Protein 4MI1 (pdb70)

Radius of gyration: 25.67 Å; Cα contacts (8 Å, |Δi|>4): 1661; chains: 2; bounding box: 57×75×59 Å

Foldseek 3Di:
DFAAFDDFQAEEEEAALWALCLQVQVLLLVQLQVLVVVVRYHYHYFPLRNADDDGGSDDLVRRQVRVQVLLQDLRHQHYYQAARNNLSNLVRHPLVSCLVHPHAEEADLCLLVQLLSCLSRVAKYKQAHRRRLQSSDDPDQNVVSVVQVCLQRPDDADPFAWDDDDQWWALDPAQRNHHDDDTDTHGDDKALPFWDKAKAAEAEGEQVNCVVCPPHSSHDQAARYEYEYEHEDEELVVLLVSLLVCVVVCVLVGYQAYEYAAYRPYHDVPPPDGSVVSNCVSCVPPRHGYIYNGHRHSMTDHMIHGAMWMTSNVRIIIGGDDNHD/DDDDFAAFDAAQAEEEEAALWALCCQVQVLLLVQLQVQNVVSRYHYHYFPLRNADDDGGSDDLVSRQVRQQVLLQDLRHAHYYQAARNNLSNLVRHPLVSCLVHPHAEDADLCLLVQLLSCLSRVAKYKLADRRRLQRSDDPDQNVVSVVQVCVQRHDDADPQAWDDDDQFWALDPDQRNHHDDDTDGHGDDKAFPAWDKAKAAEAEGELVNCVVCPPHSSHDQAARYEYEYEHEDEELVVLLVSLLVCVVVCVLVGYQAYEYAAYRPYHDVPPPDDSVRSSVVSCPPDGHGYMYNDHRHSMTDHMIGGFMWMTSNVRIITTGDDNHD

Nearest PDB structures (foldseek):
  4mi1-assembly1_A  TM=1.003E+00  e=1.411E-71  Bacillus anthracis str. Ames
  5k99-assembly2_B  TM=1.003E+00  e=7.064E-70  Bacillus anthracis str. Sterne
  3t5m-assembly1_B  TM=1.002E+00  e=3.943E-69  Bacillus anthracis str. Ames
  3u1b-assembly1_B  TM=1.002E+00  e=5.627E-69  Bacillus anthracis str. Ames
  3sr3-assembly1_A  TM=9.783E-01  e=4.348E-65  Bacillus anthracis str. Ames

Structure (mmCIF, N/CA/C/O backbone):
data_4MI1
#
_entry.id   4MI1
#
_cell.length_a   117.894
_cell.length_b   117.894
_cell.length_c   55.984
_cell.angle_alpha   90.00
_cell.angle_beta   90.00
_cell.angle_gamma   90.00
#
_symmetry.space_group_name_H-M   'P 43'
#
loop_
_entity.id
_entity.type
_entity.pdbx_description
1 polymer 'Microcin immunity protein MccF'
2 non-polymer "5'-O-(L-alpha-aspartylsulfamoyl)adenosine"
3 non-polymer 'SULFATE ION'
4 water water
#
loop_
_atom_site.group_PDB
_atom_site.id
_atom_site.type_symbol
_atom_site.label_atom_id
_atom_site.label_alt_id
_atom_site.label_comp_id
_atom_site.label_asym_id
_atom_site.label_entity_id
_atom_site.label_seq_id
_atom_site.pdbx_PDB_ins_code
_atom_site.Cartn_x
_atom_site.Cartn_y
_atom_site.Cartn_z
_atom_site.occupancy
_atom_site.B_iso_or_equiv
_atom_site.auth_seq_id
_atom_site.auth_comp_id
_atom_site.auth_asym_id
_atom_site.auth_atom_id
_atom_site.pdbx_PDB_model_num
ATOM 1 N N . PRO A 1 5 ? -20.898 18.824 -26.798 1.00 43.63 2 PRO A N 1
ATOM 2 C CA . PRO A 1 5 ? -20.247 18.037 -25.742 1.00 42.11 2 PRO A CA 1
ATOM 3 C C . PRO A 1 5 ? -21.170 17.797 -24.540 1.00 36.03 2 PRO A C 1
ATOM 4 O O . PRO A 1 5 ? -21.572 18.733 -23.851 1.00 30.97 2 PRO A O 1
ATOM 6 N N . LEU A 1 6 ? -21.496 16.538 -24.276 1.00 30.97 3 LEU A N 1
ATOM 7 C CA . LEU A 1 6 ? -22.377 16.193 -23.158 1.00 23.40 3 LEU A CA 1
ATOM 8 C C . LEU A 1 6 ? -21.842 14.974 -22.432 1.00 20.94 3 LEU A C 1
ATOM 9 O O . LEU A 1 6 ? -21.186 14.137 -23.047 1.00 24.35 3 LEU A O 1
ATOM 14 N N . PRO A 1 7 ? -22.140 14.848 -21.135 1.00 20.64 4 PRO A N 1
ATOM 15 C CA . PRO A 1 7 ? -21.733 13.666 -20.354 1.00 19.25 4 PRO A CA 1
ATOM 16 C C . PRO A 1 7 ? -22.574 12.443 -20.712 1.00 20.66 4 PRO A C 1
ATOM 17 O O . PRO A 1 7 ? -23.733 12.589 -21.112 1.00 21.38 4 PRO A O 1
ATOM 21 N N . LYS A 1 8 ? -21.984 11.257 -20.607 1.00 19.72 5 LYS A N 1
ATOM 22 C CA . LYS A 1 8 ? -22.747 10.031 -20.749 1.00 20.87 5 LYS A CA 1
ATOM 23 C C . LYS A 1 8 ? -23.698 9.822 -19.569 1.00 18.78 5 LYS A C 1
ATOM 24 O O . LYS A 1 8 ? -23.383 10.141 -18.442 1.00 17.17 5 LYS A O 1
ATOM 30 N N . SER A 1 9 ? -24.868 9.278 -19.866 1.00 16.93 6 SER A N 1
ATOM 31 C CA . SER A 1 9 ? -25.823 8.887 -18.836 1.00 16.70 6 SER A CA 1
ATOM 32 C C . SER A 1 9 ? -25.176 7.947 -17.851 1.00 17.00 6 SER A C 1
ATOM 33 O O . SER A 1 9 ? -24.341 7.120 -18.235 1.00 18.03 6 SER A O 1
ATOM 36 N N . LEU A 1 10 ? -25.593 8.049 -16.605 1.00 16.30 7 LEU A N 1
ATOM 37 C CA . LEU A 1 10 ? -25.210 7.112 -15.569 1.00 15.72 7 LEU A CA 1
ATOM 38 C C . LEU A 1 10 ? -25.783 5.744 -15.904 1.00 16.31 7 LEU A C 1
ATOM 39 O O . LEU A 1 10 ? -26.869 5.636 -16.475 1.00 17.78 7 LEU A O 1
ATOM 44 N N . LYS A 1 11 ? -25.042 4.696 -15.531 1.00 16.01 8 LYS A N 1
ATOM 45 C CA . LYS A 1 11 ? -25.480 3.308 -15.667 1.00 14.62 8 LYS A CA 1
ATOM 46 C C . LYS A 1 11 ? -25.238 2.566 -14.366 1.00 14.16 8 LYS A C 1
ATOM 47 O O . LYS A 1 11 ? -24.274 2.857 -13.637 1.00 14.81 8 LYS A O 1
ATOM 53 N N . TYR A 1 12 ? -26.103 1.585 -14.068 1.00 13.29 9 TYR A N 1
ATOM 54 C CA . TYR A 1 12 ? -25.817 0.706 -12.945 1.00 13.21 9 TYR A CA 1
ATOM 55 C C . TYR A 1 12 ? -24.472 0.030 -13.153 1.00 13.15 9 TYR A C 1
ATOM 56 O O . TYR A 1 12 ? -24.169 -0.427 -14.248 1.00 14.57 9 TYR A O 1
ATOM 65 N N . GLY A 1 13 ? -23.695 -0.022 -12.078 1.00 12.81 10 GLY A N 1
ATOM 66 C CA . GLY A 1 13 ? -22.348 -0.555 -12.120 1.00 14.16 10 GLY A CA 1
ATOM 67 C C . GLY A 1 13 ? -21.299 0.519 -12.318 1.00 14.94 10 GLY A C 1
ATOM 68 O O . GLY A 1 13 ? -20.095 0.197 -12.244 1.00 15.96 10 GLY A O 1
ATOM 69 N N . ASP A 1 14 ? -21.718 1.760 -12.579 1.00 14.18 11 ASP A N 1
ATOM 70 C CA . ASP A 1 14 ? -20.773 2.864 -12.711 1.00 14.05 11 ASP A CA 1
ATOM 71 C C . ASP A 1 14 ? -20.179 3.204 -11.359 1.00 14.67 11 ASP A C 1
ATOM 72 O O . ASP A 1 14 ? -20.721 2.873 -10.300 1.00 14.81 11 ASP A O 1
ATOM 77 N N . THR A 1 15 ? -19.067 3.919 -11.403 1.00 13.29 12 THR A N 1
ATOM 78 C CA . THR A 1 15 ? -18.450 4.487 -10.212 1.00 13.55 12 THR A CA 1
ATOM 79 C C . THR A 1 15 ? -18.738 5.981 -10.065 1.00 13.33 12 THR A C 1
ATOM 80 O O . THR A 1 15 ? -18.520 6.766 -10.997 1.00 14.79 12 THR A O 1
ATOM 84 N N . ILE A 1 16 ? -19.208 6.361 -8.876 1.00 11.99 13 ILE A N 1
ATOM 85 C CA . ILE A 1 16 ? -19.424 7.736 -8.471 1.00 11.43 13 ILE A CA 1
ATOM 86 C C . ILE A 1 16 ? -18.226 8.128 -7.607 1.00 13.88 13 ILE A C 1
ATOM 87 O O . ILE A 1 16 ? -17.936 7.465 -6.592 1.00 13.39 13 ILE A O 1
ATOM 92 N N . GLY A 1 17 ? -17.493 9.145 -8.034 1.00 12.33 14 GLY A N 1
ATOM 93 C CA . GLY A 1 17 ? -16.379 9.636 -7.240 1.00 12.73 14 GLY A CA 1
ATOM 94 C C . GLY A 1 17 ? -16.877 10.760 -6.361 1.00 12.61 14 GLY A C 1
ATOM 95 O O . GLY A 1 17 ? -17.638 11.621 -6.815 1.00 13.19 14 GLY A O 1
ATOM 96 N N . ILE A 1 18 ? -16.465 10.742 -5.102 1.00 11.85 15 ILE A N 1
ATOM 97 C CA . ILE A 1 18 ? -16.902 11.725 -4.145 1.00 11.81 15 ILE A CA 1
ATOM 98 C C . ILE A 1 18 ? -15.694 12.533 -3.651 1.00 12.27 15 ILE A C 1
ATOM 99 O O . ILE A 1 18 ? -14.585 12.016 -3.500 1.00 12.18 15 ILE A O 1
ATOM 104 N N . TYR A 1 19 ? -15.927 13.822 -3.415 1.00 11.61 16 TYR A N 1
ATOM 105 C CA . TYR A 1 19 ? -14.875 14.742 -2.979 1.00 10.47 16 TYR A CA 1
ATOM 106 C C . TYR A 1 19 ? -15.489 15.725 -1.994 1.00 10.87 16 TYR A C 1
ATOM 107 O O . TYR A 1 19 ? -16.718 15.889 -1.958 1.00 11.39 16 TYR A O 1
ATOM 116 N N . SER A 1 20 ? -14.631 16.367 -1.199 1.00 10.72 17 SER A N 1
ATOM 117 C CA . SER A 1 20 ? -15.067 17.270 -0.135 1.00 10.22 17 SER A CA 1
ATOM 118 C C . SER A 1 20 ? -14.438 18.625 -0.365 1.00 11.21 17 SER A C 1
ATOM 119 O O . SER A 1 20 ? -13.353 18.903 0.136 1.00 11.52 17 SER A O 1
ATOM 122 N N . PRO A 1 21 ? -15.093 19.480 -1.157 1.00 9.79 18 PRO A N 1
ATOM 123 C CA . PRO A 1 21 ? -14.469 20.768 -1.500 1.00 9.70 18 PRO A CA 1
ATOM 124 C C . PRO A 1 21 ? -14.537 21.816 -0.411 1.00 9.95 18 PRO A C 1
ATOM 125 O O . PRO A 1 21 ? -13.963 22.902 -0.587 1.00 11.64 18 PRO A O 1
ATOM 129 N N . SER A 1 22 ? -15.265 21.512 0.670 1.00 9.80 19 SER A N 1
ATOM 130 C CA . SER A 1 22 ? -15.438 22.452 1.748 1.00 9.94 19 SER A CA 1
ATOM 131 C C . SER A 1 22 ? -15.521 21.721 3.085 1.00 11.07 19 SER A C 1
ATOM 132 O O . SER A 1 22 ? -14.478 21.275 3.588 1.00 11.74 19 SER A O 1
ATOM 135 N N . SER A 1 23 ? -16.695 21.601 3.684 1.00 10.84 20 SER A N 1
ATOM 136 C CA . SER A 1 23 ? -16.792 21.070 5.054 1.00 11.45 20 SER A CA 1
ATOM 137 C C . SER A 1 23 ? -16.347 19.595 5.128 1.00 11.39 20 SER A C 1
ATOM 138 O O . SER A 1 23 ? -16.625 18.803 4.205 1.00 11.83 20 SER A O 1
ATOM 141 N N . PRO A 1 24 ? -15.673 19.200 6.221 1.00 11.14 21 PRO A N 1
ATOM 142 C CA . PRO A 1 24 ? -15.159 17.827 6.340 1.00 10.57 21 PRO A CA 1
ATOM 143 C C . PRO A 1 24 ? -16.193 16.834 6.904 1.00 11.29 21 PRO A C 1
ATOM 144 O O . PRO A 1 24 ? -15.988 16.172 7.944 1.00 12.71 21 PRO A O 1
ATOM 148 N N . VAL A 1 25 ? -17.320 16.725 6.206 1.00 12.07 22 VAL A N 1
ATOM 149 C CA . VAL A 1 25 ? -18.460 15.958 6.703 1.00 12.35 22 VAL A CA 1
ATOM 150 C C . VAL A 1 25 ? -18.146 14.486 6.884 1.00 13.18 22 VAL A C 1
ATOM 151 O O . VAL A 1 25 ? -18.745 13.825 7.723 1.00 13.96 22 VAL A O 1
ATOM 155 N N . THR A 1 26 ? -17.238 13.946 6.073 1.00 12.38 23 THR A N 1
ATOM 156 C CA . THR A 1 26 ? -16.941 12.518 6.189 1.00 12.35 23 THR A CA 1
ATOM 157 C C . THR A 1 26 ? -16.231 12.208 7.499 1.00 14.38 23 THR A C 1
ATOM 158 O O . THR A 1 26 ? -16.248 11.050 7.946 1.00 16.45 23 THR A O 1
ATOM 162 N N . TYR A 1 27 ? -15.647 13.213 8.133 1.00 13.32 24 TYR A N 1
ATOM 163 C CA . TYR A 1 27 ? -15.088 13.069 9.464 1.00 15.42 24 TYR A CA 1
ATOM 164 C C . TYR A 1 27 ? -16.114 13.399 10.553 1.00 14.36 24 TYR A C 1
ATOM 165 O O . TYR A 1 27 ? -16.182 12.718 11.587 1.00 15.45 24 TYR A O 1
ATOM 174 N N . THR A 1 28 ? -16.898 14.447 10.349 1.00 14.17 25 THR A N 1
ATOM 175 C CA . THR A 1 28 ? -17.736 14.953 11.438 1.00 16.27 25 THR A CA 1
ATOM 176 C C . THR A 1 28 ? -19.111 14.281 11.535 1.00 14.93 25 THR A C 1
ATOM 177 O O . THR A 1 28 ? -19.705 14.268 12.609 1.00 17.60 25 THR A O 1
ATOM 181 N N . SER A 1 29 ? -19.594 13.718 10.428 1.00 13.75 26 SER A N 1
ATOM 182 C CA . SER A 1 29 ? -20.865 12.975 10.414 1.00 15.55 26 SER A CA 1
ATOM 183 C C . SER A 1 29 ? -20.680 11.592 9.806 1.00 14.07 26 SER A C 1
ATOM 184 O O . SER A 1 29 ? -21.225 11.284 8.740 1.00 14.35 26 SER A O 1
ATOM 187 N N . PRO A 1 30 ? -19.910 10.734 10.483 1.00 15.44 27 PRO A N 1
ATOM 188 C CA . PRO A 1 30 ? -19.563 9.436 9.909 1.00 15.68 27 PRO A CA 1
ATOM 189 C C . PRO A 1 30 ? -20.754 8.495 9.726 1.00 16.64 27 PRO A C 1
ATOM 190 O O . PRO A 1 30 ? -20.750 7.705 8.779 1.00 15.74 27 PRO A O 1
ATOM 194 N N . LYS A 1 31 ? -21.773 8.572 10.574 1.00 15.95 28 LYS A N 1
ATOM 195 C CA . LYS A 1 31 ? -22.887 7.643 10.448 1.00 15.93 28 LYS A CA 1
ATOM 196 C C . LYS A 1 31 ? -23.700 7.973 9.199 1.00 15.81 28 LYS A C 1
ATOM 197 O O . LYS A 1 31 ? -24.054 7.081 8.392 1.00 15.03 28 LYS A O 1
ATOM 203 N N . ARG A 1 32 ? -23.981 9.251 8.993 1.00 14.24 29 ARG A N 1
ATOM 204 C CA . ARG A 1 32 ? -24.746 9.647 7.829 1.00 15.29 29 ARG A CA 1
ATOM 205 C C . ARG A 1 32 ? -23.953 9.380 6.550 1.00 13.38 29 ARG A C 1
ATOM 206 O O . ARG A 1 32 ? -24.494 8.945 5.542 1.00 13.19 29 ARG A O 1
ATOM 214 N N . PHE A 1 33 ? -22.641 9.591 6.614 1.00 13.79 30 PHE A N 1
ATOM 215 C CA . PHE A 1 33 ? -21.747 9.263 5.489 1.00 14.62 30 PHE A CA 1
ATOM 216 C C . PHE A 1 33 ? -21.797 7.776 5.112 1.00 12.46 30 PHE A C 1
ATOM 217 O O . PHE A 1 33 ? -21.973 7.428 3.942 1.00 13.08 30 PHE A O 1
ATOM 225 N N . GLU A 1 34 ? -21.629 6.905 6.097 1.00 14.28 31 GLU A N 1
ATOM 226 C CA . GLU A 1 34 ? -21.679 5.477 5.843 1.00 13.52 31 GLU A CA 1
ATOM 227 C C . GLU A 1 34 ? -23.049 5.055 5.315 1.00 14.29 31 GLU A C 1
ATOM 228 O O . GLU A 1 34 ? -23.136 4.224 4.406 1.00 14.72 31 GLU A O 1
ATOM 234 N N . ARG A 1 35 ? -24.120 5.625 5.862 1.00 14.02 32 ARG A N 1
ATOM 235 C CA . ARG A 1 35 ? -25.457 5.286 5.404 1.00 14.58 32 ARG A CA 1
ATOM 236 C C . ARG A 1 35 ? -25.666 5.694 3.960 1.00 14.82 32 ARG A C 1
ATOM 237 O O . ARG A 1 35 ? -26.261 4.968 3.154 1.00 14.62 32 ARG A O 1
ATOM 245 N N . ALA A 1 36 ? -25.172 6.880 3.615 1.00 13.11 33 ALA A N 1
ATOM 246 C CA . ALA A 1 36 ? -25.297 7.370 2.248 1.00 12.43 33 ALA A CA 1
ATOM 247 C C . ALA A 1 36 ? -24.568 6.473 1.243 1.00 11.74 33 ALA A C 1
ATOM 248 O O . ALA A 1 36 ? -25.101 6.146 0.162 1.00 12.85 33 ALA A O 1
ATOM 250 N N . LYS A 1 37 ? -23.327 6.100 1.570 1.00 12.93 34 LYS A N 1
ATOM 251 C CA . LYS A 1 37 ? -22.591 5.181 0.704 1.00 14.09 34 LYS A CA 1
ATOM 252 C C . LYS A 1 37 ? -23.339 3.873 0.550 1.00 14.37 34 LYS A C 1
ATOM 253 O O . LYS A 1 37 ? -23.475 3.365 -0.556 1.00 14.75 34 LYS A O 1
ATOM 259 N N . SER A 1 38 ? -23.810 3.308 1.656 1.00 13.36 35 SER A N 1
ATOM 260 C CA . SER A 1 38 ? -24.508 2.033 1.596 1.00 12.94 35 SER A CA 1
ATOM 261 C C . SER A 1 38 ? -25.755 2.128 0.730 1.00 12.61 35 SER A C 1
ATOM 262 O O . SER A 1 38 ? -26.054 1.210 -0.026 1.00 14.26 35 SER A O 1
ATOM 265 N N . TYR A 1 39 ? -26.447 3.260 0.809 1.00 12.95 36 TYR A N 1
ATOM 266 C CA . TYR A 1 39 ? -27.675 3.438 0.059 1.00 12.76 36 TYR A CA 1
ATOM 267 C C . TYR A 1 39 ? -27.363 3.275 -1.426 1.00 13.00 36 TYR A C 1
ATOM 268 O O . TYR A 1 39 ? -28.035 2.535 -2.134 1.00 13.68 36 TYR A O 1
ATOM 277 N N . LEU A 1 40 ? -26.341 3.978 -1.895 1.00 12.51 37 LEU A N 1
ATOM 278 C CA . LEU A 1 40 ? -26.011 3.954 -3.306 1.00 12.75 37 LEU A CA 1
ATOM 279 C C . LEU A 1 40 ? -25.337 2.655 -3.735 1.00 13.60 37 LEU A C 1
ATOM 280 O O . LEU A 1 40 ? -25.554 2.195 -4.838 1.00 13.12 37 LEU A O 1
ATOM 285 N N . LEU A 1 41 ? -24.547 2.051 -2.859 1.00 13.78 38 LEU A N 1
ATOM 286 C CA . LEU A 1 41 ? -23.984 0.747 -3.172 1.00 14.52 38 LEU A CA 1
ATOM 287 C C . LEU A 1 41 ? -25.092 -0.283 -3.403 1.00 14.86 38 LEU A C 1
ATOM 288 O O . LEU A 1 41 ? -25.017 -1.121 -4.310 1.00 15.27 38 LEU A O 1
ATOM 293 N N . GLN A 1 42 ? -26.119 -0.243 -2.569 1.00 14.76 39 GLN A N 1
ATOM 294 C CA . GLN A 1 42 ? -27.218 -1.177 -2.695 1.00 14.22 39 GLN A CA 1
ATOM 295 C C . GLN A 1 42 ? -27.989 -0.936 -3.987 1.00 16.73 39 GLN A C 1
ATOM 296 O O . GLN A 1 42 ? -28.478 -1.874 -4.598 1.00 16.33 39 GLN A O 1
ATOM 302 N N . LYS A 1 43 ? -28.098 0.319 -4.408 1.00 13.63 40 LYS A N 1
ATOM 303 C CA . LYS A 1 43 ? -28.766 0.615 -5.670 1.00 14.40 40 LYS A CA 1
ATOM 304 C C . LYS A 1 43 ? -27.979 0.088 -6.844 1.00 14.73 40 LYS A C 1
ATOM 305 O O . LYS A 1 43 ? -28.553 -0.200 -7.882 1.00 15.97 40 LYS A O 1
ATOM 311 N N . GLY A 1 44 ? -26.661 -0.049 -6.691 1.00 17.33 41 GLY A N 1
ATOM 312 C CA . GLY A 1 44 ? -25.836 -0.620 -7.745 1.00 16.40 41 GLY A CA 1
ATOM 313 C C . GLY A 1 44 ? -24.736 0.278 -8.266 1.00 16.50 41 GLY A C 1
ATOM 314 O O . GLY A 1 44 ? -24.272 0.025 -9.389 1.00 19.87 41 GLY A O 1
ATOM 315 N N . PHE A 1 45 ? -24.301 1.257 -7.486 1.00 16.12 42 PHE A N 1
ATOM 316 C CA . PHE A 1 45 ? -23.200 2.150 -7.877 1.00 17.27 42 PHE A CA 1
ATOM 317 C C . PHE A 1 45 ? -22.021 2.030 -6.930 1.00 20.01 42 PHE A C 1
ATOM 318 O O . PHE A 1 45 ? -22.179 2.072 -5.719 1.00 26.96 42 PHE A O 1
ATOM 326 N N . HIS A 1 46 ? -20.825 1.996 -7.490 1.00 14.21 43 HIS A N 1
ATOM 327 C CA . HIS A 1 46 ? -19.623 1.952 -6.689 1.00 14.33 43 HIS A CA 1
ATOM 328 C C . HIS A 1 46 ? -19.304 3.363 -6.275 1.00 13.56 43 HIS A C 1
ATOM 329 O O . HIS A 1 46 ? -19.701 4.319 -6.952 1.00 14.00 43 HIS A O 1
ATOM 336 N N . ILE A 1 47 ? -18.596 3.493 -5.162 1.00 13.23 44 ILE A N 1
ATOM 337 C CA A ILE A 1 47 ? -18.188 4.790 -4.675 0.41 14.84 44 ILE A CA 1
ATOM 338 C CA B ILE A 1 47 ? -18.195 4.784 -4.629 0.59 12.11 44 ILE A CA 1
ATOM 339 C C . ILE A 1 47 ? -16.678 4.808 -4.578 1.00 15.38 44 ILE A C 1
ATOM 340 O O . ILE A 1 47 ? -16.064 3.966 -3.920 1.00 19.54 44 ILE A O 1
ATOM 349 N N . LEU A 1 48 ? -16.077 5.767 -5.260 1.00 13.05 45 LEU A N 1
ATOM 350 C CA . LEU A 1 48 ? -14.647 5.987 -5.159 1.00 13.75 45 LEU A CA 1
ATOM 351 C C . LEU A 1 48 ? -14.445 7.173 -4.237 1.00 13.26 45 LEU A C 1
ATOM 352 O O . LEU A 1 48 ? -14.835 8.289 -4.558 1.00 13.48 45 LEU A O 1
ATOM 357 N N . GLU A 1 49 ? -13.843 6.917 -3.085 1.00 13.28 46 GLU A N 1
ATOM 358 C CA . GLU A 1 49 ? -13.653 7.956 -2.067 1.00 14.17 46 GLU A CA 1
ATOM 359 C C . GLU A 1 49 ? -12.448 8.814 -2.412 1.00 12.92 46 GLU A C 1
ATOM 360 O O . GLU A 1 49 ? -11.336 8.303 -2.537 1.00 14.65 46 GLU A O 1
ATOM 366 N N . GLY A 1 50 ? -12.672 10.110 -2.570 1.00 13.16 47 GLY A N 1
ATOM 367 C CA . GLY A 1 50 ? -11.594 11.045 -2.846 1.00 14.47 47 GLY A CA 1
ATOM 368 C C . GLY A 1 50 ? -10.561 11.051 -1.729 1.00 13.24 47 GLY A C 1
ATOM 369 O O . GLY A 1 50 ? -10.822 10.621 -0.605 1.00 13.28 47 GLY A O 1
ATOM 370 N N . SER A 1 51 ? -9.388 11.574 -2.056 1.00 12.70 48 SER A N 1
ATOM 371 C CA . SER A 1 51 ? -8.223 11.575 -1.184 1.00 13.79 48 SER A CA 1
ATOM 372 C C . SER A 1 51 ? -8.375 12.337 0.138 1.00 14.97 48 SER A C 1
ATOM 373 O O . SER A 1 51 ? -7.550 12.117 1.058 1.00 16.20 48 SER A O 1
ATOM 376 N N . LEU A 1 52 ? -9.398 13.178 0.286 1.00 12.68 49 LEU A N 1
ATOM 377 C CA . LEU A 1 52 ? -9.576 13.879 1.574 1.00 14.04 49 LEU A CA 1
ATOM 378 C C . LEU A 1 52 ? -10.669 13.241 2.420 1.00 13.31 49 LEU A C 1
ATOM 379 O O . LEU A 1 52 ? -11.024 13.771 3.481 1.00 14.07 49 LEU A O 1
ATOM 384 N N . THR A 1 53 ? -11.181 12.097 1.989 1.00 12.54 50 THR A N 1
ATOM 385 C CA . THR A 1 53 ? -12.208 11.426 2.759 1.00 13.51 50 THR A CA 1
ATOM 386 C C . THR A 1 53 ? -11.633 11.027 4.108 1.00 14.13 50 THR A C 1
ATOM 387 O O . THR A 1 53 ? -10.539 10.474 4.199 1.00 15.21 50 THR A O 1
ATOM 391 N N . GLY A 1 54 ? -12.346 11.350 5.184 1.00 13.67 51 GLY A N 1
ATOM 392 C CA . GLY A 1 54 ? -11.892 11.056 6.526 1.00 15.74 51 GLY A CA 1
ATOM 393 C C . GLY A 1 54 ? -10.930 12.058 7.145 1.00 15.79 51 GLY A C 1
ATOM 394 O O . GLY A 1 54 ? -10.573 11.938 8.311 1.00 18.58 51 GLY A O 1
ATOM 395 N N . ARG A 1 55 ? -10.526 13.066 6.379 1.00 15.00 52 ARG A N 1
ATOM 396 C CA . ARG A 1 55 ? -9.584 14.064 6.859 1.00 14.89 52 ARG A CA 1
ATOM 397 C C . ARG A 1 55 ? -10.323 15.221 7.529 1.00 14.85 52 ARG A C 1
ATOM 398 O O . ARG A 1 55 ? -11.511 15.446 7.275 1.00 14.73 52 ARG A O 1
ATOM 406 N N . TYR A 1 56 ? -9.608 15.976 8.347 1.00 14.88 53 TYR A N 1
ATOM 407 C CA . TYR A 1 56 ? -10.214 17.072 9.106 1.00 14.01 53 TYR A CA 1
ATOM 408 C C . TYR A 1 56 ? -9.268 18.240 9.171 1.00 14.12 53 TYR A C 1
ATOM 409 O O . TYR A 1 56 ? -8.146 18.116 9.657 1.00 16.74 53 TYR A O 1
ATOM 418 N N . ASP A 1 57 ? -9.728 19.400 8.703 1.00 13.76 54 ASP A N 1
ATOM 419 C CA . ASP A 1 57 ? -9.026 20.654 8.913 1.00 13.36 54 ASP A CA 1
ATOM 420 C C . ASP A 1 57 ? -10.020 21.701 9.411 1.00 13.36 54 ASP A C 1
ATOM 421 O O . ASP A 1 57 ? -10.132 22.802 8.851 1.00 14.08 54 ASP A O 1
ATOM 426 N N . TYR A 1 58 ? -10.737 21.338 10.458 1.00 13.71 55 TYR A N 1
ATOM 427 C CA . TYR A 1 58 ? -11.590 22.269 11.200 1.00 14.56 55 TYR A CA 1
ATOM 428 C C . TYR A 1 58 ? -12.814 22.645 10.379 1.00 13.88 55 TYR A C 1
ATOM 429 O O . TYR A 1 58 ? -13.738 21.840 10.260 1.00 16.07 55 TYR A O 1
ATOM 438 N N . TYR A 1 59 ? -12.831 23.823 9.755 1.00 12.63 56 TYR A N 1
ATOM 439 C CA . TYR A 1 59 ? -13.971 24.196 8.920 1.00 11.79 56 TYR A CA 1
ATOM 440 C C . TYR A 1 59 ? -13.919 23.628 7.519 1.00 11.03 56 TYR A C 1
ATOM 441 O O . TYR A 1 59 ? -14.895 23.750 6.767 1.00 12.24 56 TYR A O 1
ATOM 450 N N . ARG A 1 60 ? -12.803 22.982 7.155 1.00 11.18 57 ARG A N 1
ATOM 451 C CA . ARG A 1 60 ? -12.629 22.466 5.818 1.00 11.12 57 ARG A CA 1
ATOM 452 C C . ARG A 1 60 ? -11.953 21.104 5.869 1.00 10.18 57 ARG A C 1
ATOM 453 O O . ARG A 1 60 ? -11.436 20.675 6.912 1.00 12.04 57 ARG A O 1
ATOM 461 N N . SER A 1 61 ? -11.948 20.437 4.717 1.00 11.06 58 SER A N 1
ATOM 462 C CA . SER A 1 61 ? -11.344 19.120 4.566 1.00 10.56 58 SER A CA 1
ATOM 463 C C . SER A 1 61 ? -9.818 19.178 4.471 1.00 13.14 58 SER A C 1
ATOM 464 O O . SER A 1 61 ? -9.137 18.221 4.826 1.00 13.83 58 SER A O 1
ATOM 467 N N . GLY A 1 62 ? -9.277 20.294 3.992 1.00 12.02 59 GLY A N 1
ATOM 468 C CA . GLY A 1 62 ? -7.848 20.425 3.766 1.00 13.16 59 GLY A CA 1
ATOM 469 C C . GLY A 1 62 ? -7.503 21.730 3.061 1.00 11.15 59 GLY A C 1
ATOM 470 O O . GLY A 1 62 ? -8.378 22.567 2.779 1.00 11.47 59 GLY A O 1
ATOM 471 N N . SER A 1 63 ? -6.219 21.881 2.765 1.00 11.63 60 SER A N 1
ATOM 472 C CA . SER A 1 63 ? -5.704 23.075 2.098 1.00 11.37 60 SER A CA 1
ATOM 473 C C . SER A 1 63 ? -6.360 23.250 0.729 1.00 11.09 60 SER A C 1
ATOM 474 O O . SER A 1 63 ? -6.941 22.321 0.155 1.00 11.53 60 SER A O 1
ATOM 477 N N . ILE A 1 64 ? -6.241 24.467 0.181 1.00 11.60 61 ILE A N 1
ATOM 478 C CA . ILE A 1 64 ? -6.716 24.753 -1.167 1.00 10.64 61 ILE A CA 1
ATOM 479 C C . ILE A 1 64 ? -6.074 23.783 -2.158 1.00 12.77 61 ILE A C 1
ATOM 480 O O . ILE A 1 64 ? -6.788 23.147 -2.963 1.00 12.13 61 ILE A O 1
ATOM 485 N N . GLN A 1 65 ? -4.759 23.620 -2.090 1.00 11.55 62 GLN A N 1
ATOM 486 C CA . GLN A 1 65 ? -4.100 22.737 -3.044 1.00 12.29 62 GLN A CA 1
ATOM 487 C C . GLN A 1 65 ? -4.594 21.305 -2.923 1.00 12.68 62 GLN A C 1
ATOM 488 O O . GLN A 1 65 ? -4.818 20.633 -3.946 1.00 12.69 62 GLN A O 1
ATOM 494 N N . GLU A 1 66 ? -4.746 20.798 -1.708 1.00 11.19 63 GLU A N 1
ATOM 495 C CA . GLU A 1 66 ? -5.160 19.415 -1.534 1.00 11.42 63 GLU A CA 1
ATOM 496 C C . GLU A 1 66 ? -6.577 19.197 -2.022 1.00 12.54 63 GLU A C 1
ATOM 497 O O . GLU A 1 66 ? -6.891 18.128 -2.551 1.00 11.55 63 GLU A O 1
ATOM 503 N N . ARG A 1 67 ? -7.465 20.156 -1.810 1.00 10.61 64 ARG A N 1
ATOM 504 C CA . ARG A 1 67 ? -8.843 20.027 -2.308 1.00 10.00 64 ARG A CA 1
ATOM 505 C C . ARG A 1 67 ? -8.903 20.049 -3.821 1.00 12.51 64 ARG A C 1
ATOM 506 O O . ARG A 1 67 ? -9.655 19.277 -4.444 1.00 11.73 64 ARG A O 1
ATOM 514 N N . ALA A 1 68 ? -8.092 20.887 -4.452 1.00 11.80 65 ALA A N 1
ATOM 515 C CA . ALA A 1 68 ? -8.052 20.890 -5.910 1.00 12.34 65 ALA A CA 1
ATOM 516 C C . ALA A 1 68 ? -7.518 19.555 -6.420 1.00 13.09 65 ALA A C 1
ATOM 517 O O . ALA A 1 68 ? -8.041 18.993 -7.413 1.00 12.44 65 ALA A O 1
ATOM 519 N N . LYS A 1 69 ? -6.481 19.027 -5.767 1.00 12.23 66 LYS A N 1
ATOM 520 C CA . LYS A 1 69 ? -5.919 17.744 -6.169 1.00 11.98 66 LYS A CA 1
ATOM 521 C C . LYS A 1 69 ? -6.952 16.631 -6.015 1.00 12.25 66 LYS A C 1
ATOM 522 O O . LYS A 1 69 ? -6.996 15.706 -6.835 1.00 13.80 66 LYS A O 1
ATOM 528 N N . GLU A 1 70 ? -7.745 16.664 -4.958 1.00 11.25 67 GLU A N 1
ATOM 529 C CA . GLU A 1 70 ? -8.740 15.632 -4.729 1.00 11.79 67 GLU A CA 1
ATOM 530 C C . GLU A 1 70 ? -9.730 15.585 -5.892 1.00 11.87 67 GLU A C 1
ATOM 531 O O . GLU A 1 70 ? -10.020 14.514 -6.474 1.00 12.47 67 GLU A O 1
ATOM 537 N N . LEU A 1 71 ? -10.244 16.739 -6.274 1.00 11.36 68 LEU A N 1
ATOM 538 C CA . LEU A 1 71 ? -11.217 16.818 -7.347 1.00 11.87 68 LEU A CA 1
ATOM 539 C C . LEU A 1 71 ? -10.581 16.488 -8.690 1.00 12.40 68 LEU A C 1
ATOM 540 O O . LEU A 1 71 ? -11.151 15.735 -9.518 1.00 12.26 68 LEU A O 1
ATOM 545 N N . ASN A 1 72 ? -9.382 17.016 -8.930 1.00 12.69 69 ASN A N 1
ATOM 546 C CA . ASN A 1 72 ? -8.734 16.770 -10.219 1.00 12.38 69 ASN A CA 1
ATOM 547 C C . ASN A 1 72 ? -8.454 15.294 -10.446 1.00 13.30 69 ASN A C 1
ATOM 548 O O . ASN A 1 72 ? -8.518 14.819 -11.583 1.00 13.15 69 ASN A O 1
ATOM 553 N N . ALA A 1 73 ? -8.137 14.555 -9.383 1.00 12.40 70 ALA A N 1
ATOM 554 C CA . ALA A 1 73 ? -7.909 13.118 -9.537 1.00 13.52 70 ALA A CA 1
ATOM 555 C C . ALA A 1 73 ? -9.150 12.426 -10.053 1.00 14.10 70 ALA A C 1
ATOM 556 O O . ALA A 1 73 ? -9.067 11.479 -10.850 1.00 15.82 70 ALA A O 1
ATOM 558 N N . LEU A 1 74 ? -10.313 12.866 -9.618 1.00 13.01 71 LEU A N 1
ATOM 559 C CA . LEU A 1 74 ? -11.563 12.276 -10.094 1.00 13.36 71 LEU A CA 1
ATOM 560 C C . LEU A 1 74 ? -11.868 12.706 -11.528 1.00 14.35 71 LEU A C 1
ATOM 561 O O . LEU A 1 74 ? -12.300 11.886 -12.339 1.00 15.04 71 LEU A O 1
ATOM 566 N N . ILE A 1 75 ? -11.662 13.978 -11.847 1.00 13.64 72 ILE A N 1
ATOM 567 C CA . ILE A 1 75 ? -11.852 14.486 -13.207 1.00 14.50 72 ILE A CA 1
ATOM 568 C C . ILE A 1 75 ? -11.026 13.675 -14.205 1.00 16.47 72 ILE A C 1
ATOM 569 O O . ILE A 1 75 ? -11.475 13.338 -15.293 1.00 16.32 72 ILE A O 1
ATOM 574 N N . ARG A 1 76 ? -9.798 13.359 -13.831 1.00 14.87 73 ARG A N 1
ATOM 575 C CA . ARG A 1 76 ? -8.884 12.681 -14.741 1.00 16.05 73 ARG A CA 1
ATOM 576 C C . ARG A 1 76 ? -9.010 11.166 -14.773 1.00 18.65 73 ARG A C 1
ATOM 577 O O . ARG A 1 76 ? -8.308 10.512 -15.562 1.00 19.74 73 ARG A O 1
ATOM 585 N N . ASN A 1 77 ? -9.888 10.615 -13.947 1.00 14.73 74 ASN A N 1
ATOM 586 C CA . ASN A 1 77 ? -10.019 9.166 -13.798 1.00 14.74 74 ASN A CA 1
ATOM 587 C C . ASN A 1 77 ? -11.073 8.670 -14.775 1.00 16.48 74 ASN A C 1
ATOM 588 O O . ASN A 1 77 ? -12.252 8.950 -14.572 1.00 16.07 74 ASN A O 1
ATOM 593 N N . PRO A 1 78 ? -10.665 7.915 -15.810 1.00 19.30 75 PRO A N 1
ATOM 594 C CA . PRO A 1 78 ? -11.638 7.476 -16.815 1.00 19.92 75 PRO A CA 1
ATOM 595 C C . PRO A 1 78 ? -12.650 6.482 -16.290 1.00 22.21 75 PRO A C 1
ATOM 596 O O . PRO A 1 78 ? -13.628 6.226 -16.992 1.00 25.67 75 PRO A O 1
ATOM 600 N N . ASN A 1 79 ? -12.421 5.912 -15.114 1.00 17.77 76 ASN A N 1
ATOM 601 C CA . ASN A 1 79 ? -13.360 4.971 -14.527 1.00 18.49 76 ASN A CA 1
ATOM 602 C C . ASN A 1 79 ? -14.513 5.612 -13.785 1.00 17.78 76 ASN A C 1
ATOM 603 O O . ASN A 1 79 ? -15.420 4.911 -13.315 1.00 18.13 76 ASN A O 1
ATOM 608 N N . VAL A 1 80 ? -14.455 6.930 -13.625 1.00 16.92 77 VAL A N 1
ATOM 609 C CA . VAL A 1 80 ? -15.465 7.665 -12.864 1.00 15.84 77 VAL A CA 1
ATOM 610 C C . VAL A 1 80 ? -16.450 8.288 -13.851 1.00 15.63 77 VAL A C 1
ATOM 611 O O . VAL A 1 80 ? -16.043 9.007 -14.760 1.00 18.39 77 VAL A O 1
ATOM 615 N N . SER A 1 81 ? -17.734 8.022 -13.684 1.00 14.19 78 SER A N 1
ATOM 616 C CA A SER A 1 81 ? -18.782 8.505 -14.583 0.51 14.63 78 SER A CA 1
ATOM 617 C CA B SER A 1 81 ? -18.729 8.570 -14.608 0.49 14.99 78 SER A CA 1
ATOM 618 C C . SER A 1 81 ? -19.510 9.736 -14.017 1.00 14.64 78 SER A C 1
ATOM 619 O O . SER A 1 81 ? -20.192 10.465 -14.744 1.00 16.38 78 SER A O 1
ATOM 624 N N . CYS A 1 82 ? -19.405 9.924 -12.708 1.00 13.46 79 CYS A N 1
ATOM 625 C CA . CYS A 1 82 ? -20.166 10.926 -11.987 1.00 12.02 79 CYS A CA 1
ATOM 626 C C . CYS A 1 82 ? -19.301 11.398 -10.831 1.00 11.19 79 CYS A C 1
ATOM 627 O O . CYS A 1 82 ? -18.751 10.572 -10.103 1.00 13.13 79 CYS A O 1
ATOM 630 N N . ILE A 1 83 ? -19.216 12.705 -10.661 1.00 10.86 80 ILE A N 1
ATOM 631 C CA . ILE A 1 83 ? -18.452 13.308 -9.579 1.00 11.98 80 ILE A CA 1
ATOM 632 C C . ILE A 1 83 ? -19.426 14.108 -8.701 1.00 12.43 80 ILE A C 1
ATOM 633 O O . ILE A 1 83 ? -20.120 15.014 -9.193 1.00 13.05 80 ILE A O 1
ATOM 646 N N . SER A 1 85 ? -20.221 15.996 -4.839 1.00 11.10 82 SER A N 1
ATOM 647 C CA . SER A 1 85 ? -19.703 16.551 -3.599 1.00 11.24 82 SER A CA 1
ATOM 648 C C . SER A 1 85 ? -20.262 15.766 -2.416 1.00 11.57 82 SER A C 1
ATOM 649 O O . SER A 1 85 ? -21.396 15.293 -2.457 1.00 12.47 82 SER A O 1
ATOM 652 N N . THR A 1 86 ? -19.485 15.635 -1.354 1.00 11.23 83 THR A N 1
ATOM 653 C CA . THR A 1 86 ? -19.986 15.024 -0.133 1.00 10.88 83 THR A CA 1
ATOM 654 C C . THR A 1 86 ? -20.970 15.948 0.606 1.00 11.33 83 THR A C 1
ATOM 655 O O . THR A 1 86 ? -21.937 15.465 1.188 1.00 12.16 83 THR A O 1
ATOM 659 N N . ILE A 1 87 ? -20.697 17.252 0.545 1.00 10.84 84 ILE A N 1
ATOM 660 C CA . ILE A 1 87 ? -21.474 18.325 1.169 1.00 10.86 84 ILE A CA 1
ATOM 661 C C . ILE A 1 87 ? -20.854 19.616 0.688 1.00 12.54 84 ILE A C 1
ATOM 662 O O . ILE A 1 87 ? -19.754 19.608 0.151 1.00 11.89 84 ILE A O 1
ATOM 667 N N . GLY A 1 88 ? -21.522 20.729 0.974 1.00 12.52 85 GLY A N 1
ATOM 668 C CA . GLY A 1 88 ? -20.982 22.044 0.708 1.00 12.90 85 GLY A CA 1
ATOM 669 C C . GLY A 1 88 ? -20.273 22.630 1.911 1.00 13.29 85 GLY A C 1
ATOM 670 O O . GLY A 1 88 ? -19.381 21.988 2.509 1.00 13.43 85 GLY A O 1
ATOM 671 N N . GLY A 1 89 ? -20.636 23.857 2.249 1.00 12.60 86 GLY A N 1
ATOM 672 C CA . GLY A 1 89 ? -19.957 24.627 3.275 1.00 13.35 86 GLY A CA 1
ATOM 673 C C . GLY A 1 89 ? -19.829 26.061 2.815 1.00 14.71 86 GLY A C 1
ATOM 674 O O . GLY A 1 89 ? -20.841 26.747 2.698 1.00 18.19 86 GLY A O 1
ATOM 691 N N . ASN A 1 91 ? -16.412 27.036 0.991 1.00 10.51 88 ASN A N 1
ATOM 692 C CA . ASN A 1 91 ? -15.086 27.232 0.415 1.00 9.53 88 ASN A CA 1
ATOM 693 C C . ASN A 1 91 ? -14.756 26.555 -0.887 1.00 10.93 88 ASN A C 1
ATOM 694 O O . ASN A 1 91 ? -13.598 26.563 -1.297 1.00 10.35 88 ASN A O 1
ATOM 699 N N . SER A 1 92 ? -15.763 26.064 -1.598 1.00 10.32 89 SER A N 1
ATOM 700 C CA . SER A 1 92 ? -15.522 25.513 -2.911 1.00 9.99 89 SER A CA 1
ATOM 701 C C . SER A 1 92 ? -14.902 26.512 -3.887 1.00 10.82 89 SER A C 1
ATOM 702 O O . SER A 1 92 ? -14.120 26.101 -4.755 1.00 11.14 89 SER A O 1
ATOM 705 N N . ASN A 1 93 ? -15.251 27.791 -3.796 1.00 9.73 90 ASN A N 1
ATOM 706 C CA . ASN A 1 93 ? -14.720 28.752 -4.750 1.00 10.23 90 ASN A CA 1
ATOM 707 C C . ASN A 1 93 ? -13.188 28.844 -4.708 1.00 10.48 90 ASN A C 1
ATOM 708 O O . ASN A 1 93 ? -12.585 29.278 -5.690 1.00 11.33 90 ASN A O 1
ATOM 713 N N . SER A 1 94 ? -12.556 28.441 -3.604 1.00 10.74 91 SER A N 1
ATOM 714 C CA . SER A 1 94 ? -11.098 28.484 -3.525 1.00 9.85 91 SER A CA 1
ATOM 715 C C . SER A 1 94 ? -10.434 27.593 -4.561 1.00 11.22 91 SER A C 1
ATOM 716 O O . SER A 1 94 ? -9.315 27.850 -4.985 1.00 11.80 91 SER A O 1
ATOM 719 N N . LEU A 1 95 ? -11.133 26.537 -4.980 1.00 10.98 92 LEU A N 1
ATOM 720 C CA . LEU A 1 95 ? -10.542 25.555 -5.891 1.00 11.91 92 LEU A CA 1
ATOM 721 C C . LEU A 1 95 ? -10.446 26.046 -7.330 1.00 11.41 92 LEU A C 1
ATOM 722 O O . LEU A 1 95 ? -9.683 25.480 -8.131 1.00 12.04 92 LEU A O 1
ATOM 727 N N . LEU A 1 96 ? -11.266 27.033 -7.684 1.00 9.96 93 LEU A N 1
ATOM 728 C CA . LEU A 1 96 ? -11.534 27.338 -9.087 1.00 10.73 93 LEU A CA 1
ATOM 729 C C . LEU A 1 96 ? -10.304 27.625 -9.951 1.00 12.70 93 LEU A C 1
ATOM 730 O O . LEU A 1 96 ? -10.268 27.161 -11.091 1.00 13.19 93 LEU A O 1
ATOM 735 N N . PRO A 1 97 ? -9.278 28.322 -9.429 1.00 11.37 94 PRO A N 1
ATOM 736 C CA . PRO A 1 97 ? -8.123 28.559 -10.313 1.00 12.75 94 PRO A CA 1
ATOM 737 C C . PRO A 1 97 ? -7.347 27.299 -10.673 1.00 13.12 94 PRO A C 1
ATOM 738 O O . PRO A 1 97 ? -6.517 27.367 -11.598 1.00 14.85 94 PRO A O 1
ATOM 742 N N . TYR A 1 98 ? -7.580 26.214 -9.938 1.00 11.45 95 TYR A N 1
ATOM 743 C CA . TYR A 1 98 ? -6.675 25.056 -9.929 1.00 12.19 95 TYR A CA 1
ATOM 744 C C . TYR A 1 98 ? -7.284 23.811 -10.567 1.00 12.60 95 TYR A C 1
ATOM 745 O O . TYR A 1 98 ? -6.627 22.760 -10.645 1.00 14.60 95 TYR A O 1
ATOM 754 N N . ILE A 1 99 ? -8.527 23.911 -11.036 1.00 12.26 96 ILE A N 1
ATOM 755 C CA . ILE A 1 99 ? -9.221 22.759 -11.600 1.00 13.42 96 ILE A CA 1
ATOM 756 C C . ILE A 1 99 ? -8.778 22.489 -13.036 1.00 13.09 96 ILE A C 1
ATOM 757 O O . ILE A 1 99 ? -8.514 23.406 -13.817 1.00 14.09 96 ILE A O 1
ATOM 762 N N . ASP A 1 100 ? -8.700 21.210 -13.372 1.00 13.66 97 ASP A N 1
ATOM 763 C CA . ASP A 1 100 ? -8.264 20.793 -14.694 1.00 14.59 97 ASP A CA 1
ATOM 764 C C . ASP A 1 100 ? -9.478 20.817 -15.643 1.00 15.01 97 ASP A C 1
ATOM 765 O O . ASP A 1 100 ? -10.049 19.777 -15.990 1.00 15.55 97 ASP A O 1
ATOM 770 N N . TYR A 1 101 ? -9.848 22.015 -16.087 1.00 15.04 98 TYR A N 1
ATOM 771 C CA . TYR A 1 101 ? -11.002 22.168 -16.960 1.00 13.83 98 TYR A CA 1
ATOM 772 C C . TYR A 1 101 ? -10.772 21.460 -18.305 1.00 15.49 98 TYR A C 1
ATOM 773 O O . TYR A 1 101 ? -11.708 20.886 -18.854 1.00 17.10 98 TYR A O 1
ATOM 782 N N . ASP A 1 102 ? -9.545 21.464 -18.811 1.00 16.83 99 ASP A N 1
ATOM 783 C CA . ASP A 1 102 ? -9.264 20.841 -20.095 1.00 18.28 99 ASP A CA 1
ATOM 784 C C . ASP A 1 102 ? -9.516 19.346 -20.009 1.00 19.81 99 ASP A C 1
ATOM 785 O O . ASP A 1 102 ? -10.109 18.754 -20.918 1.00 20.12 99 ASP A O 1
ATOM 790 N N . ALA A 1 103 ? -9.124 18.717 -18.903 1.00 19.44 100 ALA A N 1
ATOM 791 C CA . ALA A 1 103 ? -9.366 17.279 -18.746 1.00 17.45 100 ALA A CA 1
ATOM 792 C C . ALA A 1 103 ? -10.855 16.993 -18.705 1.00 17.66 100 ALA A C 1
ATOM 793 O O . ALA A 1 103 ? -11.312 15.972 -19.219 1.00 20.57 100 ALA A O 1
ATOM 795 N N . PHE A 1 104 ? -11.616 17.863 -18.058 1.00 16.28 101 PHE A N 1
ATOM 796 C CA . PHE A 1 104 ? -13.049 17.681 -17.980 1.00 16.86 101 PHE A CA 1
ATOM 797 C C . PHE A 1 104 ? -13.678 17.841 -19.369 1.00 18.50 101 PHE A C 1
ATOM 798 O O . PHE A 1 104 ? -14.508 17.020 -19.795 1.00 19.30 101 PHE A O 1
ATOM 806 N N . GLN A 1 105 ? -13.283 18.887 -20.072 1.00 17.59 102 GLN A N 1
ATOM 807 C CA . GLN A 1 105 ? -13.829 19.126 -21.404 1.00 19.87 102 GLN A CA 1
ATOM 808 C C . GLN A 1 105 ? -13.503 17.993 -22.366 1.00 22.22 102 GLN A C 1
ATOM 809 O O . GLN A 1 105 ? -14.334 17.635 -23.211 1.00 23.85 102 GLN A O 1
ATOM 815 N N . ASN A 1 106 ? -12.321 17.400 -22.240 1.00 20.10 103 ASN A N 1
ATOM 816 C CA . ASN A 1 106 ? -11.951 16.292 -23.125 1.00 23.32 103 ASN A CA 1
ATOM 817 C C . ASN A 1 106 ? -12.656 14.987 -22.817 1.00 24.12 103 ASN A C 1
ATOM 818 O O . ASN A 1 106 ? -12.745 14.131 -23.691 1.00 29.41 103 ASN A O 1
ATOM 823 N N . ASN A 1 107 ? -13.136 14.808 -21.591 1.00 19.67 104 ASN A N 1
ATOM 824 C CA . ASN A 1 107 ? -13.858 13.605 -21.207 1.00 24.06 104 ASN A CA 1
ATOM 825 C C . ASN A 1 107 ? -14.953 13.992 -20.225 1.00 22.91 104 ASN A C 1
ATOM 826 O O . ASN A 1 107 ? -14.809 13.829 -19.018 1.00 24.08 104 ASN A O 1
ATOM 831 N N . PRO A 1 108 ? -16.053 14.526 -20.752 1.00 20.82 105 PRO A N 1
ATOM 832 C CA . PRO A 1 108 ? -17.121 15.047 -19.904 1.00 22.18 105 PRO A CA 1
ATOM 833 C C . PRO A 1 108 ? -17.697 13.962 -19.003 1.00 22.34 105 PRO A C 1
ATOM 834 O O . PRO A 1 108 ? -17.871 12.820 -19.420 1.00 25.25 105 PRO A O 1
ATOM 838 N N . LYS A 1 109 ? -18.000 14.346 -17.779 1.00 18.28 106 LYS A N 1
ATOM 839 C CA . LYS A 1 109 ? -18.676 13.469 -16.818 1.00 17.33 106 LYS A CA 1
ATOM 840 C C . LYS A 1 109 ? -19.811 14.252 -16.192 1.00 14.66 106 LYS A C 1
ATOM 841 O O . LYS A 1 109 ? -19.913 15.470 -16.354 1.00 15.34 106 LYS A O 1
ATOM 847 N N . ILE A 1 110 ? -20.654 13.560 -15.442 1.00 14.46 107 ILE A N 1
ATOM 848 C CA . ILE A 1 110 ? -21.695 14.197 -14.658 1.00 13.83 107 ILE A CA 1
ATOM 849 C C . ILE A 1 110 ? -21.080 14.828 -13.420 1.00 13.52 107 ILE A C 1
ATOM 850 O O . ILE A 1 110 ? -20.433 14.153 -12.616 1.00 16.17 107 ILE A O 1
ATOM 863 N N . ILE A 1 112 ? -22.271 16.863 -10.125 1.00 11.31 109 ILE A N 1
ATOM 864 C CA . ILE A 1 112 ? -23.488 17.075 -9.350 1.00 12.41 109 ILE A CA 1
ATOM 865 C C . ILE A 1 112 ? -23.213 17.472 -7.903 1.00 10.86 109 ILE A C 1
ATOM 866 O O . ILE A 1 112 ? -22.260 17.020 -7.270 1.00 11.83 109 ILE A O 1
ATOM 871 N N . GLY A 1 113 ? -24.081 18.334 -7.401 1.00 12.00 110 GLY A N 1
ATOM 872 C CA . GLY A 1 113 ? -24.086 18.738 -5.996 1.00 11.89 110 GLY A CA 1
ATOM 873 C C . GLY A 1 113 ? -24.948 19.964 -5.840 1.00 12.80 110 GLY A C 1
ATOM 874 O O . GLY A 1 113 ? -25.628 20.372 -6.779 1.00 12.65 110 GLY A O 1
ATOM 875 N N . TYR A 1 114 ? -24.906 20.599 -4.667 1.00 12.14 111 TYR A N 1
ATOM 876 C CA . TYR A 1 114 ? -25.715 21.795 -4.471 1.00 13.04 111 TYR A CA 1
ATOM 877 C C . TYR A 1 114 ? -25.089 22.708 -3.423 1.00 12.00 111 TYR A C 1
ATOM 878 O O . TYR A 1 114 ? -23.965 22.468 -2.970 1.00 11.33 111 TYR A O 1
ATOM 887 N N . ALA A 1 115 ? -25.772 23.790 -3.099 1.00 12.03 112 ALA A N 1
ATOM 888 C CA . ALA A 1 115 ? -25.334 24.701 -2.058 1.00 12.46 112 ALA A CA 1
ATOM 889 C C . ALA A 1 115 ? -23.951 25.281 -2.429 1.00 12.41 112 ALA A C 1
ATOM 890 O O . ALA A 1 115 ? -23.763 25.735 -3.565 1.00 12.60 112 ALA A O 1
ATOM 892 N N . ASP A 1 116 ? -22.958 25.225 -1.549 1.00 11.92 113 ASP A N 1
ATOM 893 C CA . ASP A 1 116 ? -21.635 25.793 -1.877 1.00 13.20 113 ASP A CA 1
ATOM 894 C C . ASP A 1 116 ? -21.009 25.177 -3.140 1.00 12.65 113 ASP A C 1
ATOM 895 O O . ASP A 1 116 ? -20.214 25.826 -3.811 1.00 12.16 113 ASP A O 1
ATOM 900 N N . ALA A 1 117 ? -21.390 23.955 -3.475 1.00 11.48 114 ALA A N 1
ATOM 901 C CA . ALA A 1 117 ? -20.854 23.352 -4.699 1.00 10.70 114 ALA A CA 1
ATOM 902 C C . ALA A 1 117 ? -21.281 24.079 -5.979 1.00 11.72 114 ALA A C 1
ATOM 903 O O . ALA A 1 117 ? -20.694 23.843 -7.047 1.00 12.21 114 ALA A O 1
ATOM 905 N N . THR A 1 118 ? -22.268 24.960 -5.891 1.00 11.29 115 THR A N 1
ATOM 906 C CA . THR A 1 118 ? -22.617 25.867 -6.975 1.00 12.23 115 THR A CA 1
ATOM 907 C C . THR A 1 118 ? -21.370 26.514 -7.601 1.00 12.20 115 THR A C 1
ATOM 908 O O . THR A 1 118 ? -21.322 26.729 -8.802 1.00 12.83 115 THR A O 1
ATOM 912 N N . ALA A 1 119 ? -20.396 26.897 -6.786 1.00 11.87 116 ALA A N 1
ATOM 913 C CA . ALA A 1 119 ? -19.218 27.553 -7.308 1.00 10.67 116 ALA A CA 1
ATOM 914 C C . ALA A 1 119 ? -18.560 26.686 -8.400 1.00 11.70 116 ALA A C 1
ATOM 915 O O . ALA A 1 119 ? -18.115 27.202 -9.444 1.00 11.87 116 ALA A O 1
ATOM 917 N N . LEU A 1 120 ? -18.502 25.397 -8.142 1.00 11.36 117 LEU A N 1
ATOM 918 C CA . LEU A 1 120 ? -17.864 24.450 -9.068 1.00 11.87 117 LEU A CA 1
ATOM 919 C C . LEU A 1 120 ? -18.765 24.052 -10.220 1.00 12.53 117 LEU A C 1
ATOM 920 O O . LEU A 1 120 ? -18.302 23.881 -11.353 1.00 13.26 117 LEU A O 1
ATOM 925 N N . LEU A 1 121 ? -20.055 23.881 -9.958 1.00 11.22 118 LEU A N 1
ATOM 926 C CA . LEU A 1 121 ? -20.997 23.551 -11.020 1.00 12.77 118 LEU A CA 1
ATOM 927 C C . LEU A 1 121 ? -21.019 24.663 -12.060 1.00 13.36 118 LEU A C 1
ATOM 928 O O . LEU A 1 121 ? -20.980 24.418 -13.268 1.00 14.01 118 LEU A O 1
ATOM 933 N N . LEU A 1 122 ? -21.100 25.905 -11.597 1.00 12.29 119 LEU A N 1
ATOM 934 C CA . LEU A 1 122 ? -21.108 27.036 -12.505 1.00 13.05 119 LEU A CA 1
ATOM 935 C C . LEU A 1 122 ? -19.732 27.280 -13.114 1.00 13.10 119 LEU A C 1
ATOM 936 O O . LEU A 1 122 ? -19.648 27.623 -14.303 1.00 14.06 119 LEU A O 1
ATOM 941 N N . GLY A 1 123 ? -18.660 27.084 -12.347 1.00 12.80 120 GLY A N 1
ATOM 942 C CA . GLY A 1 123 ? -17.324 27.276 -12.901 1.00 13.34 120 GLY A CA 1
ATOM 943 C C . GLY A 1 123 ? -17.009 26.304 -14.025 1.00 12.97 120 GLY A C 1
ATOM 944 O O . GLY A 1 123 ? -16.453 26.692 -15.066 1.00 14.49 120 GLY A O 1
ATOM 945 N N . ILE A 1 124 ? -17.358 25.049 -13.839 1.00 13.49 121 ILE A N 1
ATOM 946 C CA . ILE A 1 124 ? -17.129 24.049 -14.875 1.00 14.27 121 ILE A CA 1
ATOM 947 C C . ILE A 1 124 ? -17.955 24.360 -16.114 1.00 14.72 121 ILE A C 1
ATOM 948 O O . ILE A 1 124 ? -17.452 24.315 -17.235 1.00 14.72 121 ILE A O 1
ATOM 953 N N . TYR A 1 125 ? -19.216 24.708 -15.926 1.00 13.71 122 TYR A N 1
ATOM 954 C CA . TYR A 1 125 ? -20.033 25.090 -17.080 1.00 14.65 122 TYR A CA 1
ATOM 955 C C . TYR A 1 125 ? -19.458 26.338 -17.783 1.00 15.22 122 TYR A C 1
ATOM 956 O O . TYR A 1 125 ? -19.357 26.394 -19.013 1.00 16.81 122 TYR A O 1
ATOM 965 N N . ALA A 1 126 ? -19.061 27.336 -17.007 1.00 14.14 123 ALA A N 1
ATOM 966 C CA . ALA A 1 126 ? -18.531 28.566 -17.579 1.00 15.84 123 ALA A CA 1
ATOM 967 C C . ALA A 1 126 ? -17.264 28.319 -18.402 1.00 18.31 123 ALA A C 1
ATOM 968 O O . ALA A 1 126 ? -17.071 28.946 -19.452 1.00 19.83 123 ALA A O 1
ATOM 970 N N . LYS A 1 127 ? -16.397 27.428 -17.915 1.00 16.61 124 LYS A N 1
ATOM 971 C CA . LYS A 1 127 ? -15.125 27.159 -18.561 1.00 16.64 124 LYS A CA 1
ATOM 972 C C . LYS A 1 127 ? -15.201 26.169 -19.704 1.00 17.37 124 LYS A C 1
ATOM 973 O O . LYS A 1 127 ? -14.393 26.271 -20.639 1.00 19.95 124 LYS A O 1
ATOM 979 N N . THR A 1 128 ? -16.181 25.254 -19.667 1.00 17.23 125 THR A N 1
ATOM 980 C CA . THR A 1 128 ? -16.212 24.145 -20.637 1.00 16.79 125 THR A CA 1
ATOM 981 C C . THR A 1 128 ? -17.460 24.091 -21.507 1.00 19.13 125 THR A C 1
ATOM 982 O O . THR A 1 128 ? -17.477 23.405 -22.544 1.00 21.03 125 THR A O 1
ATOM 986 N N . GLY A 1 129 ? -18.524 24.758 -21.080 1.00 18.69 126 GLY A N 1
ATOM 987 C CA . GLY A 1 129 ? -19.787 24.699 -21.802 1.00 17.74 126 GLY A CA 1
ATOM 988 C C . GLY A 1 129 ? -20.602 23.424 -21.608 1.00 19.21 126 GLY A C 1
ATOM 989 O O . GLY A 1 129 ? -21.672 23.275 -22.193 1.00 22.20 126 GLY A O 1
ATOM 990 N N . ILE A 1 130 ? -20.117 22.518 -20.771 1.00 18.01 127 ILE A N 1
ATOM 991 C CA . ILE A 1 130 ? -20.780 21.250 -20.505 1.00 16.20 127 ILE A CA 1
ATOM 992 C C . ILE A 1 130 ? -21.800 21.460 -19.391 1.00 14.97 127 ILE A C 1
ATOM 993 O O . ILE A 1 130 ? -21.455 22.014 -18.332 1.00 15.93 127 ILE A O 1
ATOM 998 N N . PRO A 1 131 ? -23.043 21.013 -19.592 1.00 16.26 128 PRO A N 1
ATOM 999 C CA . PRO A 1 131 ? -24.033 21.145 -18.525 1.00 14.85 128 PRO A CA 1
ATOM 1000 C C . PRO A 1 131 ? -23.607 20.447 -17.254 1.00 15.38 128 PRO A C 1
ATOM 1001 O O . PRO A 1 131 ? -22.987 19.368 -17.300 1.00 16.23 128 PRO A O 1
ATOM 1005 N N . THR A 1 132 ? -23.938 21.055 -16.123 1.00 13.66 129 THR A N 1
ATOM 1006 C CA . THR A 1 132 ? -23.702 20.458 -14.821 1.00 13.05 129 THR A CA 1
ATOM 1007 C C . THR A 1 132 ? -25.051 20.376 -14.089 1.00 14.64 129 THR A C 1
ATOM 1008 O O . THR A 1 132 ? -26.052 20.844 -14.614 1.00 15.79 129 THR A O 1
ATOM 1012 N N . PHE A 1 133 ? -25.081 19.761 -12.910 1.00 12.34 130 PHE A N 1
ATOM 1013 C CA . PHE A 1 133 ? -26.345 19.372 -12.296 1.00 12.53 130 PHE A CA 1
ATOM 1014 C C . PHE A 1 133 ? -26.481 19.861 -10.879 1.00 13.01 130 PHE A C 1
ATOM 1015 O O . PHE A 1 133 ? -25.650 19.559 -10.022 1.00 12.70 130 PHE A O 1
ATOM 1023 N N . TYR A 1 134 ? -27.533 20.646 -10.645 1.00 13.84 131 TYR A N 1
ATOM 1024 C CA . TYR A 1 134 ? -27.882 21.073 -9.311 1.00 13.61 131 TYR A CA 1
ATOM 1025 C C . TYR A 1 134 ? -28.737 19.978 -8.718 1.00 13.94 131 TYR A C 1
ATOM 1026 O O . TYR A 1 134 ? -29.872 19.738 -9.167 1.00 15.34 131 TYR A O 1
ATOM 1035 N N . GLY A 1 135 ? -28.203 19.265 -7.749 1.00 12.61 132 GLY A N 1
ATOM 1036 C CA . GLY A 1 135 ? -28.813 18.044 -7.275 1.00 14.09 132 GLY A CA 1
ATOM 1037 C C . GLY A 1 135 ? -28.062 17.470 -6.099 1.00 13.66 132 GLY A C 1
ATOM 1038 O O . GLY A 1 135 ? -27.278 18.148 -5.459 1.00 13.27 132 GLY A O 1
ATOM 1039 N N . PRO A 1 136 ? -28.316 16.198 -5.790 1.00 13.12 133 PRO A N 1
ATOM 1040 C CA . PRO A 1 136 ? -27.824 15.600 -4.560 1.00 14.02 133 PRO A CA 1
ATOM 1041 C C . PRO A 1 136 ? -26.329 15.723 -4.291 1.00 13.42 133 PRO A C 1
ATOM 1042 O O . PRO A 1 136 ? -25.487 15.572 -5.168 1.00 13.41 133 PRO A O 1
ATOM 1046 N N . ALA A 1 137 ? -26.024 16.020 -3.037 1.00 12.13 134 ALA A N 1
ATOM 1047 C CA . ALA A 1 137 ? -24.695 15.831 -2.496 1.00 12.18 134 ALA A CA 1
ATOM 1048 C C . ALA A 1 137 ? -24.756 14.582 -1.626 1.00 12.03 134 ALA A C 1
ATOM 1049 O O . ALA A 1 137 ? -25.798 14.293 -1.016 1.00 13.02 134 ALA A O 1
ATOM 1051 N N . LEU A 1 138 ? -23.661 13.829 -1.533 1.00 11.56 135 LEU A N 1
ATOM 1052 C CA . LEU A 1 138 ? -23.762 12.491 -0.966 1.00 11.60 135 LEU A CA 1
ATOM 1053 C C . LEU A 1 138 ? -24.393 12.443 0.428 1.00 11.72 135 LEU A C 1
ATOM 1054 O O . LEU A 1 138 ? -25.360 11.715 0.674 1.00 12.00 135 LEU A O 1
ATOM 1059 N N . VAL A 1 139 ? -23.819 13.167 1.366 1.00 12.27 136 VAL A N 1
ATOM 1060 C CA . VAL A 1 139 ? -24.192 13.001 2.760 1.00 12.29 136 VAL A CA 1
ATOM 1061 C C . VAL A 1 139 ? -25.564 13.621 3.105 1.00 11.76 136 VAL A C 1
ATOM 1062 O O . VAL A 1 139 ? -26.418 12.916 3.641 1.00 13.25 136 VAL A O 1
ATOM 1066 N N . PRO A 1 140 ? -25.796 14.917 2.797 1.00 11.71 137 PRO A N 1
ATOM 1067 C CA . PRO A 1 140 ? -27.137 15.439 3.087 1.00 13.15 137 PRO A CA 1
ATOM 1068 C C . PRO A 1 140 ? -28.248 14.728 2.327 1.00 12.83 137 PRO A C 1
ATOM 1069 O O . PRO A 1 140 ? -29.321 14.497 2.879 1.00 15.47 137 PRO A O 1
ATOM 1073 N N . SER A 1 141 ? -28.025 14.398 1.060 1.00 12.42 138 SER A N 1
ATOM 1074 C CA . SER A 1 141 ? -29.109 13.914 0.200 1.00 12.76 138 SER A CA 1
ATOM 1075 C C . SER A 1 141 ? -29.340 12.421 0.315 1.00 13.23 138 SER A C 1
ATOM 1076 O O . SER A 1 141 ? -30.489 12.008 0.474 1.00 14.58 138 SER A O 1
ATOM 1079 N N . PHE A 1 142 ? -28.283 11.618 0.209 1.00 13.00 139 PHE A N 1
ATOM 1080 C CA . PHE A 1 142 ? -28.432 10.175 0.244 1.00 13.21 139 PHE A CA 1
ATOM 1081 C C . PHE A 1 142 ? -28.231 9.544 1.615 1.00 12.35 139 PHE A C 1
ATOM 1082 O O . PHE A 1 142 ? -28.494 8.370 1.789 1.00 13.94 139 PHE A O 1
ATOM 1090 N N . GLY A 1 143 ? -27.803 10.340 2.594 1.00 12.60 140 GLY A N 1
ATOM 1091 C CA . GLY A 1 143 ? -27.801 9.940 3.983 1.00 13.90 140 GLY A CA 1
ATOM 1092 C C . GLY A 1 143 ? -29.128 10.189 4.693 1.00 14.31 140 GLY A C 1
ATOM 1093 O O . GLY A 1 143 ? -29.332 9.755 5.820 1.00 15.01 140 GLY A O 1
ATOM 1094 N N . GLU A 1 144 ? -30.047 10.850 4.000 1.00 14.69 141 GLU A N 1
ATOM 1095 C CA . GLU A 1 144 ? -31.380 11.082 4.516 1.00 15.95 141 GLU A CA 1
ATOM 1096 C C . GLU A 1 144 ? -32.094 9.753 4.790 1.00 17.72 141 GLU A C 1
ATOM 1097 O O . GLU A 1 144 ? -31.962 8.802 4.015 1.00 15.42 141 GLU A O 1
ATOM 1103 N N . PHE A 1 145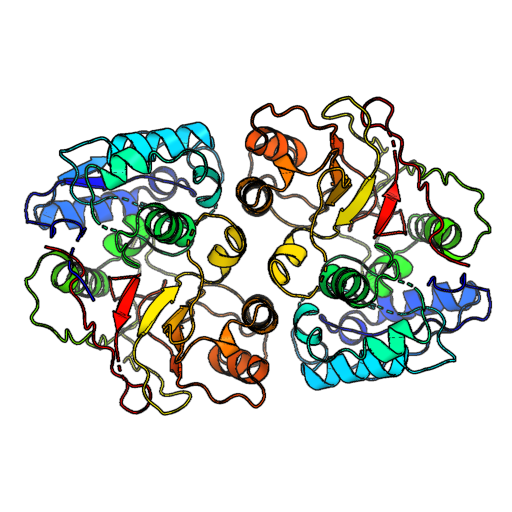 ? -32.834 9.661 5.891 1.00 16.64 142 PHE A N 1
ATOM 1104 C CA . PHE A 1 145 ? -33.621 8.454 6.131 1.00 18.31 142 PHE A CA 1
ATOM 1105 C C . PHE A 1 145 ? -34.831 8.390 5.221 1.00 18.17 142 PHE A C 1
ATOM 1106 O O . PHE A 1 145 ? -35.190 9.360 4.557 1.00 19.04 142 PHE A O 1
ATOM 1114 N N . GLU A 1 146 ? -35.464 7.218 5.163 1.00 18.83 143 GLU A N 1
ATOM 1115 C CA . GLU A 1 146 ? -36.768 7.108 4.542 1.00 19.03 143 GLU A CA 1
ATOM 1116 C C . GLU A 1 146 ? -37.718 8.040 5.302 1.00 19.42 143 GLU A C 1
ATOM 1117 O O . GLU A 1 146 ? -37.533 8.289 6.500 1.00 22.71 143 GLU A O 1
ATOM 1123 N N . PRO A 1 147 ? -38.725 8.597 4.613 1.00 21.57 144 PRO A N 1
ATOM 1124 C CA . PRO A 1 147 ? -39.095 8.292 3.231 1.00 20.65 144 PRO A CA 1
ATOM 1125 C C . PRO A 1 147 ? -38.447 9.164 2.158 1.00 18.67 144 PRO A C 1
ATOM 1126 O O . PRO A 1 147 ? -38.429 8.774 0.984 1.00 19.45 144 PRO A O 1
ATOM 1130 N N . PHE A 1 148 ? -37.948 10.342 2.523 1.00 16.84 145 PHE A N 1
ATOM 1131 C CA . PHE A 1 148 ? -37.612 11.325 1.505 1.00 16.12 145 PHE A CA 1
ATOM 1132 C C . PHE A 1 148 ? -36.434 10.937 0.629 1.00 14.06 145 PHE A C 1
ATOM 1133 O O . PHE A 1 148 ? -36.388 11.334 -0.538 1.00 16.27 145 PHE A O 1
ATOM 1141 N N . VAL A 1 149 ? -35.497 10.155 1.150 1.00 14.64 146 VAL A N 1
ATOM 1142 C CA . VAL A 1 149 ? -34.345 9.754 0.359 1.00 14.59 146 VAL A CA 1
ATOM 1143 C C . VAL A 1 149 ? -34.777 9.031 -0.909 1.00 15.13 146 VAL A C 1
ATOM 1144 O O . VAL A 1 149 ? -34.163 9.188 -1.966 1.00 14.75 146 VAL A O 1
ATOM 1148 N N . ASP A 1 150 ? -35.843 8.240 -0.816 1.00 15.39 147 ASP A N 1
ATOM 1149 C CA . ASP A 1 150 ? -36.285 7.464 -1.962 1.00 13.94 147 ASP A CA 1
ATOM 1150 C C . ASP A 1 150 ? -36.860 8.344 -3.063 1.00 16.74 147 ASP A C 1
ATOM 1151 O O . ASP A 1 150 ? -36.731 8.019 -4.247 1.00 16.45 147 ASP A O 1
ATOM 1156 N N . ASP A 1 151 ? -37.452 9.484 -2.704 1.00 15.63 148 ASP A N 1
ATOM 1157 C CA A ASP A 1 151 ? -37.986 10.467 -3.659 0.53 13.39 148 ASP A CA 1
ATOM 1158 C CA B ASP A 1 151 ? -37.934 10.350 -3.768 0.47 19.75 148 ASP A CA 1
ATOM 1159 C C . ASP A 1 151 ? -36.824 11.191 -4.360 1.00 14.19 148 ASP A C 1
ATOM 1160 O O . ASP A 1 151 ? -36.825 11.401 -5.575 1.00 15.83 148 ASP A O 1
ATOM 1169 N N . THR A 1 152 ? -35.839 11.632 -3.559 1.00 14.34 149 THR A N 1
ATOM 1170 C CA . THR A 1 152 ? -34.644 12.256 -4.106 1.00 12.86 149 THR A CA 1
ATOM 1171 C C . THR A 1 152 ? -33.977 11.313 -5.094 1.00 14.06 149 THR A C 1
ATOM 1172 O O . THR A 1 152 ? -33.564 11.701 -6.194 1.00 14.68 149 THR A O 1
ATOM 1176 N N . TYR A 1 153 ? -33.903 10.035 -4.722 1.00 13.38 150 TYR A N 1
ATOM 1177 C CA . TYR A 1 153 ? -33.261 9.042 -5.583 1.00 14.47 150 TYR A CA 1
ATOM 1178 C C . TYR A 1 153 ? -34.030 8.861 -6.898 1.00 13.51 150 TYR A C 1
ATOM 1179 O O . TYR A 1 153 ? -33.418 8.786 -7.956 1.00 13.76 150 TYR A O 1
ATOM 1188 N N . LYS A 1 154 ? -35.355 8.802 -6.846 1.00 13.66 151 LYS A N 1
ATOM 1189 C CA . LYS A 1 154 ? -36.170 8.681 -8.062 1.00 14.13 151 LYS A CA 1
ATOM 1190 C C . LYS A 1 154 ? -35.869 9.853 -9.019 1.00 14.48 151 LYS A C 1
ATOM 1191 O O . LYS A 1 154 ? -35.739 9.637 -10.235 1.00 15.26 151 LYS A O 1
ATOM 1197 N N . TYR A 1 155 ? -35.758 11.070 -8.489 1.00 14.32 152 TYR A N 1
ATOM 1198 C CA . TYR A 1 155 ? -35.466 12.255 -9.327 1.00 13.75 152 TYR A CA 1
ATOM 1199 C C . TYR A 1 155 ? -34.054 12.194 -9.916 1.00 13.46 152 TYR A C 1
ATOM 1200 O O . TYR A 1 155 ? -33.841 12.614 -11.059 1.00 15.28 152 TYR A O 1
ATOM 1209 N N . PHE A 1 156 ? -33.117 11.677 -9.129 1.00 12.53 153 PHE A N 1
ATOM 1210 C CA . PHE A 1 156 ? -31.730 11.475 -9.549 1.00 12.49 153 PHE A CA 1
ATOM 1211 C C . PHE A 1 156 ? -31.674 10.534 -10.740 1.00 12.44 153 PHE A C 1
ATOM 1212 O O . PHE A 1 156 ? -31.034 10.821 -11.754 1.00 15.29 153 PHE A O 1
ATOM 1220 N N . LEU A 1 157 ? -32.379 9.422 -10.655 1.00 13.35 154 LEU A N 1
ATOM 1221 C CA . LEU A 1 157 ? -32.441 8.490 -11.775 1.00 14.65 154 LEU A CA 1
ATOM 1222 C C . LEU A 1 157 ? -33.110 9.104 -12.982 1.00 15.51 154 LEU A C 1
ATOM 1223 O O . LEU A 1 157 ? -32.673 8.915 -14.126 1.00 17.47 154 LEU A O 1
ATOM 1228 N N . GLU A 1 158 ? -34.184 9.851 -12.742 1.00 15.51 155 GLU A N 1
ATOM 1229 C CA . GLU A 1 158 ? -34.938 10.427 -13.864 1.00 17.36 155 GLU A CA 1
ATOM 1230 C C . GLU A 1 158 ? -34.080 11.352 -14.727 1.00 16.66 155 GLU A C 1
ATOM 1231 O O . GLU A 1 158 ? -34.217 11.357 -15.953 1.00 19.69 155 GLU A O 1
ATOM 1237 N N . THR A 1 159 ? -33.230 12.139 -14.096 1.00 14.54 156 THR A N 1
ATOM 1238 C CA . THR A 1 159 ? -32.395 13.084 -14.827 1.00 16.85 156 THR A CA 1
ATOM 1239 C C . THR A 1 159 ? -31.103 12.442 -15.369 1.00 19.41 156 THR A C 1
ATOM 1240 O O . THR A 1 159 ? -30.667 12.765 -16.480 1.00 20.56 156 THR A O 1
ATOM 1244 N N . LEU A 1 160 ? -30.483 11.555 -14.591 1.00 16.05 157 LEU A N 1
ATOM 1245 C CA . LEU A 1 160 ? -29.134 11.087 -14.938 1.00 14.61 157 LEU A CA 1
ATOM 1246 C C . LEU A 1 160 ? -29.047 9.717 -15.579 1.00 15.00 157 LEU A C 1
ATOM 1247 O O . LEU A 1 160 ? -28.062 9.437 -16.258 1.00 17.94 157 LEU A O 1
ATOM 1252 N N . LEU A 1 161 ? -30.026 8.856 -15.356 1.00 16.71 158 LEU A N 1
ATOM 1253 C CA . LEU A 1 161 ? -29.931 7.466 -15.807 1.00 17.30 158 LEU A CA 1
ATOM 1254 C C . LEU A 1 161 ? -30.985 7.105 -16.844 1.00 18.92 158 LEU A C 1
ATOM 1255 O O . LEU A 1 161 ? -30.673 6.495 -17.869 1.00 19.99 158 LEU A O 1
ATOM 1260 N N . HIS A 1 162 ? -32.236 7.456 -16.600 1.00 19.29 159 HIS A N 1
ATOM 1261 C CA . HIS A 1 162 ? -33.279 7.101 -17.567 1.00 21.04 159 HIS A CA 1
ATOM 1262 C C . HIS A 1 162 ? -33.089 7.738 -18.928 1.00 22.39 159 HIS A C 1
ATOM 1263 O O . HIS A 1 162 ? -32.625 8.873 -19.030 1.00 22.06 159 HIS A O 1
ATOM 1270 N N . ASP A 1 163 ? -33.487 7.012 -19.958 1.00 24.09 160 ASP A N 1
ATOM 1271 C CA . ASP A 1 163 ? -33.763 7.621 -21.255 1.00 25.91 160 ASP A CA 1
ATOM 1272 C C . ASP A 1 163 ? -34.902 8.610 -21.076 1.00 42.37 160 ASP A C 1
ATOM 1273 O O . ASP A 1 163 ? -35.967 8.242 -20.585 1.00 54.99 160 ASP A O 1
ATOM 1278 N N . GLN A 1 164 ? -34.684 9.854 -21.486 1.00 40.39 161 GLN A N 1
ATOM 1279 C CA . GLN A 1 164 ? -35.723 10.878 -21.406 1.00 30.01 161 GLN A CA 1
ATOM 1280 C C . GLN A 1 164 ? -35.991 11.479 -22.768 1.00 39.85 161 GLN A C 1
ATOM 1281 O O . GLN A 1 164 ? -35.100 12.083 -23.366 1.00 68.69 161 GLN A O 1
ATOM 1287 N N . ALA A 1 165 ? -37.216 11.318 -23.253 1.00 40.43 162 ALA A N 1
ATOM 1288 C CA . ALA A 1 165 ? -37.654 11.996 -24.467 1.00 48.48 162 ALA A CA 1
ATOM 1289 C C . ALA A 1 165 ? -37.943 13.458 -24.141 1.00 49.00 162 ALA A C 1
ATOM 1290 O O . ALA A 1 165 ? -38.527 13.765 -23.102 1.00 58.70 162 ALA A O 1
ATOM 1292 N N . LEU A 1 166 ? -37.512 14.360 -25.017 1.00 48.15 163 LEU A N 1
ATOM 1293 C CA . LEU A 1 166 ? -37.724 15.786 -24.796 1.00 38.66 163 LEU A CA 1
ATOM 1294 C C . LEU A 1 166 ? -39.102 16.190 -25.298 1.00 36.98 163 LEU A C 1
ATOM 1295 O O . LEU A 1 166 ? -39.585 15.665 -26.305 1.00 43.78 163 LEU A O 1
ATOM 1300 N N . PRO A 1 167 ? -39.751 17.146 -24.624 1.00 37.65 164 PRO A N 1
ATOM 1301 C CA . PRO A 1 167 ? -39.321 17.889 -23.443 1.00 34.37 164 PRO A CA 1
ATOM 1302 C C . PRO A 1 167 ? -39.452 17.038 -22.216 1.00 32.26 164 PRO A C 1
ATOM 1303 O O . PRO A 1 167 ? -40.283 16.131 -22.161 1.00 45.91 164 PRO A O 1
ATOM 1307 N N . TYR A 1 168 ? -38.607 17.325 -21.236 1.00 30.06 165 TYR A N 1
ATOM 1308 C CA . TYR A 1 168 ? -38.565 16.553 -20.017 1.00 28.06 165 TYR A CA 1
ATOM 1309 C C . TYR A 1 168 ? -39.267 17.329 -18.921 1.00 52.22 165 TYR A C 1
ATOM 1310 O O . TYR A 1 168 ? -38.824 18.399 -18.505 1.00 33.48 165 TYR A O 1
ATOM 1319 N N . ASN A 1 169 ? -40.373 16.769 -18.459 1.00 30.94 166 ASN A N 1
ATOM 1320 C CA . ASN A 1 169 ? -41.257 17.423 -17.517 1.00 27.27 166 ASN A CA 1
ATOM 1321 C C . ASN A 1 169 ? -40.754 17.178 -16.110 1.00 34.14 166 ASN A C 1
ATOM 1322 O O . ASN A 1 169 ? -40.567 16.034 -15.702 1.00 33.52 166 ASN A O 1
ATOM 1327 N N . ILE A 1 170 ? -40.493 18.254 -15.376 1.00 27.96 167 ILE A N 1
ATOM 1328 C CA . ILE A 1 170 ? -40.022 18.148 -14.003 1.00 27.64 167 ILE A CA 1
ATOM 1329 C C . ILE A 1 170 ? -41.233 18.260 -13.086 1.00 29.45 167 ILE A C 1
ATOM 1330 O O . ILE A 1 170 ? -41.860 19.323 -12.992 1.00 33.89 167 ILE A O 1
ATOM 1335 N N . LYS A 1 171 ? -41.561 17.175 -12.398 1.00 27.15 168 LYS A N 1
ATOM 1336 C CA . LYS A 1 171 ? -42.815 17.108 -11.650 1.00 27.03 168 LYS A CA 1
ATOM 1337 C C . LYS A 1 171 ? -42.649 17.431 -10.158 1.00 24.98 168 LYS A C 1
ATOM 1338 O O . LYS A 1 171 ? -41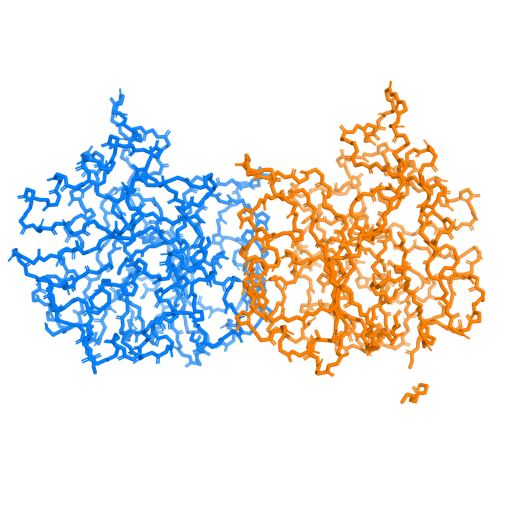.627 17.154 -9.552 1.00 25.85 168 LYS A O 1
ATOM 1344 N N . GLN A 1 172 ? -43.682 18.039 -9.585 1.00 25.12 169 GLN A N 1
ATOM 1345 C CA . GLN A 1 172 ? -43.665 18.490 -8.202 1.00 25.19 169 GLN A CA 1
ATOM 1346 C C . GLN A 1 172 ? -43.833 17.295 -7.232 1.00 22.53 169 GLN A C 1
ATOM 1347 O O . GLN A 1 172 ? -44.727 16.487 -7.441 1.00 25.37 169 GLN A O 1
ATOM 1353 N N . PRO A 1 173 ? -42.996 17.179 -6.176 1.00 21.64 170 PRO A N 1
ATOM 1354 C CA . PRO A 1 173 ? -43.207 16.073 -5.224 1.00 23.22 170 PRO A CA 1
ATOM 1355 C C . PRO A 1 173 ? -44.459 16.307 -4.384 1.00 24.43 170 PRO A C 1
ATOM 1356 O O . PRO A 1 173 ? -44.872 17.443 -4.228 1.00 22.90 170 PRO A O 1
ATOM 1360 N N . LEU A 1 174 ? -45.065 15.245 -3.872 1.00 23.05 171 LEU A N 1
ATOM 1361 C CA . LEU A 1 174 ? -46.317 15.378 -3.130 1.00 24.47 171 LEU A CA 1
ATOM 1362 C C . LEU A 1 174 ? -46.112 16.008 -1.762 1.00 21.06 171 LEU A C 1
ATOM 1363 O O . LEU A 1 174 ? -46.952 16.798 -1.302 1.00 23.98 171 LEU A O 1
ATOM 1368 N N . PHE A 1 175 ? -44.997 15.661 -1.128 1.00 21.27 172 PHE A N 1
ATOM 1369 C CA . PHE A 1 175 ? -44.688 16.130 0.215 1.00 21.43 172 PHE A CA 1
ATOM 1370 C C . PHE A 1 175 ?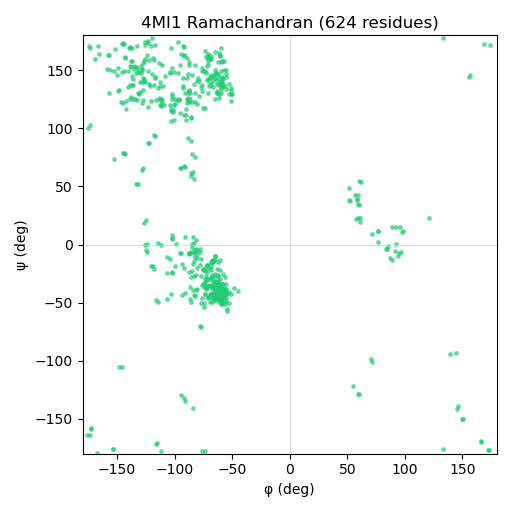 -43.238 16.550 0.333 1.00 20.02 172 PHE A C 1
ATOM 1371 O O . PHE A 1 175 ? -42.389 16.130 -0.446 1.00 20.60 172 PHE A O 1
ATOM 1379 N N . TRP A 1 176 ? -42.956 17.383 1.318 1.00 20.59 173 TRP A N 1
ATOM 1380 C CA . TRP A 1 176 ? -41.606 17.817 1.573 1.00 19.71 173 TRP A CA 1
ATOM 1381 C C . TRP A 1 176 ? -41.383 18.019 3.065 1.00 20.71 173 TRP A C 1
ATOM 1382 O O . TRP A 1 176 ? -42.334 17.961 3.877 1.00 22.26 173 TRP A O 1
ATOM 1393 N N . SER A 1 177 ? -40.129 18.274 3.411 1.00 19.35 174 SER A N 1
ATOM 1394 C CA . SER A 1 177 ? -39.791 18.624 4.782 1.00 22.53 174 SER A CA 1
ATOM 1395 C C . SER A 1 177 ? -38.492 19.403 4.830 1.00 20.71 174 SER A C 1
ATOM 1396 O O . SER A 1 177 ? -37.618 19.208 3.991 1.00 20.54 174 SER A O 1
ATOM 1399 N N . ASP A 1 178 ? -38.364 20.278 5.811 1.00 19.57 175 ASP A N 1
ATOM 1400 C CA . ASP A 1 178 ? -37.081 20.924 6.095 1.00 20.73 175 ASP A CA 1
ATOM 1401 C C . ASP A 1 178 ? -36.693 20.741 7.563 1.00 21.10 175 ASP A C 1
ATOM 1402 O O . ASP A 1 178 ? -35.848 21.486 8.081 1.00 21.73 175 ASP A O 1
ATOM 1407 N N . GLU A 1 179 ? -37.311 19.758 8.211 1.00 19.77 176 GLU A N 1
ATOM 1408 C CA . GLU A 1 179 ? -37.197 19.592 9.658 1.00 22.48 176 GLU A CA 1
ATOM 1409 C C . GLU A 1 179 ? -35.758 19.303 10.051 1.00 27.44 176 GLU A C 1
ATOM 1410 O O . GLU A 1 179 ? -35.065 18.533 9.399 1.00 23.07 176 GLU A O 1
ATOM 1416 N N . PHE A 1 180 ? -35.328 19.934 11.135 1.00 25.77 177 PHE A N 1
ATOM 1417 C CA . PHE A 1 180 ? -33.967 19.808 11.614 1.00 25.37 177 PHE A CA 1
ATOM 1418 C C . PHE A 1 180 ? -33.830 18.672 12.629 1.00 26.97 177 PHE A C 1
ATOM 1419 O O . PHE A 1 180 ? -33.616 18.896 13.819 1.00 27.58 177 PHE A O 1
ATOM 1427 N N . ILE A 1 181 ? -34.006 17.451 12.141 1.00 20.73 178 ILE A N 1
ATOM 1428 C CA . ILE A 1 181 ? -33.911 16.245 12.951 1.00 21.06 178 ILE A CA 1
ATOM 1429 C C . ILE A 1 181 ? -33.312 15.127 12.102 1.00 19.61 178 ILE A C 1
ATOM 1430 O O . ILE A 1 181 ? -33.119 15.295 10.900 1.00 20.37 178 ILE A O 1
ATOM 1435 N N . ASN A 1 182 ? -33.029 13.996 12.738 1.00 20.04 179 ASN A N 1
ATOM 1436 C CA . ASN A 1 182 ? -32.603 12.783 12.041 1.00 19.07 179 ASN A CA 1
ATOM 1437 C C . ASN A 1 182 ? -31.345 12.976 11.165 1.00 17.55 179 ASN A C 1
ATOM 1438 O O . ASN A 1 182 ? -31.279 12.470 10.054 1.00 18.15 179 ASN A O 1
ATOM 1443 N N . TRP A 1 183 ? -30.352 13.688 11.682 1.00 18.37 180 TRP A N 1
ATOM 1444 C CA . TRP A 1 183 ? -29.120 13.907 10.923 1.00 16.99 180 TRP A CA 1
ATOM 1445 C C . TRP A 1 183 ? -28.225 12.643 10.953 1.00 16.80 180 TRP A C 1
ATOM 1446 O O . TRP A 1 183 ? -28.118 11.924 9.955 1.00 17.15 180 TRP A O 1
ATOM 1457 N N . GLU A 1 184 ? -27.626 12.347 12.110 1.00 18.29 181 GLU A N 1
ATOM 1458 C CA . GLU A 1 184 ? -26.849 11.116 12.268 1.00 18.98 181 GLU A CA 1
ATOM 1459 C C . GLU A 1 184 ? -27.736 9.898 12.583 1.00 24.14 181 GLU A C 1
ATOM 1460 O O . GLU A 1 184 ? -27.552 8.815 12.023 1.00 23.18 181 GLU A O 1
ATOM 1466 N N . GLU A 1 185 ? -28.682 10.086 13.493 1.00 23.28 182 GLU A N 1
ATOM 1467 C CA . GLU A 1 185 ? -29.532 9.001 13.954 1.00 30.11 182 GLU A CA 1
ATOM 1468 C C . GLU A 1 185 ? -30.987 9.413 13.858 1.00 23.49 182 GLU A C 1
ATOM 1469 O O . GLU A 1 185 ? -31.320 10.586 14.018 1.00 24.49 182 GLU A O 1
ATOM 1475 N N . LYS A 1 186 ? -31.858 8.443 13.589 1.00 28.25 183 LYS A N 1
ATOM 1476 C CA . LYS A 1 186 ? -33.276 8.742 13.450 1.00 26.03 183 LYS A CA 1
ATOM 1477 C C . LYS A 1 186 ? -33.946 8.648 14.799 1.00 32.85 183 LYS A C 1
ATOM 1478 O O . LYS A 1 186 ? -33.840 7.624 15.469 1.00 32.57 183 LYS A O 1
ATOM 1484 N N . THR A 1 187 ? -34.623 9.724 15.197 1.00 27.72 184 THR A N 1
ATOM 1485 C CA . THR A 1 187 ? -35.371 9.744 16.456 1.00 31.51 184 THR A CA 1
ATOM 1486 C C . THR A 1 187 ? -36.895 9.689 16.304 1.00 34.82 184 THR A C 1
ATOM 1487 O O . THR A 1 187 ? -37.583 9.292 17.242 1.00 39.98 184 THR A O 1
ATOM 1491 N N . LYS A 1 188 ? -37.429 10.113 15.159 1.00 31.91 185 LYS A N 1
ATOM 1492 C CA . LYS A 1 188 ? -38.872 10.016 14.886 1.00 34.82 185 LYS A CA 1
ATOM 1493 C C . LYS A 1 188 ? -39.094 10.283 13.403 1.00 30.43 185 LYS A C 1
ATOM 1494 O O . LYS A 1 188 ? -38.137 10.509 12.701 1.00 28.82 185 LYS A O 1
ATOM 1500 N N . GLU A 1 189 ? -40.337 10.260 12.923 1.00 32.26 186 GLU A N 1
ATOM 1501 C CA . GLU A 1 189 ? -40.599 10.574 11.514 1.00 26.93 186 GLU A CA 1
ATOM 1502 C C . GLU A 1 189 ? -40.627 12.089 11.295 1.00 29.04 186 GLU A C 1
ATOM 1503 O O . GLU A 1 189 ? -41.154 12.826 12.122 1.00 30.53 186 GLU A O 1
ATOM 1509 N N . LYS A 1 190 ? -40.076 12.550 10.179 1.00 25.88 187 LYS A N 1
ATOM 1510 C CA . LYS A 1 190 ? -40.265 13.929 9.778 1.00 25.87 187 LYS A CA 1
ATOM 1511 C C . LYS A 1 190 ? -41.696 14.148 9.360 1.00 27.84 187 LYS A C 1
ATOM 1512 O O . LYS A 1 190 ? -42.345 13.240 8.804 1.00 27.90 187 LYS A O 1
ATOM 1518 N N . GLU A 1 191 ? -42.220 15.336 9.645 1.00 27.10 188 GLU A N 1
ATOM 1519 C CA . GLU A 1 191 ? -43.561 15.627 9.197 1.00 31.40 188 GLU A CA 1
ATOM 1520 C C . GLU A 1 191 ? -43.574 15.708 7.673 1.00 25.31 188 GLU A C 1
ATOM 1521 O O . GLU A 1 191 ? -42.603 16.126 7.033 1.00 28.20 188 GLU A O 1
ATOM 1527 N N . LEU A 1 192 ? -44.668 15.234 7.108 1.00 27.37 189 LEU A N 1
ATOM 1528 C CA . LEU A 1 192 ? -44.935 15.381 5.701 1.00 27.21 189 LEU A CA 1
ATOM 1529 C C . LEU A 1 192 ? -45.697 16.675 5.501 1.00 26.06 189 LEU A C 1
ATOM 1530 O O . LEU A 1 192 ? -46.834 16.831 5.967 1.00 29.81 189 LEU A O 1
ATOM 1535 N N . ARG A 1 193 ? -45.089 17.596 4.787 1.00 25.04 190 ARG A N 1
ATOM 1536 C CA . ARG A 1 193 ? -45.733 18.855 4.474 1.00 29.91 190 ARG A CA 1
ATOM 1537 C C . ARG A 1 193 ? -46.322 18.761 3.074 1.00 29.62 190 ARG A C 1
ATOM 1538 O O . ARG A 1 193 ? -45.619 18.424 2.127 1.00 24.26 190 ARG A O 1
ATOM 1546 N N . PRO A 1 194 ? -47.628 19.020 2.934 1.00 28.20 191 PRO A N 1
ATOM 1547 C CA . PRO A 1 194 ? -48.193 18.929 1.591 1.00 26.70 191 PRO A CA 1
ATOM 1548 C C . PRO A 1 194 ? -47.599 20.028 0.737 1.00 28.15 191 PRO A C 1
ATOM 1549 O O . PRO A 1 194 ? -47.367 21.145 1.210 1.00 32.25 191 PRO A O 1
ATOM 1553 N N . ASN A 1 195 ? -47.316 19.690 -0.517 1.00 28.20 192 ASN A N 1
ATOM 1554 C CA . ASN A 1 195 ? -46.542 20.576 -1.367 1.00 24.76 192 ASN A CA 1
ATOM 1555 C C . ASN A 1 195 ? -47.401 21.490 -2.252 1.00 25.02 192 ASN A C 1
ATOM 1556 O O . ASN A 1 195 ? -48.534 21.193 -2.595 1.00 28.95 192 ASN A O 1
ATOM 1561 N N . ASN A 1 196 ? -46.799 22.613 -2.614 1.00 25.52 193 ASN A N 1
ATOM 1562 C CA . ASN A 1 196 ? -47.389 23.552 -3.535 1.00 27.78 193 ASN A CA 1
ATOM 1563 C C . ASN A 1 196 ? -46.242 24.351 -4.144 1.00 23.60 193 ASN A C 1
ATOM 1564 O O . ASN A 1 196 ? -45.350 24.798 -3.427 1.00 29.40 193 ASN A O 1
ATOM 1569 N N . TRP A 1 197 ? -46.213 24.467 -5.464 1.00 23.69 194 TRP A N 1
ATOM 1570 C CA . TRP A 1 197 ? -45.377 25.472 -6.098 1.00 21.77 194 TRP A CA 1
ATOM 1571 C C . TRP A 1 197 ? -46.232 26.720 -6.194 1.00 26.01 194 TRP A C 1
ATOM 1572 O O . TRP A 1 197 ? -47.449 26.635 -6.388 1.00 29.05 194 TRP A O 1
ATOM 1583 N N . ILE A 1 198 ? -45.606 27.879 -6.016 1.00 22.93 195 ILE A N 1
ATOM 1584 C CA . ILE A 1 198 ? -46.349 29.123 -5.830 1.00 23.57 195 ILE A CA 1
ATOM 1585 C C . ILE A 1 198 ? -46.317 29.955 -7.098 1.00 26.50 195 ILE A C 1
ATOM 1586 O O . ILE A 1 198 ? -45.246 30.325 -7.578 1.00 23.26 195 ILE A O 1
ATOM 1591 N N . SER A 1 199 ? -47.499 30.233 -7.646 1.00 24.97 196 SER A N 1
ATOM 1592 C CA A SER A 1 199 ? -47.610 31.128 -8.779 0.49 25.61 196 SER A CA 1
ATOM 1593 C CA B SER A 1 199 ? -47.612 31.130 -8.787 0.51 25.62 196 SER A CA 1
ATOM 1594 C C . SER A 1 199 ? -47.540 32.569 -8.286 1.00 26.20 196 SER A C 1
ATOM 1595 O O . SER A 1 199 ? -48.559 33.203 -8.042 1.00 28.04 196 SER A O 1
ATOM 1600 N N . VAL A 1 200 ? -46.332 33.086 -8.128 1.00 25.60 197 VAL A N 1
ATOM 1601 C CA . VAL A 1 200 ? -46.179 34.425 -7.582 1.00 26.34 197 VAL A CA 1
ATOM 1602 C C . VAL A 1 200 ? -46.545 35.492 -8.603 1.00 27.46 197 VAL A C 1
ATOM 1603 O O . VAL A 1 200 ? -47.294 36.411 -8.302 1.00 28.64 197 VAL A O 1
ATOM 1607 N N . THR A 1 201 ? -45.972 35.385 -9.794 1.00 30.04 198 THR A N 1
ATOM 1608 C CA . THR A 1 201 ? -46.282 36.286 -10.888 1.00 32.54 198 THR A CA 1
ATOM 1609 C C . THR A 1 201 ? -46.521 35.446 -12.122 1.00 28.35 198 THR A C 1
ATOM 1610 O O . THR A 1 201 ? -45.662 34.666 -12.522 1.00 27.51 198 THR A O 1
ATOM 1614 N N . ASN A 1 202 ? -47.688 35.616 -12.729 1.00 25.55 199 ASN A N 1
ATOM 1615 C CA . ASN A 1 202 ? -48.103 34.740 -13.812 1.00 26.03 199 ASN A CA 1
ATOM 1616 C C . ASN A 1 202 ? -47.261 34.961 -15.044 1.00 30.00 199 ASN A C 1
ATOM 1617 O O . ASN A 1 202 ? -46.631 36.008 -15.196 1.00 29.20 199 ASN A O 1
ATOM 1622 N N . GLY A 1 203 ? -47.261 33.971 -15.933 1.00 28.06 200 GLY A N 1
ATOM 1623 C CA . GLY A 1 203 ? -46.610 34.107 -17.218 1.00 28.60 200 GLY A CA 1
ATOM 1624 C C . GLY A 1 203 ? -45.755 32.915 -17.568 1.00 27.55 200 GLY A C 1
ATOM 1625 O O . GLY A 1 203 ? -45.597 31.987 -16.768 1.00 28.58 200 GLY A O 1
ATOM 1626 N N . GLN A 1 204 ? -45.174 32.968 -18.765 1.00 31.70 201 GLN A N 1
ATOM 1627 C CA . GLN A 1 204 ? -44.319 31.903 -19.260 1.00 28.86 201 GLN A CA 1
ATOM 1628 C C . GLN A 1 204 ? -43.008 32.481 -19.762 1.00 32.30 201 GLN A C 1
ATOM 1629 O O . GLN A 1 204 ? -42.946 33.644 -20.150 1.00 33.54 201 GLN A O 1
ATOM 1635 N N . ALA A 1 205 ? -41.950 31.671 -19.738 1.00 27.09 202 ALA A N 1
ATOM 1636 C CA . ALA A 1 205 ? -40.674 32.091 -20.277 1.00 29.87 202 ALA A CA 1
ATOM 1637 C C . ALA A 1 205 ? -39.899 30.883 -20.748 1.00 25.47 202 ALA A C 1
ATOM 1638 O O . ALA A 1 205 ? -40.024 29.786 -20.193 1.00 26.83 202 ALA A O 1
ATOM 1640 N N . THR A 1 206 ? -39.088 31.089 -21.778 1.00 28.05 203 THR A N 1
ATOM 1641 C CA . THR A 1 206 ? -38.201 30.049 -22.264 1.00 25.60 203 THR A CA 1
ATOM 1642 C C . THR A 1 206 ? -36.811 30.631 -22.388 1.00 25.51 203 THR A C 1
ATOM 1643 O O . THR A 1 206 ? -36.645 31.774 -22.784 1.00 26.39 203 THR A O 1
ATOM 1647 N N . GLY A 1 207 ? -35.808 29.847 -22.011 1.00 22.10 204 GLY A N 1
ATOM 1648 C CA . GLY A 1 207 ? -34.433 30.267 -22.128 1.00 22.12 204 GLY A CA 1
ATOM 1649 C C . GLY A 1 207 ? -33.520 29.323 -21.393 1.00 24.01 204 GLY A C 1
ATOM 1650 O O . GLY A 1 207 ? -33.967 28.408 -20.700 1.00 21.77 204 GLY A O 1
ATOM 1651 N N . ARG A 1 208 ? -32.230 29.554 -21.582 1.00 20.84 205 ARG A N 1
ATOM 1652 C CA . ARG A 1 208 ? -31.201 28.800 -20.902 1.00 18.87 205 ARG A CA 1
ATOM 1653 C C . ARG A 1 208 ? -31.327 29.057 -19.420 1.00 20.85 205 ARG A C 1
ATOM 1654 O O . ARG A 1 208 ? -31.366 30.216 -18.969 1.00 21.52 205 ARG A O 1
ATOM 1662 N N . VAL A 1 209 ? -31.340 27.994 -18.630 1.00 17.84 206 VAL A N 1
ATOM 1663 C CA . VAL A 1 209 ? -31.398 28.156 -17.183 1.00 18.72 206 VAL A CA 1
ATOM 1664 C C . VAL A 1 209 ? -29.998 28.303 -16.578 1.00 19.74 206 VAL A C 1
ATOM 1665 O O . VAL A 1 209 ? -29.073 27.548 -16.905 1.00 17.48 206 VAL A O 1
ATOM 1669 N N . ILE A 1 210 ? -29.836 29.305 -15.714 1.00 18.69 207 ILE A N 1
ATOM 1670 C CA . ILE A 1 210 ? -28.570 29.573 -15.048 1.00 16.69 207 ILE A CA 1
ATOM 1671 C C . ILE A 1 210 ? -28.871 29.884 -13.608 1.00 16.90 207 ILE A C 1
ATOM 1672 O O . ILE A 1 210 ? -29.810 30.628 -13.316 1.00 17.68 207 ILE A O 1
ATOM 1677 N N . GLY A 1 211 ? -28.066 29.332 -12.710 1.00 17.59 208 GLY A N 1
ATOM 1678 C CA . GLY A 1 211 ? -28.148 29.684 -11.314 1.00 17.11 208 GLY A CA 1
ATOM 1679 C C . GLY A 1 211 ? -27.731 28.561 -10.395 1.00 18.27 208 GLY A C 1
ATOM 1680 O O . GLY A 1 211 ? -26.892 27.750 -10.735 1.00 18.22 208 GLY A O 1
ATOM 1681 N N . GLY A 1 212 ? -28.326 28.558 -9.210 1.00 15.05 209 GLY A N 1
ATOM 1682 C CA . GLY A 1 212 ? -28.003 27.637 -8.148 1.00 14.60 209 GLY A CA 1
ATOM 1683 C C . GLY A 1 212 ? -28.177 28.363 -6.826 1.00 15.19 209 GLY A C 1
ATOM 1684 O O . GLY A 1 212 ? -29.120 29.156 -6.661 1.00 15.87 209 GLY A O 1
ATOM 1685 N N . ASN A 1 213 ? -27.256 28.136 -5.899 1.00 12.90 210 ASN A N 1
ATOM 1686 C CA . ASN A 1 213 ? -27.321 28.754 -4.580 1.00 12.29 210 ASN A CA 1
ATOM 1687 C C . ASN A 1 213 ? -26.914 30.217 -4.691 1.00 12.03 210 ASN A C 1
ATOM 1688 O O . ASN A 1 213 ? -25.776 30.515 -5.065 1.00 13.40 210 ASN A O 1
ATOM 1693 N N . LEU A 1 214 ? -27.816 31.135 -4.368 1.00 13.42 211 LEU A N 1
ATOM 1694 C CA . LEU A 1 214 ? -27.561 32.547 -4.602 1.00 12.98 211 LEU A CA 1
ATOM 1695 C C . LEU A 1 214 ? -26.452 33.113 -3.705 1.00 13.23 211 LEU A C 1
ATOM 1696 O O . LEU A 1 214 ? -25.612 33.886 -4.172 1.00 14.18 211 LEU A O 1
ATOM 1701 N N . ASN A 1 215 ? -26.457 32.749 -2.432 1.00 12.54 212 ASN A N 1
ATOM 1702 C CA . ASN A 1 215 ? -25.406 33.194 -1.520 1.00 12.77 212 ASN A CA 1
ATOM 1703 C C . ASN A 1 215 ? -24.036 32.807 -2.092 1.00 12.69 212 ASN A C 1
ATOM 1704 O O . ASN A 1 215 ? -23.071 33.594 -2.047 1.00 13.39 212 ASN A O 1
ATOM 1709 N N . THR A 1 216 ? -23.956 31.600 -2.646 1.00 12.22 213 THR A N 1
ATOM 1710 C CA . THR A 1 216 ? -22.701 31.100 -3.183 1.00 12.70 213 THR A CA 1
ATOM 1711 C C . THR A 1 216 ? -22.302 31.816 -4.467 1.00 12.20 213 THR A C 1
ATOM 1712 O O . THR A 1 216 ? -21.111 32.079 -4.704 1.00 12.47 213 THR A O 1
ATOM 1716 N N . ILE A 1 217 ? -23.280 32.165 -5.292 1.00 13.42 214 ILE A N 1
ATOM 1717 C CA . ILE A 1 217 ? -23.030 32.929 -6.526 1.00 12.16 214 ILE A CA 1
ATOM 1718 C C . ILE A 1 217 ? -22.293 34.228 -6.224 1.00 13.48 214 ILE A C 1
ATOM 1719 O O . ILE A 1 217 ? -21.458 34.667 -7.014 1.00 13.42 214 ILE A O 1
ATOM 1724 N N . GLN A 1 218 ? -22.580 34.840 -5.067 1.00 13.60 215 GLN A N 1
ATOM 1725 C CA . GLN A 1 218 ? -21.918 36.098 -4.725 1.00 14.12 215 GLN A CA 1
ATOM 1726 C C . GLN A 1 218 ? -20.423 35.908 -4.461 1.00 15.78 215 GLN A C 1
ATOM 1727 O O . GLN A 1 218 ? -19.675 36.880 -4.430 1.00 18.98 215 GLN A O 1
ATOM 1733 N N . GLY A 1 219 ? -19.983 34.681 -4.243 1.00 13.06 216 GLY A N 1
ATOM 1734 C CA . GLY A 1 219 ? -18.577 34.389 -4.080 1.00 13.79 216 GLY A CA 1
ATOM 1735 C C . GLY A 1 219 ? -17.840 34.135 -5.374 1.00 12.92 216 GLY A C 1
ATOM 1736 O O . GLY A 1 219 ? -16.607 34.007 -5.343 1.00 12.95 216 GLY A O 1
ATOM 1737 N N . ILE A 1 220 ? -18.543 34.055 -6.504 1.00 11.81 217 ILE A N 1
ATOM 1738 C CA . ILE A 1 220 ? -17.901 33.862 -7.810 1.00 12.64 217 ILE A CA 1
ATOM 1739 C C . ILE A 1 220 ? -18.266 34.923 -8.843 1.00 12.90 217 ILE A C 1
ATOM 1740 O O . ILE A 1 220 ? -17.710 34.951 -9.939 1.00 13.77 217 ILE A O 1
ATOM 1745 N N . TRP A 1 221 ? -19.178 35.811 -8.484 1.00 13.38 218 TRP A N 1
ATOM 1746 C CA . TRP A 1 221 ? -19.690 36.789 -9.425 1.00 12.58 218 TRP A CA 1
ATOM 1747 C C . TRP A 1 221 ? -18.576 37.663 -9.990 1.00 12.46 218 TRP A C 1
ATOM 1748 O O . TRP A 1 221 ? -17.682 38.101 -9.265 1.00 14.32 218 TRP A O 1
ATOM 1759 N N . GLY A 1 222 ? -18.653 37.940 -11.292 1.00 14.97 219 GLY A N 1
ATOM 1760 C CA . GLY A 1 222 ? -17.693 38.804 -11.972 1.00 15.04 219 GLY A CA 1
ATOM 1761 C C . GLY A 1 222 ? -16.451 38.101 -12.492 1.00 14.49 219 GLY A C 1
ATOM 1762 O O . GLY A 1 222 ? -15.685 38.691 -13.273 1.00 17.28 219 GLY A O 1
ATOM 1763 N N . SER A 1 223 ? -16.252 36.854 -12.070 1.00 14.23 220 SER A N 1
ATOM 1764 C CA . SER A 1 223 ? -15.039 36.118 -12.361 1.00 14.57 220 SER A CA 1
ATOM 1765 C C . SER A 1 223 ? -15.219 35.317 -13.641 1.00 14.30 220 SER A C 1
ATOM 1766 O O . SER A 1 223 ? -16.347 35.137 -14.133 1.00 14.54 220 SER A O 1
ATOM 1769 N N . PRO A 1 224 ? -14.131 34.737 -14.159 1.00 15.54 221 PRO A N 1
ATOM 1770 C CA . PRO A 1 224 ? -14.259 33.855 -15.325 1.00 15.14 221 PRO A CA 1
ATOM 1771 C C . PRO A 1 224 ? -15.061 32.584 -15.061 1.00 15.22 221 PRO A C 1
ATOM 1772 O O . PRO A 1 224 ? -15.393 31.870 -16.025 1.00 17.01 221 PRO A O 1
ATOM 1776 N N . TYR A 1 225 ? -15.371 32.315 -13.797 1.00 13.71 222 TYR A N 1
ATOM 1777 C CA . TYR A 1 225 ? -16.065 31.095 -13.390 1.00 13.41 222 TYR A CA 1
ATOM 1778 C C . TYR A 1 225 ? -17.580 31.300 -13.280 1.00 14.28 222 TYR A C 1
ATOM 1779 O O . TYR A 1 225 ? -18.310 30.337 -13.025 1.00 15.80 222 TYR A O 1
ATOM 1796 N N . PRO A 1 227 ? -20.827 32.088 -15.355 1.00 15.38 224 PRO A N 1
ATOM 1797 C CA . PRO A 1 227 ? -21.320 32.253 -16.709 1.00 17.08 224 PRO A CA 1
ATOM 1798 C C . PRO A 1 227 ? -22.067 33.565 -16.845 1.00 19.11 224 PRO A C 1
ATOM 1799 O O . PRO A 1 227 ? -22.762 33.991 -15.929 1.00 19.92 224 PRO A O 1
ATOM 1803 N N . CYS A 1 228 ? -21.865 34.239 -17.968 1.00 22.89 225 CYS A N 1
ATOM 1804 C CA A CYS A 1 228 ? -22.543 35.498 -18.198 0.50 23.49 225 CYS A CA 1
ATOM 1805 C CA B CYS A 1 228 ? -22.536 35.495 -18.240 0.50 26.56 225 CYS A CA 1
ATOM 1806 C C . CYS A 1 228 ? -24.031 35.257 -18.358 1.00 24.06 225 CYS A C 1
ATOM 1807 O O . CYS A 1 228 ? -24.445 34.383 -19.088 1.00 28.64 225 CYS A O 1
ATOM 1812 N N . ILE A 1 229 ? -24.833 36.040 -17.648 1.00 24.70 226 ILE A N 1
ATOM 1813 C CA . ILE A 1 229 ? -26.276 35.932 -17.792 1.00 22.26 226 ILE A CA 1
ATOM 1814 C C . ILE A 1 229 ? -26.667 36.743 -19.004 1.00 28.97 226 ILE A C 1
ATOM 1815 O O . ILE A 1 229 ? -26.225 37.874 -19.160 1.00 27.78 226 ILE A O 1
ATOM 1820 N N . GLN A 1 230 ? -27.445 36.128 -19.888 1.00 23.09 227 GLN A N 1
ATOM 1821 C CA . GLN A 1 230 ? -27.806 36.724 -21.168 1.00 25.94 227 GLN A CA 1
ATOM 1822 C C . GLN A 1 230 ? -29.275 37.094 -21.217 1.00 28.31 227 GLN A C 1
ATOM 1823 O O . GLN A 1 230 ? -30.102 36.488 -20.532 1.00 22.77 227 GLN A O 1
ATOM 1829 N N . GLU A 1 231 ? -29.604 38.077 -22.052 1.00 24.59 228 GLU A N 1
ATOM 1830 C CA . GLU A 1 231 ? -30.995 38.412 -22.279 1.00 24.72 228 GLU A CA 1
ATOM 1831 C C . GLU A 1 231 ? -31.773 37.147 -22.673 1.00 23.99 228 GLU A C 1
ATOM 1832 O O . GLU A 1 231 ? -31.362 36.400 -23.546 1.00 27.60 228 GLU A O 1
ATOM 1838 N N . GLY A 1 232 ? -32.886 36.912 -21.994 1.00 23.12 229 GLY A N 1
ATOM 1839 C CA . GLY A 1 232 ? -33.742 35.776 -22.286 1.00 23.65 229 GLY A CA 1
ATOM 1840 C C . GLY A 1 232 ? -33.468 34.532 -21.442 1.00 22.81 229 GLY A C 1
ATOM 1841 O O . GLY A 1 232 ? -34.261 33.599 -21.507 1.00 23.37 229 GLY A O 1
ATOM 1842 N N . ASP A 1 233 ? -32.375 34.502 -20.672 1.00 21.44 230 ASP A N 1
ATOM 1843 C CA . ASP A 1 233 ? -32.096 33.382 -19.759 1.00 19.62 230 ASP A CA 1
ATOM 1844 C C . ASP A 1 233 ? -33.198 33.276 -18.697 1.00 19.83 230 ASP A C 1
ATOM 1845 O O . ASP A 1 233 ? -33.900 34.253 -18.399 1.00 22.46 230 ASP A O 1
ATOM 1850 N N . ILE A 1 234 ? -33.335 32.082 -18.135 1.00 20.91 231 ILE A N 1
ATOM 1851 C CA . ILE A 1 234 ? -34.180 31.847 -16.982 1.00 20.04 231 ILE A CA 1
ATOM 1852 C C . ILE A 1 234 ? -33.266 31.760 -15.748 1.00 19.23 231 ILE A C 1
ATOM 1853 O O . ILE A 1 234 ? -32.284 31.008 -15.733 1.00 20.04 231 ILE A O 1
ATOM 1858 N N . LEU A 1 235 ? -33.565 32.544 -14.714 1.00 17.60 232 LEU A N 1
ATOM 1859 C CA . LEU A 1 235 ? -32.832 32.521 -13.458 1.00 16.81 232 LEU A CA 1
ATOM 1860 C C . LEU A 1 235 ? -33.402 31.511 -12.490 1.00 16.71 232 LEU A C 1
ATOM 1861 O O . LEU A 1 235 ? -34.577 31.566 -12.154 1.00 18.54 232 LEU A O 1
ATOM 1866 N N . PHE A 1 236 ? -32.553 30.589 -12.048 1.00 16.82 233 PHE A N 1
ATOM 1867 C CA . PHE A 1 236 ? -32.894 29.654 -10.984 1.00 17.62 233 PHE A CA 1
ATOM 1868 C C . PHE A 1 236 ? -32.048 29.999 -9.781 1.00 16.68 233 PHE A C 1
ATOM 1869 O O . PHE A 1 236 ? -30.824 30.007 -9.863 1.00 16.44 233 PHE A O 1
ATOM 1877 N N . ILE A 1 237 ? -32.694 30.336 -8.678 1.00 15.03 234 ILE A N 1
ATOM 1878 C CA . ILE A 1 237 ? -31.991 30.703 -7.453 1.00 16.32 234 ILE A CA 1
ATOM 1879 C C . ILE A 1 237 ? -32.633 30.051 -6.229 1.00 14.97 234 ILE A C 1
ATOM 1880 O O . ILE A 1 237 ? -33.854 29.929 -6.141 1.00 16.08 234 ILE A O 1
ATOM 1885 N N . GLU A 1 238 ? -31.801 29.648 -5.285 1.00 16.61 235 GLU A N 1
ATOM 1886 C CA . GLU A 1 238 ? -32.291 29.265 -3.966 1.00 14.71 235 GLU A CA 1
ATOM 1887 C C . GLU A 1 238 ? -31.300 29.705 -2.914 1.00 16.25 235 GLU A C 1
ATOM 1888 O O . GLU A 1 238 ? -30.104 29.789 -3.178 1.00 15.18 235 GLU A O 1
ATOM 1894 N N . ASP A 1 239 ? -31.826 30.019 -1.737 1.00 14.26 236 ASP A N 1
ATOM 1895 C CA . ASP A 1 239 ? -31.031 30.075 -0.529 1.00 14.38 236 ASP A CA 1
ATOM 1896 C C . ASP A 1 239 ? -31.644 29.193 0.541 1.00 13.56 236 ASP A C 1
ATOM 1897 O O . ASP A 1 239 ? -32.832 28.871 0.499 1.00 15.45 236 ASP A O 1
ATOM 1902 N N . SER A 1 240 ? -30.808 28.841 1.513 1.00 15.18 237 SER A N 1
ATOM 1903 C CA . SER A 1 240 ? -31.151 27.874 2.532 1.00 15.33 237 SER A CA 1
ATOM 1904 C C . SER A 1 240 ? -30.596 28.349 3.872 1.00 16.58 237 SER A C 1
ATOM 1905 O O . SER A 1 240 ? -29.465 28.816 3.941 1.00 17.05 237 SER A O 1
ATOM 1908 N N . SER A 1 241 ? -31.410 28.256 4.917 1.00 15.80 238 SER A N 1
ATOM 1909 C CA . SER A 1 241 ? -30.952 28.489 6.284 1.00 16.39 238 SER A CA 1
ATOM 1910 C C . SER A 1 241 ? -30.356 29.893 6.470 1.00 16.32 238 SER A C 1
ATOM 1911 O O . SER A 1 241 ? -29.393 30.090 7.221 1.00 18.04 238 SER A O 1
ATOM 1914 N N . LYS A 1 242 ? -30.972 30.873 5.815 1.00 17.18 239 LYS A N 1
ATOM 1915 C CA . LYS A 1 242 ? -30.608 32.276 5.975 1.00 17.28 239 LYS A CA 1
ATOM 1916 C C . LYS A 1 242 ? -31.774 33.033 6.598 1.00 17.89 239 LYS A C 1
ATOM 1917 O O . LYS A 1 242 ? -32.743 32.438 7.072 1.00 20.68 239 LYS A O 1
ATOM 1923 N N . ASP A 1 243 ? -31.652 34.355 6.617 1.00 19.46 240 ASP A N 1
ATOM 1924 C CA . ASP A 1 243 ? -32.700 35.225 7.152 1.00 19.88 240 ASP A CA 1
ATOM 1925 C C . ASP A 1 243 ? -33.139 36.300 6.167 1.00 18.94 240 ASP A C 1
ATOM 1926 O O . ASP A 1 243 ? -32.579 36.411 5.063 1.00 17.62 240 ASP A O 1
ATOM 1931 N N . ALA A 1 244 ? -34.166 37.050 6.558 1.00 18.73 241 ALA A N 1
ATOM 1932 C CA . ALA A 1 244 ? -34.764 38.049 5.683 1.00 19.30 241 ALA A CA 1
ATOM 1933 C C . ALA A 1 244 ? -33.732 39.088 5.262 1.00 19.55 241 ALA A C 1
ATOM 1934 O O . ALA A 1 244 ? -33.696 39.503 4.101 1.00 19.99 241 ALA A O 1
ATOM 1936 N N . ALA A 1 245 ? -32.892 39.512 6.200 1.00 18.54 242 ALA A N 1
ATOM 1937 C CA . ALA A 1 245 ? -31.887 40.521 5.912 1.00 18.19 242 ALA A CA 1
ATOM 1938 C C . ALA A 1 245 ? -30.904 40.027 4.847 1.00 19.79 242 ALA A C 1
ATOM 1939 O O . ALA A 1 245 ? -30.594 40.734 3.886 1.00 17.97 242 ALA A O 1
ATOM 1941 N N . THR A 1 246 ? -30.440 38.787 4.987 1.00 16.97 243 THR A N 1
ATOM 1942 C CA . THR A 1 246 ? -29.460 38.257 4.067 1.00 15.54 243 THR A CA 1
ATOM 1943 C C . THR A 1 246 ? -30.063 38.154 2.672 1.00 15.95 243 THR A C 1
ATOM 1944 O O . THR A 1 246 ? -29.420 38.542 1.682 1.00 16.54 243 THR A O 1
ATOM 1948 N N . ILE A 1 247 ? -31.268 37.605 2.557 1.00 15.51 244 ILE A N 1
ATOM 1949 C CA . ILE A 1 247 ? -31.808 37.425 1.221 1.00 17.76 244 ILE A CA 1
ATOM 1950 C C . ILE A 1 247 ? -32.216 38.736 0.561 1.00 16.03 244 ILE A C 1
ATOM 1951 O O . ILE A 1 247 ? -32.121 38.824 -0.663 1.00 17.79 244 ILE A O 1
ATOM 1956 N N . GLU A 1 248 ? -32.625 39.751 1.330 1.00 17.14 245 GLU A N 1
ATOM 1957 C CA . GLU A 1 248 ? -32.860 41.042 0.715 1.00 17.55 245 GLU A CA 1
ATOM 1958 C C . GLU A 1 248 ? -31.556 41.549 0.092 1.00 17.74 245 GLU A C 1
ATOM 1959 O O . GLU A 1 248 ? -31.561 42.067 -1.021 1.00 17.77 245 GLU A O 1
ATOM 1965 N N A ARG A 1 249 ? -30.435 41.393 0.792 0.37 17.10 246 ARG A N 1
ATOM 1966 N N B ARG A 1 249 ? -30.442 41.402 0.808 0.63 17.19 246 ARG A N 1
ATOM 1967 C CA A ARG A 1 249 ? -29.160 41.835 0.233 0.37 16.16 246 ARG A CA 1
ATOM 1968 C CA B ARG A 1 249 ? -29.160 41.819 0.257 0.63 15.09 246 ARG A CA 1
ATOM 1969 C C A ARG A 1 249 ? -28.836 41.078 -1.056 0.37 16.10 246 ARG A C 1
ATOM 1970 C C B ARG A 1 249 ? -28.872 41.085 -1.057 0.63 15.25 246 ARG A C 1
ATOM 1971 O O A ARG A 1 249 ? -28.360 41.673 -2.032 0.37 17.11 246 ARG A O 1
ATOM 1972 O O B ARG A 1 249 ? -28.450 41.707 -2.045 0.63 16.91 246 ARG A O 1
ATOM 1987 N N . SER A 1 250 ? -29.091 39.776 -1.063 1.00 15.02 247 SER A N 1
ATOM 1988 C CA . SER A 1 250 ? -28.842 38.973 -2.246 1.00 15.49 247 SER A CA 1
ATOM 1989 C C . SER A 1 250 ? -29.768 39.315 -3.422 1.00 15.80 247 SER A C 1
ATOM 1990 O O . SER A 1 250 ? -29.301 39.416 -4.569 1.00 16.50 247 SER A O 1
ATOM 1993 N N . PHE A 1 251 ? -31.051 39.535 -3.150 1.00 16.01 248 PHE A N 1
ATOM 1994 C CA . PHE A 1 251 ? -31.983 39.938 -4.199 1.00 17.48 248 PHE A CA 1
ATOM 1995 C C . PHE A 1 251 ? -31.599 41.308 -4.756 1.00 17.34 248 PHE A C 1
ATOM 1996 O O . PHE A 1 251 ? -31.644 41.521 -5.973 1.00 17.80 248 PHE A O 1
ATOM 2004 N N . SER A 1 252 ? -31.254 42.265 -3.884 1.00 17.79 249 SER A N 1
ATOM 2005 C CA . SER A 1 252 ? -30.850 43.575 -4.359 1.00 18.40 249 SER A CA 1
ATOM 2006 C C . SER A 1 252 ? -29.526 43.518 -5.132 1.00 17.21 249 SER A C 1
ATOM 2007 O O . SER A 1 252 ? -29.339 44.299 -6.086 1.00 18.85 249 SER A O 1
ATOM 2010 N N . PHE A 1 253 ? -28.637 42.609 -4.743 1.00 16.46 250 PHE A N 1
ATOM 2011 C CA . PHE A 1 253 ? -27.394 42.349 -5.483 1.00 15.26 250 PHE A CA 1
ATOM 2012 C C . PHE A 1 253 ? -27.722 41.990 -6.945 1.00 16.42 250 PHE A C 1
ATOM 2013 O O . PHE A 1 253 ? -27.106 42.524 -7.881 1.00 16.46 250 PHE A O 1
ATOM 2021 N N . LEU A 1 254 ? -28.735 41.152 -7.138 1.00 16.40 251 LEU A N 1
ATOM 2022 C CA . LEU A 1 254 ? -29.140 40.809 -8.502 1.00 18.20 251 LEU A CA 1
ATOM 2023 C C . LEU A 1 254 ? -29.727 42.016 -9.215 1.00 18.41 251 LEU A C 1
ATOM 2024 O O . LEU A 1 254 ? -29.393 42.302 -10.382 1.00 18.71 251 LEU A O 1
ATOM 2029 N N . LYS A 1 255 ? -30.599 42.734 -8.515 1.00 17.93 252 LYS A N 1
ATOM 2030 C CA . LYS A 1 255 ? -31.283 43.904 -9.072 1.00 20.35 252 LYS A CA 1
ATOM 2031 C C . LYS A 1 255 ? -30.286 44.963 -9.573 1.00 20.24 252 LYS A C 1
ATOM 2032 O O . LYS A 1 255 ? -30.368 45.436 -10.711 1.00 20.84 252 LYS A O 1
ATOM 2038 N N . ILE A 1 256 ? -29.309 45.316 -8.732 1.00 18.92 253 ILE A N 1
ATOM 2039 C CA . ILE A 1 256 ? -28.374 46.377 -9.099 1.00 19.40 253 ILE A CA 1
ATOM 2040 C C . ILE A 1 256 ? -27.383 45.943 -10.165 1.00 20.07 253 ILE A C 1
ATOM 2041 O O . ILE A 1 256 ? -26.797 46.799 -10.833 1.00 20.81 253 ILE A O 1
ATOM 2046 N N . ASN A 1 257 ? -27.227 44.629 -10.333 1.00 17.35 254 ASN A N 1
ATOM 2047 C CA . ASN A 1 257 ? -26.416 44.065 -11.424 1.00 18.39 254 ASN A CA 1
ATOM 2048 C C . ASN A 1 257 ? -27.175 43.968 -12.742 1.00 21.00 254 ASN A C 1
ATOM 2049 O O . ASN A 1 257 ? -26.628 43.502 -13.737 1.00 22.90 254 ASN A O 1
ATOM 2054 N N . GLY A 1 258 ? -28.431 44.409 -12.774 1.00 19.06 255 GLY A N 1
ATOM 2055 C CA . GLY A 1 258 ? -29.194 44.378 -14.013 1.00 20.53 255 GLY A CA 1
ATOM 2056 C C . GLY A 1 258 ? -29.717 42.996 -14.402 1.00 21.30 255 GLY A C 1
ATOM 2057 O O . GLY A 1 258 ? -30.214 42.827 -15.526 1.00 22.95 255 GLY A O 1
ATOM 2058 N N . VAL A 1 259 ? -29.651 42.034 -13.497 1.00 20.16 256 VAL A N 1
ATOM 2059 C CA . VAL A 1 259 ? -30.049 40.677 -13.834 1.00 18.91 256 VAL A CA 1
ATOM 2060 C C . VAL A 1 259 ? -31.509 40.631 -14.233 1.00 20.92 256 VAL A C 1
ATOM 2061 O O . VAL A 1 259 ? -31.870 39.923 -15.174 1.00 21.58 256 VAL A O 1
ATOM 2065 N N . PHE A 1 260 ? -32.351 41.417 -13.562 1.00 21.94 257 PHE A N 1
ATOM 2066 C CA . PHE A 1 260 ? -33.793 41.383 -13.806 1.00 23.08 257 PHE A CA 1
ATOM 2067 C C . PHE A 1 260 ? -34.168 42.189 -15.044 1.00 26.61 257 PHE A C 1
ATOM 2068 O O . PHE A 1 260 ? -35.317 42.126 -15.513 1.00 26.28 257 PHE A O 1
ATOM 2076 N N . ASP A 1 261 ? -33.208 42.915 -15.610 1.00 23.12 258 ASP A N 1
ATOM 2077 C CA . ASP A 1 261 ? -33.390 43.522 -16.926 1.00 26.25 258 ASP A CA 1
ATOM 2078 C C . ASP A 1 261 ? -33.113 42.553 -18.061 1.00 25.39 258 ASP A C 1
ATOM 2079 O O . ASP A 1 261 ? -33.473 42.827 -19.206 1.00 30.35 258 ASP A O 1
ATOM 2084 N N . LYS A 1 262 ? -32.486 41.429 -17.737 1.00 22.02 259 LYS A N 1
ATOM 2085 C CA . LYS A 1 262 ? -32.100 40.421 -18.731 1.00 24.21 259 LYS A CA 1
ATOM 2086 C C . LYS A 1 262 ? -32.960 39.161 -18.703 1.00 22.86 259 LYS A C 1
ATOM 2087 O O . LYS A 1 262 ? -33.370 38.671 -19.755 1.00 24.56 259 LYS A O 1
ATOM 2093 N N . VAL A 1 263 ? -33.204 38.601 -17.531 1.00 22.33 260 VAL A N 1
ATOM 2094 C CA . VAL A 1 263 ? -33.866 37.296 -17.487 1.00 20.75 260 VAL A CA 1
ATOM 2095 C C . VAL A 1 263 ? -35.351 37.390 -17.810 1.00 21.80 260 VAL A C 1
ATOM 2096 O O . VAL A 1 263 ? -36.016 38.398 -17.534 1.00 25.63 260 VAL A O 1
ATOM 2100 N N . SER A 1 264 ? -35.868 36.320 -18.407 1.00 22.93 261 SER A N 1
ATOM 2101 C CA A SER A 1 264 ? -37.252 36.276 -18.861 0.54 24.35 261 SER A CA 1
ATOM 2102 C CA B SER A 1 264 ? -37.257 36.300 -18.845 0.46 23.66 261 SER A CA 1
ATOM 2103 C C . SER A 1 264 ? -38.177 35.680 -17.807 1.00 22.51 261 SER A C 1
ATOM 2104 O O . SER A 1 264 ? -39.403 35.792 -17.912 1.00 25.99 261 SER A O 1
ATOM 2109 N N . GLY A 1 265 ? -37.588 35.035 -16.805 1.00 21.61 262 GLY A N 1
ATOM 2110 C CA . GLY A 1 265 ? -38.361 34.362 -15.777 1.00 23.44 262 GLY A CA 1
ATOM 2111 C C . GLY A 1 265 ? -37.471 33.946 -14.631 1.00 21.29 262 GLY A C 1
ATOM 2112 O O . GLY A 1 265 ? -36.249 33.863 -14.785 1.00 20.27 262 GLY A O 1
ATOM 2113 N N . ILE A 1 266 ? -38.082 33.710 -13.469 1.00 19.16 263 ILE A N 1
ATOM 2114 C CA . ILE A 1 266 ? -37.363 33.340 -12.242 1.00 20.17 263 ILE A CA 1
ATOM 2115 C C . ILE A 1 266 ? -38.002 32.111 -11.604 1.00 21.49 263 ILE A C 1
ATOM 2116 O O . ILE A 1 266 ? -39.228 32.063 -11.435 1.00 21.24 263 ILE A O 1
ATOM 2121 N N . ILE A 1 267 ? -37.162 31.134 -11.265 1.00 19.59 264 ILE A N 1
ATOM 2122 C CA . ILE A 1 267 ? -37.567 29.980 -10.473 1.00 20.48 264 ILE A CA 1
ATOM 2123 C C . ILE A 1 267 ? -36.850 30.113 -9.131 1.00 20.78 264 ILE A C 1
ATOM 2124 O O . ILE A 1 267 ? -35.612 30.136 -9.084 1.00 17.95 264 ILE A O 1
ATOM 2129 N N . LEU A 1 268 ? -37.616 30.213 -8.041 1.00 17.17 265 LEU A N 1
ATOM 2130 C CA . LEU A 1 268 ? -37.082 30.400 -6.700 1.00 16.68 265 LEU A CA 1
ATOM 2131 C C . LEU A 1 268 ? -37.307 29.135 -5.879 1.00 16.74 265 LEU A C 1
ATOM 2132 O O . LEU A 1 268 ? -38.461 28.658 -5.760 1.00 17.72 265 LEU A O 1
ATOM 2137 N N . GLY A 1 269 ? -36.233 28.578 -5.333 1.00 17.08 266 GLY A N 1
ATOM 2138 C CA . GLY A 1 269 ? -36.351 27.382 -4.522 1.00 17.55 266 GLY A CA 1
ATOM 2139 C C . GLY A 1 269 ? -37.007 27.645 -3.186 1.00 15.89 266 GLY A C 1
ATOM 2140 O O . GLY A 1 269 ? -37.094 28.787 -2.733 1.00 16.88 266 GLY A O 1
ATOM 2141 N N . LYS A 1 270 ? -37.453 26.582 -2.526 1.00 17.54 267 LYS A N 1
ATOM 2142 C CA . LYS A 1 270 ? -37.829 26.707 -1.122 1.00 16.05 267 LYS A CA 1
ATOM 2143 C C . LYS A 1 270 ? -36.643 27.184 -0.298 1.00 18.73 267 LYS A C 1
ATOM 2144 O O . LYS A 1 270 ? -35.493 27.057 -0.719 1.00 16.00 267 LYS A O 1
ATOM 2150 N N . HIS A 1 271 ? -36.940 27.768 0.854 1.00 16.79 268 HIS A N 1
ATOM 2151 C CA . HIS A 1 271 ? -35.913 28.290 1.743 1.00 16.83 268 HIS A CA 1
ATOM 2152 C C . HIS A 1 271 ? -35.945 27.531 3.072 1.00 17.56 268 HIS A C 1
ATOM 2153 O O . HIS A 1 271 ? -36.687 27.876 4.004 1.00 18.97 268 HIS A O 1
ATOM 2160 N N . GLU A 1 272 ? -35.118 26.498 3.157 1.00 16.41 269 GLU A N 1
ATOM 2161 C CA . GLU A 1 272 ? -35.012 25.695 4.366 1.00 16.01 269 GLU A CA 1
ATOM 2162 C C . GLU A 1 272 ? -34.817 26.545 5.611 1.00 16.82 269 GLU A C 1
ATOM 2163 O O . GLU A 1 272 ? -33.918 27.391 5.670 1.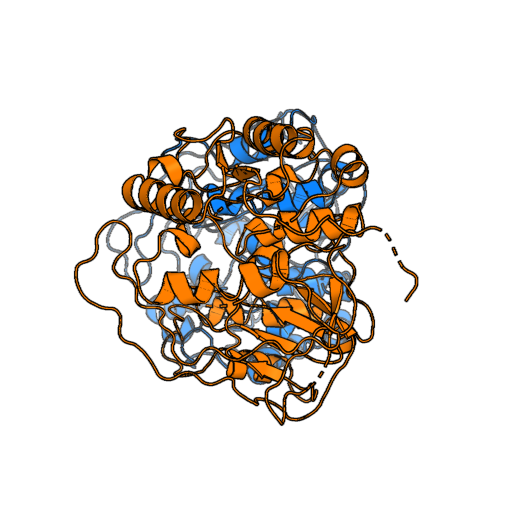00 17.79 269 GLU A O 1
ATOM 2169 N N . GLN A 1 273 ? -35.643 26.288 6.616 1.00 17.62 270 GLN A N 1
ATOM 2170 C CA . GLN A 1 273 ? -35.486 26.888 7.929 1.00 18.62 270 GLN A CA 1
ATOM 2171 C C . GLN A 1 273 ? -35.367 28.413 7.845 1.00 20.28 270 GLN A C 1
ATOM 2172 O O . GLN A 1 273 ? -34.588 29.027 8.588 1.00 20.82 270 GLN A O 1
ATOM 2178 N N . PHE A 1 274 ? -36.120 29.022 6.925 1.00 19.27 271 PHE A N 1
ATOM 2179 C CA . PHE A 1 274 ? -36.051 30.473 6.758 1.00 17.27 271 PHE A CA 1
ATOM 2180 C C . PHE A 1 274 ? -36.336 31.222 8.071 1.00 19.82 271 PHE A C 1
ATOM 2181 O O . PHE A 1 274 ? -37.303 30.922 8.775 1.00 21.34 271 PHE A O 1
ATOM 2189 N N . ASP A 1 275 ? -35.507 32.202 8.380 1.00 19.68 272 ASP A N 1
ATOM 2190 C CA . ASP A 1 275 ? -35.730 33.087 9.535 1.00 20.82 272 ASP A CA 1
ATOM 2191 C C . ASP A 1 275 ? -36.269 34.423 9.023 1.00 19.61 272 ASP A C 1
ATOM 2192 O O . ASP A 1 275 ? -35.529 35.217 8.427 1.00 20.03 272 ASP A O 1
ATOM 2197 N N . ASP A 1 276 ? -37.555 34.668 9.221 1.00 20.64 273 ASP A N 1
ATOM 2198 C CA . ASP A 1 276 ? -38.167 35.868 8.667 1.00 20.84 273 ASP A CA 1
ATOM 2199 C C . ASP A 1 276 ? -37.982 37.115 9.545 1.00 22.86 273 ASP A C 1
ATOM 2200 O O . ASP A 1 276 ? -38.555 38.147 9.254 1.00 23.63 273 ASP A O 1
ATOM 2205 N N . CYS A 1 277 ? -37.186 36.995 10.614 1.00 21.99 274 CYS A N 1
ATOM 2206 C CA . CYS A 1 277 ? -36.837 38.119 11.497 1.00 24.22 274 CYS A CA 1
ATOM 2207 C C . CYS A 1 277 ? -38.064 38.768 12.139 1.00 26.07 274 CYS A C 1
ATOM 2208 O O . CYS A 1 277 ? -38.022 39.929 12.536 1.00 24.87 274 CYS A O 1
ATOM 2211 N N . GLY A 1 278 ? -39.156 38.017 12.229 1.00 25.88 275 GLY A N 1
ATOM 2212 C CA . GLY A 1 278 ? -40.355 38.483 12.898 1.00 25.94 275 GLY A CA 1
ATOM 2213 C C . GLY A 1 278 ? -41.349 39.158 11.979 1.00 28.26 275 GLY A C 1
ATOM 2214 O O . GLY A 1 278 ? -42.420 39.578 12.418 1.00 29.14 275 GLY A O 1
ATOM 2215 N N . THR A 1 279 ? -41.017 39.224 10.692 1.00 27.65 276 THR A N 1
ATOM 2216 C CA . THR A 1 279 ? -41.816 40.003 9.746 1.00 25.60 276 THR A CA 1
ATOM 2217 C C . THR A 1 279 ? -43.028 39.258 9.202 1.00 27.04 276 THR A C 1
ATOM 2218 O O . THR A 1 279 ? -43.923 39.883 8.640 1.00 28.92 276 THR A O 1
ATOM 2222 N N . ASN A 1 280 ? -43.040 37.935 9.348 1.00 27.62 277 ASN A N 1
ATOM 2223 C CA . ASN A 1 280 ? -44.027 37.076 8.692 1.00 27.68 277 ASN A CA 1
ATOM 2224 C C . ASN A 1 280 ? -44.054 37.187 7.162 1.00 35.90 277 ASN A C 1
ATOM 2225 O O . ASN A 1 280 ? -45.042 36.824 6.520 1.00 38.71 277 ASN A O 1
ATOM 2230 N N . ARG A 1 281 ? -42.963 37.658 6.574 1.00 24.63 278 ARG A N 1
ATOM 2231 C CA . ARG A 1 281 ? -42.859 37.751 5.127 1.00 24.90 278 ARG A CA 1
ATOM 2232 C C . ARG A 1 281 ? -42.213 36.508 4.561 1.00 23.52 278 ARG A C 1
ATOM 2233 O O . ARG A 1 281 ? -41.276 35.971 5.152 1.00 24.88 278 ARG A O 1
ATOM 2241 N N . LYS A 1 282 ? -42.668 36.067 3.394 1.00 22.95 279 LYS A N 1
ATOM 2242 C CA . LYS A 1 282 ? -42.023 34.956 2.712 1.00 23.36 279 LYS A CA 1
ATOM 2243 C C . LYS A 1 282 ? -40.895 35.453 1.821 1.00 20.50 279 LYS A C 1
ATOM 2244 O O . LYS A 1 282 ? -40.886 36.618 1.419 1.00 21.32 279 LYS A O 1
ATOM 2250 N N . PRO A 1 283 ? -39.932 34.578 1.517 1.00 19.78 280 PRO A N 1
ATOM 2251 C CA . PRO A 1 283 ? -38.844 34.997 0.623 1.00 20.09 280 PRO A CA 1
ATOM 2252 C C . PRO A 1 283 ? -39.348 35.632 -0.688 1.00 21.57 280 PRO A C 1
ATOM 2253 O O . PRO A 1 283 ? -38.808 36.667 -1.073 1.00 21.83 280 PRO A O 1
ATOM 2257 N N . TYR A 1 284 ? -40.376 35.087 -1.336 1.00 20.57 281 TYR A N 1
ATOM 2258 C CA . TYR A 1 284 ? -40.808 35.675 -2.589 1.00 20.46 281 TYR A CA 1
ATOM 2259 C C . TYR A 1 284 ? -41.349 37.086 -2.422 1.00 21.35 281 TYR A C 1
ATOM 2260 O O . TYR A 1 284 ? -41.308 37.879 -3.365 1.00 24.05 281 TYR A O 1
ATOM 2269 N N . GLU A 1 285 ? -41.843 37.415 -1.230 1.00 21.85 282 GLU A N 1
ATOM 2270 C CA . GLU A 1 285 ? -42.430 38.736 -0.997 1.00 24.94 282 GLU A CA 1
ATOM 2271 C C . GLU A 1 285 ? -41.324 39.780 -0.904 1.00 23.70 282 GLU A C 1
ATOM 2272 O O . GLU A 1 285 ? -41.481 40.925 -1.345 1.00 24.59 282 GLU A O 1
ATOM 2278 N N . ILE A 1 286 ? -40.189 39.359 -0.361 1.00 23.03 283 ILE A N 1
ATOM 2279 C CA . ILE A 1 286 ? -39.021 40.223 -0.310 1.00 23.29 283 ILE A CA 1
ATOM 2280 C C . ILE A 1 286 ? -38.480 40.433 -1.737 1.00 23.26 283 ILE A C 1
ATOM 2281 O O . ILE A 1 286 ? -38.153 41.545 -2.123 1.00 21.77 283 ILE A O 1
ATOM 2286 N N . LEU A 1 287 ? -38.396 39.362 -2.524 1.00 21.05 284 LEU A N 1
ATOM 2287 C CA . LEU A 1 287 ? -38.021 39.504 -3.917 1.00 22.15 284 LEU A CA 1
ATOM 2288 C C . LEU A 1 287 ? -39.002 40.430 -4.653 1.00 21.87 284 LEU A C 1
ATOM 2289 O O . LEU A 1 287 ? -38.582 41.302 -5.403 1.00 22.47 284 LEU A O 1
ATOM 2294 N N . LEU A 1 288 ? -40.306 40.271 -4.425 1.00 21.90 285 LEU A N 1
ATOM 2295 C CA . LEU A 1 288 ? -41.278 41.158 -5.070 1.00 23.15 285 LEU A CA 1
ATOM 2296 C C . LEU A 1 288 ? -41.002 42.628 -4.714 1.00 23.71 285 LEU A C 1
ATOM 2297 O O . LEU A 1 288 ? -41.108 43.502 -5.568 1.00 24.18 285 LEU A O 1
ATOM 2302 N N . GLU A 1 289 ? -40.624 42.911 -3.469 1.00 23.29 286 GLU A N 1
ATOM 2303 C CA . GLU A 1 289 ? -40.361 44.309 -3.127 1.00 23.63 286 GLU A CA 1
ATOM 2304 C C . GLU A 1 289 ? -39.176 44.813 -3.948 1.00 23.10 286 GLU A C 1
ATOM 2305 O O . GLU A 1 289 ? -39.235 45.899 -4.533 1.00 24.96 286 GLU A O 1
ATOM 2311 N N . VAL A 1 290 ? -38.116 44.018 -4.016 1.00 22.17 287 VAL A N 1
ATOM 2312 C CA . VAL A 1 290 ? -36.944 44.398 -4.786 1.00 22.12 287 VAL A CA 1
ATOM 2313 C C . VAL A 1 290 ? -37.289 44.598 -6.268 1.00 23.20 287 VAL A C 1
ATOM 2314 O O . VAL A 1 290 ? -36.776 45.505 -6.918 1.00 24.16 287 VAL A O 1
ATOM 2318 N N . LEU A 1 291 ? -38.182 43.766 -6.803 1.00 22.76 288 LEU A N 1
ATOM 2319 C CA . LEU A 1 291 ? -38.556 43.876 -8.213 1.00 23.12 288 LEU A CA 1
ATOM 2320 C C . LEU A 1 291 ? -39.388 45.121 -8.533 1.00 27.68 288 LEU A C 1
ATOM 2321 O O . LEU A 1 291 ? -39.501 45.515 -9.701 1.00 27.95 288 LEU A O 1
ATOM 2326 N N . GLN A 1 292 ? -40.006 45.708 -7.512 1.00 25.31 289 GLN A N 1
ATOM 2327 C CA . GLN A 1 292 ? -40.748 46.957 -7.681 1.00 28.52 289 GLN A CA 1
ATOM 2328 C C . GLN A 1 292 ? -41.756 46.897 -8.832 1.00 30.46 289 GLN A C 1
ATOM 2329 O O . GLN A 1 292 ? -41.802 47.791 -9.665 1.00 33.43 289 GLN A O 1
ATOM 2335 N N . ASN A 1 293 ? -42.556 45.842 -8.866 1.00 29.17 290 ASN A N 1
ATOM 2336 C CA . ASN A 1 293 ? -43.643 45.696 -9.845 1.00 30.27 290 ASN A CA 1
ATOM 2337 C C . ASN A 1 293 ? -43.190 45.416 -11.278 1.00 41.42 290 ASN A C 1
ATOM 2338 O O . ASN A 1 293 ? -44.007 45.443 -12.200 1.00 36.50 290 ASN A O 1
ATOM 2343 N N . GLN A 1 294 ? -41.905 45.148 -11.483 1.00 35.70 291 GLN A N 1
ATOM 2344 C CA . GLN A 1 294 ? -41.476 44.662 -12.785 1.00 32.01 291 GLN A CA 1
ATOM 2345 C C . GLN A 1 294 ? -42.122 43.298 -12.995 1.00 43.61 291 GLN A C 1
ATOM 2346 O O . GLN A 1 294 ? -41.991 42.415 -12.157 1.00 44.84 291 GLN A O 1
ATOM 2352 N N . ARG A 1 295 ? -42.841 43.135 -14.097 1.00 35.28 292 ARG A N 1
ATOM 2353 C CA . ARG A 1 295 ? -43.592 41.907 -14.312 1.00 34.25 292 ARG A CA 1
ATOM 2354 C C . ARG A 1 295 ? -42.718 40.834 -14.959 1.00 37.04 292 ARG A C 1
ATOM 2355 O O . ARG A 1 295 ? -42.626 40.735 -16.182 1.00 47.02 292 ARG A O 1
ATOM 2363 N N . ILE A 1 296 ? -42.055 40.052 -14.111 1.00 31.68 293 ILE A N 1
ATOM 2364 C CA . ILE A 1 296 ? -41.285 38.895 -14.548 1.00 29.39 293 ILE A CA 1
ATOM 2365 C C . ILE A 1 296 ? -41.998 37.658 -13.995 1.00 29.23 293 ILE A C 1
ATOM 2366 O O . ILE A 1 296 ? -42.249 37.597 -12.789 1.00 27.22 293 ILE A O 1
ATOM 2371 N N . PRO A 1 297 ? -42.335 36.676 -14.859 1.00 26.10 294 PRO A N 1
ATOM 2372 C CA . PRO A 1 297 ? -42.897 35.415 -14.364 1.00 27.25 294 PRO A CA 1
ATOM 2373 C C . PRO A 1 297 ? -42.020 34.839 -13.248 1.00 27.87 294 PRO A C 1
ATOM 2374 O O . PRO A 1 297 ? -40.790 34.790 -13.384 1.00 25.96 294 PRO A O 1
ATOM 2378 N N . LEU A 1 298 ? -42.656 34.435 -12.155 1.00 24.23 295 LEU A N 1
ATOM 2379 C CA . LEU A 1 298 ? -41.967 34.013 -10.939 1.00 22.94 295 LEU A CA 1
ATOM 2380 C C . LEU A 1 298 ? -42.709 32.847 -10.306 1.00 23.05 295 LEU A C 1
ATOM 2381 O O . LEU A 1 298 ? -43.867 32.975 -9.903 1.00 24.37 295 LEU A O 1
ATOM 2386 N N . LEU A 1 299 ? -42.021 31.708 -10.259 1.00 22.98 296 LEU A N 1
ATOM 2387 C CA . LEU A 1 299 ? -42.571 30.475 -9.700 1.00 23.32 296 LEU A CA 1
ATOM 2388 C C . LEU A 1 299 ? -41.715 30.141 -8.501 1.00 23.03 296 LEU A C 1
ATOM 2389 O O . LEU A 1 299 ? -40.497 30.072 -8.630 1.00 21.86 296 LEU A O 1
ATOM 2394 N N . ALA A 1 300 ? -42.332 29.992 -7.332 1.00 21.11 297 ALA A N 1
ATOM 2395 C CA . ALA A 1 300 ? -41.580 29.866 -6.078 1.00 20.12 297 ALA A CA 1
ATOM 2396 C C . ALA A 1 300 ? -41.871 28.551 -5.343 1.00 20.22 297 ALA A C 1
ATOM 2397 O O . ALA A 1 300 ? -42.771 27.801 -5.724 1.00 21.82 297 ALA A O 1
ATOM 2399 N N . ASP A 1 301 ? -41.080 28.305 -4.300 1.00 19.22 298 ASP A N 1
ATOM 2400 C CA . ASP A 1 301 ? -41.077 27.046 -3.540 1.00 20.60 298 ASP A CA 1
ATOM 2401 C C . ASP A 1 301 ? -40.745 25.814 -4.402 1.00 19.34 298 ASP A C 1
ATOM 2402 O O . ASP A 1 301 ? -41.229 24.712 -4.145 1.00 21.27 298 ASP A O 1
ATOM 2407 N N . PHE A 1 302 ? -39.867 26.016 -5.380 1.00 19.07 299 PHE A N 1
ATOM 2408 C CA . PHE A 1 302 ? -39.388 24.920 -6.227 1.00 18.73 299 PHE A CA 1
ATOM 2409 C C . PHE A 1 302 ? -38.506 23.977 -5.371 1.00 17.05 299 PHE A C 1
ATOM 2410 O O . PHE A 1 302 ? -37.643 24.425 -4.612 1.00 17.92 299 PHE A O 1
ATOM 2418 N N . ASP A 1 303 ? -38.685 22.661 -5.536 1.00 19.05 300 ASP A N 1
ATOM 2419 C CA . ASP A 1 303 ? -37.989 21.635 -4.727 1.00 17.69 300 ASP A CA 1
ATOM 2420 C C . ASP A 1 303 ? -36.615 21.262 -5.257 1.00 16.52 300 ASP A C 1
ATOM 2421 O O . ASP A 1 303 ? -36.345 20.116 -5.625 1.00 17.47 300 ASP A O 1
ATOM 2426 N N . CYS A 1 304 ? -35.736 22.245 -5.305 1.00 16.66 301 CYS A N 1
ATOM 2427 C CA . CYS A 1 304 ? -34.378 22.005 -5.762 1.00 16.19 301 CYS A CA 1
ATOM 2428 C C . CYS A 1 304 ? -33.472 22.890 -4.918 1.00 18.22 301 CYS A C 1
ATOM 2429 O O . CYS A 1 304 ? -33.048 23.964 -5.333 1.00 17.66 301 CYS A O 1
ATOM 2432 N N . CYS A 1 305 ? -33.220 22.417 -3.704 1.00 15.87 302 CYS A N 1
ATOM 2433 C CA . CYS A 1 305 ? -32.606 23.209 -2.651 1.00 15.61 302 CYS A CA 1
ATOM 2434 C C . CYS A 1 305 ? -32.318 22.268 -1.480 1.00 15.59 302 CYS A C 1
ATOM 2435 O O . CYS A 1 305 ? -32.189 21.063 -1.692 1.00 17.09 302 CYS A O 1
ATOM 2438 N N . ALA A 1 306 ? -32.182 22.804 -0.272 1.00 15.90 303 ALA A N 1
ATOM 2439 C CA . ALA A 1 306 ? -31.820 22.002 0.903 1.00 15.71 303 ALA A CA 1
ATOM 2440 C C . ALA A 1 306 ? -33.015 21.256 1.513 1.00 17.75 303 ALA A C 1
ATOM 2441 O O . ALA A 1 306 ? -32.809 20.377 2.355 1.00 19.10 303 ALA A O 1
ATOM 2443 N N . THR A 1 307 ? -34.233 21.572 1.097 1.00 15.72 304 THR A N 1
ATOM 2444 C CA . THR A 1 307 ? -35.406 20.860 1.614 1.00 16.49 304 THR A CA 1
ATOM 2445 C C . THR A 1 307 ? -35.410 19.461 0.991 1.00 16.56 304 THR A C 1
ATOM 2446 O O . THR A 1 307 ? -34.776 19.230 -0.039 1.00 16.57 304 THR A O 1
ATOM 2450 N N . HIS A 1 308 ? -36.143 18.533 1.598 1.00 17.53 305 HIS A N 1
ATOM 2451 C CA . HIS A 1 308 ? -36.242 17.168 1.066 1.00 17.42 305 HIS A CA 1
ATOM 2452 C C . HIS A 1 308 ? -37.664 16.920 0.592 1.00 17.18 305 HIS A C 1
ATOM 2453 O O . HIS A 1 308 ? -38.608 17.329 1.259 1.00 18.17 305 HIS A O 1
ATOM 2460 N N . PRO A 1 309 ? -37.850 16.228 -0.559 1.00 18.07 306 PRO A N 1
ATOM 2461 C CA . PRO A 1 309 ? -36.827 15.682 -1.454 1.00 16.81 306 PRO A CA 1
ATOM 2462 C C . PRO A 1 309 ? -36.319 16.722 -2.443 1.00 17.35 306 PRO A C 1
ATOM 2463 O O . PRO A 1 309 ? -36.831 17.846 -2.543 1.00 18.47 306 PRO A O 1
ATOM 2475 N N . ILE A 1 311 ? -35.069 17.585 -6.432 1.00 15.78 308 ILE A N 1
ATOM 2476 C CA . ILE A 1 311 ? -34.986 17.350 -7.858 1.00 16.87 308 ILE A CA 1
ATOM 2477 C C . ILE A 1 311 ? -33.527 17.480 -8.320 1.00 14.92 308 ILE A C 1
ATOM 2478 O O . ILE A 1 311 ? -32.736 18.223 -7.708 1.00 16.46 308 ILE A O 1
ATOM 2483 N N . THR A 1 312 ? -33.159 16.774 -9.386 1.00 15.46 309 THR A N 1
ATOM 2484 C CA . THR A 1 312 ? -31.875 16.980 -10.038 1.00 15.21 309 THR A CA 1
ATOM 2485 C C . THR A 1 312 ? -32.126 17.794 -11.314 1.00 15.36 309 THR A C 1
ATOM 2486 O O . THR A 1 312 ? -32.777 17.338 -12.252 1.00 18.80 309 THR A O 1
ATOM 2498 N N . PRO A 1 314 ? -30.674 20.009 -14.542 1.00 16.47 311 PRO A N 1
ATOM 2499 C CA . PRO A 1 314 ? -29.591 20.409 -15.431 1.00 17.48 311 PRO A CA 1
ATOM 2500 C C . PRO A 1 314 ? -29.451 21.918 -15.465 1.00 17.27 311 PRO A C 1
ATOM 2501 O O . PRO A 1 314 ? -30.455 22.629 -15.484 1.00 18.68 311 PRO A O 1
ATOM 2505 N N . ILE A 1 315 ? -28.216 22.392 -15.484 1.00 16.66 312 ILE A N 1
ATOM 2506 C CA . ILE A 1 315 ? -27.904 23.809 -15.591 1.00 16.81 312 ILE A CA 1
ATOM 2507 C C . ILE A 1 315 ? -27.195 24.077 -16.892 1.00 19.01 312 ILE A C 1
ATOM 2508 O O . ILE A 1 315 ? -26.307 23.327 -17.284 1.00 18.85 312 ILE A O 1
ATOM 2513 N N . GLY A 1 316 ? -27.602 25.133 -17.591 1.00 18.22 313 GLY A N 1
ATOM 2514 C CA . GLY A 1 316 ? -26.956 25.504 -18.822 1.00 18.93 313 GLY A CA 1
ATOM 2515 C C . GLY A 1 316 ? -27.652 25.030 -20.070 1.00 19.93 313 GLY A C 1
ATOM 2516 O O . GLY A 1 316 ? -27.097 25.173 -21.157 1.00 25.00 313 GLY A O 1
ATOM 2517 N N . VAL A 1 317 ? -28.878 24.539 -19.936 1.00 20.65 314 VAL A N 1
ATOM 2518 C CA . VAL A 1 317 ? -29.665 24.121 -21.088 1.00 21.06 314 VAL A CA 1
ATOM 2519 C C . VAL A 1 317 ? -31.005 24.843 -21.140 1.00 22.47 314 VAL A C 1
ATOM 2520 O O . VAL A 1 317 ? -31.466 25.403 -20.144 1.00 21.57 314 VAL A O 1
ATOM 2524 N N . GLN A 1 318 ? -31.635 24.807 -22.308 1.00 23.19 315 GLN A N 1
ATOM 2525 C CA . GLN A 1 318 ? -32.911 25.462 -22.505 1.00 24.24 315 GLN A CA 1
ATOM 2526 C C . GLN A 1 318 ? -34.006 24.799 -21.686 1.00 25.65 315 GLN A C 1
ATOM 2527 O O . GLN A 1 318 ? -34.129 23.563 -21.659 1.00 24.14 315 GLN A O 1
ATOM 2533 N N . VAL A 1 319 ? -34.812 25.643 -21.057 1.00 24.08 316 VAL A N 1
ATOM 2534 C CA . VAL A 1 319 ? -35.938 25.243 -20.242 1.00 23.88 316 VAL A CA 1
ATOM 2535 C C . VAL A 1 319 ? -37.127 26.128 -20.603 1.00 25.26 316 VAL A C 1
ATOM 2536 O O . VAL A 1 319 ? -36.961 27.249 -21.113 1.00 26.43 316 VAL A O 1
ATOM 2540 N N . LYS A 1 320 ? -38.333 25.605 -20.397 1.00 25.64 317 LYS A N 1
ATOM 2541 C CA . LYS A 1 320 ? -39.540 26.412 -20.442 1.00 26.59 317 LYS A CA 1
ATOM 2542 C C . LYS A 1 320 ? -40.202 26.318 -19.092 1.00 28.42 317 LYS A C 1
ATOM 2543 O O . LYS A 1 320 ? -40.398 25.223 -18.564 1.00 31.23 317 LYS A O 1
ATOM 2557 N N . ASP A 1 322 ? -43.609 27.772 -16.745 1.00 28.70 319 ASP A N 1
ATOM 2558 C CA . ASP A 1 322 ? -44.930 28.363 -16.761 1.00 28.57 319 ASP A CA 1
ATOM 2559 C C . ASP A 1 322 ? -45.268 28.652 -15.306 1.00 31.18 319 ASP A C 1
ATOM 2560 O O . ASP A 1 322 ? -45.582 27.735 -14.549 1.00 27.24 319 ASP A O 1
ATOM 2565 N N . ALA A 1 323 ? -45.169 29.921 -14.910 1.00 27.09 320 ALA A N 1
ATOM 2566 C CA . ALA A 1 323 ? -45.439 30.314 -13.540 1.00 26.88 320 ALA A CA 1
ATOM 2567 C C . ALA A 1 323 ? -46.936 30.266 -13.249 1.00 28.41 320 ALA A C 1
ATOM 2568 O O . ALA A 1 323 ? -47.348 30.078 -12.102 1.00 30.23 320 ALA A O 1
ATOM 2570 N N . THR A 1 324 ? -47.755 30.446 -14.285 1.00 29.36 321 THR A N 1
ATOM 2571 C CA . THR A 1 324 ? -49.205 30.413 -14.122 1.00 30.71 321 THR A CA 1
ATOM 2572 C C . THR A 1 324 ? -49.669 29.010 -13.804 1.00 31.69 321 THR A C 1
ATOM 2573 O O . THR A 1 324 ? -50.395 28.796 -12.842 1.00 31.12 321 THR A O 1
ATOM 2577 N N . ASN A 1 325 ? -49.208 28.057 -14.600 1.00 30.33 322 ASN A N 1
ATOM 2578 C CA . ASN A 1 325 ? -49.663 26.679 -14.476 1.00 30.56 322 ASN A CA 1
ATOM 2579 C C . ASN A 1 325 ? -48.673 25.773 -13.765 1.00 37.12 322 ASN A C 1
ATOM 2580 O O . ASN A 1 325 ? -48.894 24.568 -13.669 1.00 33.20 322 ASN A O 1
ATOM 2585 N N . LYS A 1 326 ? -47.586 26.369 -13.274 1.00 31.32 323 LYS A N 1
ATOM 2586 C CA . LYS A 1 326 ? -46.655 25.695 -12.378 1.00 31.57 323 LYS A CA 1
ATOM 2587 C C . LYS A 1 326 ? -45.993 24.486 -13.003 1.00 26.17 323 LYS A C 1
ATOM 2588 O O . LYS A 1 326 ? -46.024 23.386 -12.436 1.00 30.01 323 LYS A O 1
ATOM 2594 N N . THR A 1 327 ? -45.387 24.692 -14.170 1.00 26.11 324 THR A N 1
ATOM 2595 C CA . THR A 1 327 ? -44.673 23.638 -14.853 1.00 28.68 324 THR A CA 1
ATOM 2596 C C . THR A 1 327 ? -43.276 24.108 -15.210 1.00 28.33 324 THR A C 1
ATOM 2597 O O . THR A 1 327 ? -43.039 25.304 -15.401 1.00 26.75 324 THR A O 1
ATOM 2601 N N . ILE A 1 328 ? -42.361 23.144 -15.277 1.00 25.42 325 ILE A N 1
ATOM 2602 C CA . ILE A 1 328 ? -41.009 23.356 -15.749 1.00 25.83 325 ILE A CA 1
ATOM 2603 C C . ILE A 1 328 ? -40.679 22.178 -16.669 1.00 24.71 325 ILE A C 1
ATOM 2604 O O . ILE A 1 328 ? -40.820 21.020 -16.275 1.00 29.21 325 ILE A O 1
ATOM 2609 N N . HIS A 1 329 ? -40.270 22.476 -17.900 1.00 25.98 326 HIS A N 1
ATOM 2610 C CA . HIS A 1 329 ? -39.825 21.457 -18.858 1.00 28.30 326 HIS A CA 1
ATOM 2611 C C . HIS A 1 329 ? -38.397 21.717 -19.326 1.00 26.34 326 HIS A C 1
ATOM 2612 O O . HIS A 1 329 ? -38.049 22.864 -19.641 1.00 30.16 326 HIS A O 1
ATOM 2619 N N . ILE A 1 330 ? -37.566 20.673 -19.392 1.00 23.72 327 ILE A N 1
ATOM 2620 C CA . ILE A 1 330 ? -36.233 20.799 -19.973 1.00 24.61 327 ILE A CA 1
ATOM 2621 C C . ILE A 1 330 ? -36.368 20.535 -21.474 1.00 25.99 327 ILE A C 1
ATOM 2622 O O . ILE A 1 330 ? -36.901 19.488 -21.884 1.00 28.20 327 ILE A O 1
ATOM 2627 N N . LEU A 1 331 ? -35.888 21.465 -22.303 1.00 27.27 328 LEU A N 1
ATOM 2628 C CA . LEU A 1 331 ? -36.176 21.430 -23.743 1.00 27.54 328 LEU A CA 1
ATOM 2629 C C . LEU A 1 331 ? -35.003 20.953 -24.590 1.00 33.10 328 LEU A C 1
ATOM 2630 O O . LEU A 1 331 ? -35.169 20.668 -25.776 1.00 36.57 328 LEU A O 1
ATOM 2635 N N . GLU A 1 332 ? -33.834 20.875 -23.985 1.00 30.59 329 GLU A N 1
ATOM 2636 C CA . GLU A 1 332 ? -32.597 20.605 -24.688 1.00 27.98 329 GLU A CA 1
ATOM 2637 C C . GLU A 1 332 ? -31.937 19.417 -23.999 1.00 28.98 329 GLU A C 1
ATOM 2638 O O . GLU A 1 332 ? -31.952 19.352 -22.770 1.00 28.81 329 GLU A O 1
ATOM 2644 N N . LYS A 1 333 ? -31.330 18.501 -24.755 1.00 29.10 330 LYS A N 1
ATOM 2645 C CA . LYS A 1 333 ? -30.665 17.363 -24.119 1.00 29.14 330 LYS A CA 1
ATOM 2646 C C . LYS A 1 333 ? -29.477 17.813 -23.258 1.00 24.58 330 LYS A C 1
ATOM 2647 O O . LYS A 1 333 ? -28.799 18.812 -23.538 1.00 23.95 330 LYS A O 1
ATOM 2653 N N . TRP A 1 334 ? -29.252 17.064 -22.188 1.00 21.60 331 TRP A N 1
ATOM 2654 C CA . TRP A 1 334 ? -28.222 17.367 -21.208 1.00 20.62 331 TRP A CA 1
ATOM 2655 C C . TRP A 1 334 ? -27.263 16.191 -20.965 1.00 19.19 331 TRP A C 1
ATOM 2656 O O . TRP A 1 334 ? -26.329 16.300 -20.169 1.00 18.67 331 TRP A O 1
ATOM 2667 N N . LYS A 1 335 ? -27.489 15.076 -21.645 1.00 20.35 332 LYS A N 1
ATOM 2668 C CA . LYS A 1 335 ? -26.652 13.887 -21.518 1.00 20.03 332 LYS A CA 1
ATOM 2669 C C . LYS A 1 335 ? -26.799 13.046 -22.789 1.00 22.01 332 LYS A C 1
ATOM 2670 O O . LYS A 1 335 ? -27.746 13.229 -23.566 1.00 23.45 332 LYS A O 1
ATOM 2676 N N . ILE A 1 336 ? -25.856 12.129 -22.980 1.00 22.15 333 ILE A N 1
ATOM 2677 C CA . ILE A 1 336 ? -25.900 11.153 -24.068 1.00 24.98 333 ILE A CA 1
ATOM 2678 C C . ILE A 1 336 ? -26.509 9.888 -23.504 1.00 37.39 333 ILE A C 1
ATOM 2679 O O . ILE A 1 336 ? -25.928 9.310 -22.580 1.00 29.41 333 ILE A O 1
ATOM 2685 N N . SER B 1 1 ? -3.641 63.856 -12.055 1.00 83.04 -2 SER B N 1
ATOM 2686 C CA . SER B 1 1 ? -3.984 64.328 -10.680 1.00 48.29 -2 SER B CA 1
ATOM 2687 C C . SER B 1 1 ? -4.542 65.748 -10.699 1.00 34.45 -2 SER B C 1
ATOM 2688 O O . SER B 1 1 ? -4.224 66.577 -9.828 1.00 33.62 -2 SER B O 1
ATOM 2690 N N . ASN B 1 2 ? -5.380 66.020 -11.694 1.00 34.30 -1 ASN B N 1
ATOM 2691 C CA . ASN B 1 2 ? -6.114 67.274 -11.759 1.00 54.11 -1 ASN B CA 1
ATOM 2692 C C . ASN B 1 2 ? -6.904 67.480 -10.495 1.00 60.37 -1 ASN B C 1
ATOM 2693 O O . ASN B 1 2 ? -7.339 66.511 -9.864 1.00 32.93 -1 ASN B O 1
ATOM 2698 N N . ALA B 1 3 ? -7.099 68.743 -10.134 1.00 33.60 0 ALA B N 1
ATOM 2699 C CA . ALA B 1 3 ? -8.029 69.079 -9.065 1.00 32.44 0 ALA B CA 1
ATOM 2700 C C . ALA B 1 3 ? -9.406 68.562 -9.471 1.00 33.84 0 ALA B C 1
ATOM 2701 O O . ALA B 1 3 ? -9.757 68.567 -10.647 1.00 32.74 0 ALA B O 1
ATOM 2711 N N . PRO B 1 5 ? -13.769 67.736 -7.991 1.00 28.62 2 PRO B N 1
ATOM 2712 C CA . PRO B 1 5 ? -14.742 68.128 -6.976 1.00 27.97 2 PRO B CA 1
ATOM 2713 C C . PRO B 1 5 ? -14.475 67.352 -5.688 1.00 26.46 2 PRO B C 1
ATOM 2714 O O . PRO B 1 5 ? -14.211 66.147 -5.718 1.00 25.65 2 PRO B O 1
ATOM 2718 N N . LEU B 1 6 ? -14.570 68.067 -4.581 1.00 26.27 3 LEU B N 1
ATOM 2719 C CA . LEU B 1 6 ? -14.349 67.502 -3.267 1.00 25.08 3 LEU B CA 1
ATOM 2720 C C . LEU B 1 6 ? -15.405 68.073 -2.363 1.00 28.21 3 LEU B C 1
ATOM 2721 O O . LEU B 1 6 ? -15.871 69.178 -2.583 1.00 26.68 3 LEU B O 1
ATOM 2726 N N . PRO B 1 7 ? -15.759 67.345 -1.310 1.00 23.80 4 PRO B N 1
ATOM 2727 C CA . PRO B 1 7 ? -16.680 67.917 -0.334 1.00 26.83 4 PRO B CA 1
ATOM 2728 C C . PRO B 1 7 ? -16.014 69.014 0.510 1.00 27.14 4 PRO B C 1
ATOM 2729 O O . PRO B 1 7 ? -14.788 69.010 0.681 1.00 25.31 4 PRO B O 1
ATOM 2733 N N . LYS B 1 8 ? -16.802 69.949 1.019 1.00 26.47 5 LYS B N 1
ATOM 2734 C CA . LYS B 1 8 ? -16.293 70.959 1.931 1.00 26.05 5 LYS B CA 1
ATOM 2735 C C . LYS B 1 8 ? -15.956 70.321 3.276 1.00 26.56 5 LYS B C 1
ATOM 2736 O O . LYS B 1 8 ? -16.656 69.409 3.726 1.00 27.58 5 LYS B O 1
ATOM 2742 N N . SER B 1 9 ? -14.868 70.793 3.884 1.00 25.63 6 SER B N 1
ATOM 2743 C CA . SER B 1 9 ? -14.479 70.384 5.231 1.00 27.82 6 SER B CA 1
ATOM 2744 C C . SER B 1 9 ? -15.621 70.639 6.188 1.00 25.28 6 SER B C 1
ATOM 2745 O O . SER B 1 9 ? -16.359 71.617 6.050 1.00 27.43 6 SER B O 1
ATOM 2748 N N . LEU B 1 10 ? -15.757 69.741 7.149 1.00 25.31 7 LEU B N 1
ATOM 2749 C CA . LEU B 1 10 ? -16.632 69.941 8.279 1.00 26.34 7 LEU B CA 1
ATOM 2750 C C . LEU B 1 10 ? -16.170 71.166 9.061 1.00 31.87 7 LEU B C 1
ATOM 2751 O O . LEU B 1 10 ? -14.972 71.432 9.153 1.00 30.26 7 LEU B O 1
ATOM 2756 N N . LYS B 1 11 ? -17.115 71.917 9.606 1.00 27.43 8 LYS B N 1
ATOM 2757 C CA . LYS B 1 11 ? -16.795 73.048 10.486 1.00 28.60 8 LYS B CA 1
ATOM 2758 C C . LYS B 1 11 ? -17.573 72.887 11.769 1.00 28.80 8 LYS B C 1
ATOM 2759 O O . LYS B 1 11 ? -18.614 72.258 11.787 1.00 29.46 8 LYS B O 1
ATOM 2765 N N . TYR B 1 12 ? -17.099 73.487 12.851 1.00 30.00 9 TYR B N 1
ATOM 2766 C CA . TYR B 1 12 ? -17.883 73.499 14.072 1.00 37.39 9 TYR B CA 1
ATOM 2767 C C . TYR B 1 12 ? -19.232 74.152 13.815 1.00 33.93 9 TYR B C 1
ATOM 2768 O O . TYR B 1 12 ? -19.337 75.111 13.049 1.00 34.70 9 TYR B O 1
ATOM 2777 N N . GLY B 1 13 ? -20.270 73.616 14.443 1.00 35.96 10 GLY B N 1
ATOM 2778 C CA . GLY B 1 13 ? -21.605 74.151 14.279 1.00 42.13 10 GLY B CA 1
ATOM 2779 C C . GLY B 1 13 ? -22.321 73.588 13.073 1.00 33.98 10 GLY B C 1
ATOM 2780 O O . GLY B 1 13 ? -23.477 73.923 12.795 1.00 40.21 10 GLY B O 1
ATOM 2781 N N . ASP B 1 14 ? -21.634 72.727 12.337 1.00 33.77 11 ASP B N 1
ATOM 2782 C CA . ASP B 1 14 ? -22.245 72.145 11.158 1.00 37.65 11 ASP B CA 1
ATOM 2783 C C . ASP B 1 14 ? -23.315 71.163 11.564 1.00 27.85 11 ASP B C 1
ATOM 2784 O O . ASP B 1 14 ? -23.315 70.633 12.683 1.00 32.92 11 ASP B O 1
ATOM 2789 N N . THR B 1 15 ? -24.215 70.905 10.623 1.00 30.17 12 THR B N 1
ATOM 2790 C CA . THR B 1 15 ? -25.261 69.921 10.808 1.00 31.34 12 THR B CA 1
ATOM 2791 C C . THR B 1 15 ? -24.854 68.582 10.206 1.00 26.80 12 THR B C 1
ATOM 2792 O O . THR B 1 15 ? -24.488 68.483 9.031 1.00 26.59 12 THR B O 1
ATOM 2796 N N . ILE B 1 16 ? -24.887 67.557 11.044 1.00 26.12 13 ILE B N 1
ATOM 2797 C CA . ILE B 1 16 ? -24.678 66.192 10.623 1.00 24.50 13 ILE B CA 1
ATOM 2798 C C . ILE B 1 16 ? -26.053 65.548 10.497 1.00 22.55 13 ILE B C 1
ATOM 2799 O O . ILE B 1 16 ? -26.832 65.535 11.457 1.00 25.04 13 ILE B O 1
ATOM 2804 N N . GLY B 1 17 ? -26.369 65.074 9.300 1.00 23.56 14 GLY B N 1
ATOM 2805 C CA . GLY B 1 17 ? -27.630 64.407 9.058 1.00 24.06 14 GLY B CA 1
ATOM 2806 C C . GLY B 1 17 ? -27.405 62.921 9.249 1.00 21.73 14 GLY B C 1
ATOM 2807 O O . GLY B 1 17 ? -26.411 62.367 8.777 1.00 22.87 14 GLY B O 1
ATOM 2808 N N . ILE B 1 18 ? -28.321 62.283 9.964 1.00 22.16 15 ILE B N 1
ATOM 2809 C CA . ILE B 1 18 ? -28.197 60.861 10.232 1.00 21.08 15 ILE B CA 1
ATOM 2810 C C . ILE B 1 18 ? -29.365 60.117 9.594 1.00 23.26 15 ILE B C 1
ATOM 2811 O O . ILE B 1 18 ? -30.498 60.604 9.561 1.00 23.68 15 ILE B O 1
ATOM 2816 N N . TYR B 1 19 ? -29.062 58.920 9.087 1.00 22.72 16 TYR B N 1
ATOM 2817 C CA . TYR B 1 19 ? -30.045 58.071 8.434 1.00 22.02 16 TYR B CA 1
ATOM 2818 C C . TYR B 1 19 ? -29.751 56.619 8.783 1.00 20.75 16 TYR B C 1
ATOM 2819 O O . TYR B 1 19 ? -28.627 56.283 9.181 1.00 20.67 16 TYR B O 1
ATOM 2828 N N . SER B 1 20 ? -30.760 55.768 8.601 1.00 21.62 17 SER B N 1
ATOM 2829 C CA . SER B 1 20 ? -30.693 54.342 8.953 1.00 18.81 17 SER B CA 1
ATOM 2830 C C . SER B 1 20 ? -30.962 53.505 7.720 1.00 19.48 17 SER B C 1
ATOM 2831 O O . SER B 1 20 ? -32.105 53.142 7.450 1.00 21.65 17 SER B O 1
ATOM 2834 N N . PRO B 1 21 ? -29.908 53.214 6.946 1.00 19.52 18 PRO B N 1
ATOM 2835 C CA . PRO B 1 21 ? -30.120 52.518 5.675 1.00 18.51 18 PRO B CA 1
ATOM 2836 C C . PRO B 1 21 ? -30.352 51.012 5.835 1.00 18.85 18 PRO B C 1
ATOM 2837 O O . PRO B 1 21 ? -30.654 50.352 4.855 1.00 19.79 18 PRO B O 1
ATOM 2841 N N . SER B 1 22 ? -30.250 50.514 7.060 1.00 19.44 19 SER B N 1
ATOM 2842 C CA . SER B 1 22 ? -30.420 49.089 7.311 1.00 18.39 19 SER B CA 1
ATOM 2843 C C . SER B 1 22 ? -31.033 48.859 8.696 1.00 19.48 19 SER B C 1
ATOM 2844 O O . SER B 1 22 ? -32.228 49.096 8.857 1.00 19.49 19 SER B O 1
ATOM 2847 N N . SER B 1 23 ? -30.257 48.415 9.685 1.00 19.38 20 SER B N 1
ATOM 2848 C CA . SER B 1 23 ? -30.811 48.051 10.998 1.00 21.22 20 SER B CA 1
ATOM 2849 C C . SER B 1 23 ? -31.439 49.241 11.703 1.00 19.20 20 SER B C 1
ATOM 2850 O O . SER B 1 23 ? -30.919 50.351 11.621 1.00 20.78 20 SER B O 1
ATOM 2853 N N . PRO B 1 24 ? -32.566 49.020 12.403 1.00 20.89 21 PRO B N 1
ATOM 2854 C CA . PRO B 1 24 ? -33.292 50.098 13.109 1.00 22.97 21 PRO B CA 1
ATOM 2855 C C . PRO B 1 24 ? -32.719 50.403 14.502 1.00 21.54 21 PRO B C 1
ATOM 2856 O O . PRO B 1 24 ? -33.432 50.365 15.509 1.00 22.40 21 PRO B O 1
ATOM 2860 N N . VAL B 1 25 ? -31.429 50.719 14.556 1.00 21.41 22 VAL B N 1
ATOM 2861 C CA . VAL B 1 25 ? -30.721 50.874 15.826 1.00 22.12 22 VAL B CA 1
ATOM 2862 C C . VAL B 1 25 ? -31.260 52.002 16.695 1.00 22.71 22 VAL B C 1
ATOM 2863 O O . VAL B 1 25 ? -31.115 51.960 17.925 1.00 24.27 22 VAL B O 1
ATOM 2867 N N . THR B 1 26 ? -31.867 53.018 16.091 1.00 21.26 23 THR B N 1
ATOM 2868 C CA . THR B 1 26 ? -32.330 54.141 16.889 1.00 24.19 23 THR B CA 1
ATOM 2869 C C . THR B 1 26 ? -33.546 53.765 17.716 1.00 26.42 23 THR B C 1
ATOM 2870 O O . THR B 1 26 ? -33.911 54.470 18.662 1.00 28.16 23 THR B O 1
ATOM 2874 N N . TYR B 1 27 ? -34.188 52.671 17.336 1.00 25.59 24 TYR B N 1
ATOM 2875 C CA . TYR B 1 27 ? -35.281 52.103 18.110 1.00 26.78 24 TYR B CA 1
ATOM 2876 C C . TYR B 1 27 ? -34.784 51.033 19.078 1.00 27.43 24 TYR B C 1
ATOM 2877 O O . TYR B 1 27 ? -35.205 51.003 20.231 1.00 28.35 24 TYR B O 1
ATOM 2886 N N . THR B 1 28 ? -33.893 50.161 18.613 1.00 24.45 25 THR B N 1
ATOM 2887 C CA . THR B 1 28 ? -33.506 48.991 19.397 1.00 26.01 25 THR B CA 1
ATOM 2888 C C . THR B 1 28 ? -32.395 49.252 20.415 1.00 24.69 25 THR B C 1
ATOM 2889 O O . THR B 1 28 ? -32.279 48.515 21.382 1.00 30.76 25 THR B O 1
ATOM 2893 N N . SER B 1 29 ? -31.590 50.294 20.198 1.00 28.12 26 SER B N 1
ATOM 2894 C CA . SER B 1 29 ? -30.529 50.689 21.135 1.00 27.31 26 SER B CA 1
ATOM 2895 C C . SER B 1 29 ? -30.635 52.166 21.479 1.00 26.73 26 SER B C 1
ATOM 2896 O O . SER B 1 29 ? -29.742 52.948 21.178 1.00 27.72 26 SER B O 1
ATOM 2899 N N . PRO B 1 30 ? -31.735 52.566 22.132 1.00 29.82 27 PRO B N 1
ATOM 2900 C CA . PRO B 1 30 ? -32.004 53.982 22.378 1.00 28.11 27 PRO B CA 1
ATOM 2901 C C . PRO B 1 30 ? -30.987 54.656 23.285 1.00 26.91 27 PRO B C 1
ATOM 2902 O O . PRO B 1 30 ? -30.764 55.852 23.122 1.00 29.07 27 PRO B O 1
ATOM 2906 N N . LYS B 1 31 ? -30.417 53.945 24.252 1.00 30.28 28 LYS B N 1
ATOM 2907 C CA . LYS B 1 31 ? -29.505 54.605 25.185 1.00 28.68 28 LYS B CA 1
ATOM 2908 C C . LYS B 1 31 ? -28.209 54.970 24.464 1.00 26.12 28 LYS B C 1
ATOM 2909 O O . LYS B 1 31 ? -27.715 56.102 24.608 1.00 26.88 28 LYS B O 1
ATOM 2915 N N . ARG B 1 32 ? -27.661 54.035 23.695 1.00 27.33 29 ARG B N 1
ATOM 2916 C CA . ARG B 1 32 ? -26.425 54.316 22.995 1.00 25.17 29 ARG B CA 1
ATOM 2917 C C . ARG B 1 32 ? -26.665 55.364 21.905 1.00 23.93 29 ARG B C 1
ATOM 2918 O O . ARG B 1 32 ? -25.806 56.214 21.657 1.00 26.05 29 ARG B O 1
ATOM 2926 N N . PHE B 1 33 ? -27.827 55.313 21.262 1.00 27.25 30 PHE B N 1
ATOM 2927 C CA . PHE B 1 33 ? -28.196 56.338 20.290 1.00 24.75 30 PHE B CA 1
ATOM 2928 C C . PHE B 1 33 ? -28.253 57.743 20.920 1.00 26.57 30 PHE B C 1
ATOM 2929 O O . PHE B 1 33 ? -27.707 58.704 20.376 1.00 28.37 30 PHE B O 1
ATOM 2937 N N . GLU B 1 34 ? -28.926 57.864 22.062 1.00 28.99 31 GLU B N 1
ATOM 2938 C CA . GLU B 1 34 ? -29.007 59.145 22.758 1.00 29.21 31 GLU B CA 1
ATOM 2939 C C . GLU B 1 34 ? -27.635 59.612 23.225 1.00 29.86 31 GLU B C 1
ATOM 2940 O O . GLU B 1 34 ? -27.311 60.800 23.130 1.00 30.23 31 GLU B O 1
ATOM 2946 N N . ARG B 1 35 ? -26.828 58.678 23.719 1.00 28.51 32 ARG B N 1
ATOM 2947 C CA . ARG B 1 35 ? -25.482 59.004 24.160 1.00 27.93 32 ARG B CA 1
ATOM 2948 C C . ARG B 1 35 ? -24.623 59.506 22.993 1.00 26.67 32 ARG B C 1
ATOM 2949 O O . ARG B 1 35 ? -23.865 60.470 23.132 1.00 26.02 32 ARG B O 1
ATOM 2957 N N . ALA B 1 36 ? -24.756 58.863 21.837 1.00 26.71 33 ALA B N 1
ATOM 2958 C CA . ALA B 1 36 ? -23.994 59.249 20.649 1.00 22.90 33 ALA B CA 1
ATOM 2959 C C . ALA B 1 36 ? -24.365 60.654 20.172 1.00 26.03 33 ALA B C 1
ATOM 2960 O O . ALA B 1 36 ? -23.488 61.469 19.874 1.00 25.37 33 ALA B O 1
ATOM 2962 N N . LYS B 1 37 ? -25.660 60.946 20.103 1.00 27.20 34 LYS B N 1
ATOM 2963 C CA . LYS B 1 37 ? -26.088 62.280 19.694 1.00 28.00 34 LYS B CA 1
ATOM 2964 C C . LYS B 1 37 ? -25.529 63.289 20.676 1.00 27.09 34 LYS B C 1
ATOM 2965 O O . LYS B 1 37 ? -24.995 64.309 20.269 1.00 30.00 34 LYS B O 1
ATOM 2971 N N . SER B 1 38 ? -25.660 62.985 21.965 1.00 28.94 35 SER B N 1
ATOM 2972 C CA . SER B 1 38 ? -25.239 63.900 23.018 1.00 29.39 35 SER B CA 1
ATOM 2973 C C . SER B 1 38 ? -23.731 64.148 22.936 1.00 28.62 35 SER B C 1
ATOM 2974 O O . SER B 1 38 ? -23.263 65.265 23.189 1.00 29.54 35 SER B O 1
ATOM 2977 N N . TYR B 1 39 ? -22.969 63.125 22.546 1.00 27.00 36 TYR B N 1
ATOM 2978 C CA . TYR B 1 39 ? -21.530 63.286 22.417 1.00 26.27 36 TYR B CA 1
ATOM 2979 C C . TYR B 1 39 ? -21.184 64.343 21.367 1.00 26.13 36 TYR B C 1
ATOM 2980 O O . TYR B 1 39 ? -20.383 65.242 21.639 1.00 28.37 36 TYR B O 1
ATOM 2989 N N . LEU B 1 40 ? -21.781 64.249 20.177 1.00 28.61 37 LEU B N 1
ATOM 2990 C CA . LEU B 1 40 ? -21.504 65.203 19.101 1.00 25.33 37 LEU B CA 1
ATOM 2991 C C . LEU B 1 40 ? -22.130 66.592 19.343 1.00 27.07 37 LEU B C 1
ATOM 2992 O O . LEU B 1 40 ? -21.577 67.605 18.923 1.00 28.25 37 LEU B O 1
ATOM 2997 N N . LEU B 1 41 ? -23.266 66.635 20.013 1.00 28.20 38 LEU B N 1
ATOM 2998 C CA . LEU B 1 41 ? -23.861 67.926 20.364 1.00 30.00 38 LEU B CA 1
ATOM 2999 C C . LEU B 1 41 ? -22.950 68.708 21.330 1.00 33.21 38 LEU B C 1
ATOM 3000 O O . LEU B 1 41 ? -22.861 69.944 21.244 1.00 33.77 38 LEU B O 1
ATOM 3005 N N . GLN B 1 42 ? -22.277 68.002 22.240 1.00 33.16 39 GLN B N 1
ATOM 3006 C CA . GLN B 1 42 ? -21.373 68.641 23.215 1.00 32.70 39 GLN B CA 1
ATOM 3007 C C . GLN B 1 42 ? -20.149 69.243 22.538 1.00 38.74 39 GLN B C 1
ATOM 3008 O O . GLN B 1 42 ? -19.589 70.222 23.016 1.00 36.65 39 GLN B O 1
ATOM 3014 N N . LYS B 1 43 ? -19.760 68.673 21.403 1.00 29.42 40 LYS B N 1
ATOM 3015 C CA . LYS B 1 43 ? -18.624 69.169 20.628 1.00 31.12 40 LYS B CA 1
ATOM 3016 C C . LYS B 1 43 ? -19.047 70.342 19.775 1.00 35.34 40 LYS B C 1
ATOM 3017 O O . LYS B 1 43 ? -18.219 70.954 19.099 1.00 43.11 40 LYS B O 1
ATOM 3023 N N . GLY B 1 44 ? -20.341 70.653 19.805 1.00 34.63 41 GLY B N 1
ATOM 3024 C CA . GLY B 1 44 ? -20.867 71.814 19.116 1.00 42.34 41 GLY B CA 1
ATOM 3025 C C . GLY B 1 44 ? -21.444 71.566 17.731 1.00 41.56 41 GLY B C 1
ATOM 3026 O O . GLY B 1 44 ? -21.637 72.518 16.985 1.00 35.28 41 GLY B O 1
ATOM 3027 N N . PHE B 1 45 ? -21.716 70.310 17.370 1.00 29.13 42 PHE B N 1
ATOM 3028 C CA . PHE B 1 45 ? -22.375 70.028 16.094 1.00 28.42 42 PHE B CA 1
ATOM 3029 C C . PHE B 1 45 ? -23.877 69.989 16.343 1.00 29.32 42 PHE B C 1
ATOM 3030 O O . PHE B 1 45 ? -24.320 69.930 17.498 1.00 34.12 42 PHE B O 1
ATOM 3038 N N . HIS B 1 46 ? -24.652 70.086 15.266 1.00 29.87 43 HIS B N 1
ATOM 3039 C CA . HIS B 1 46 ? -26.095 69.886 15.305 0.64 29.95 43 HIS B CA 1
ATOM 3040 C C . HIS B 1 46 ? -26.398 68.563 14.609 1.00 32.07 43 HIS B C 1
ATOM 3041 O O . HIS B 1 46 ? -25.704 68.201 13.666 1.00 31.27 43 HIS B O 1
ATOM 3048 N N . ILE B 1 47 ? -27.407 67.841 15.084 1.00 28.66 44 ILE B N 1
ATOM 3049 C CA . ILE B 1 47 ? -27.817 66.584 14.459 1.00 27.40 44 ILE B CA 1
ATOM 3050 C C . ILE B 1 47 ? -29.197 66.751 13.846 1.00 28.21 44 ILE B C 1
ATOM 3051 O O . ILE B 1 47 ? -30.140 67.140 14.524 1.00 31.50 44 ILE B O 1
ATOM 3056 N N . LEU B 1 48 ? -29.313 66.465 12.553 1.00 27.39 45 LEU B N 1
ATOM 3057 C CA . LEU B 1 48 ? -30.620 66.411 11.908 1.00 28.47 45 LEU B CA 1
ATOM 3058 C C . LEU B 1 48 ? -31.001 64.933 11.775 1.00 26.88 45 LEU B C 1
ATOM 3059 O O . LEU B 1 48 ? -30.336 64.165 11.075 1.00 25.73 45 LEU B O 1
ATOM 3064 N N . GLU B 1 49 ? -32.067 64.543 12.464 1.00 27.70 46 GLU B N 1
ATOM 3065 C CA . GLU B 1 49 ? -32.501 63.152 12.487 1.00 26.94 46 GLU B CA 1
ATOM 3066 C C . GLU B 1 49 ? -33.330 62.829 11.259 1.00 28.06 46 GLU B C 1
ATOM 3067 O O . GLU B 1 49 ? -34.364 63.454 11.008 1.00 28.56 46 GLU B O 1
ATOM 3073 N N . GLY B 1 50 ? -32.884 61.838 10.498 1.00 25.74 47 GLY B N 1
ATOM 3074 C CA . GLY B 1 50 ? -33.594 61.416 9.307 1.00 28.05 47 GLY B CA 1
ATOM 3075 C C . GLY B 1 50 ? -34.983 60.903 9.625 1.00 26.79 47 GLY B C 1
ATOM 3076 O O . GLY B 1 50 ? -35.292 60.576 10.768 1.00 28.91 47 GLY B O 1
ATOM 3077 N N . SER B 1 51 ? -35.810 60.798 8.597 1.00 27.29 48 SER B N 1
ATOM 3078 C CA . SER B 1 51 ? -37.224 60.511 8.767 1.00 29.79 48 SER B CA 1
ATOM 3079 C C . SER B 1 51 ? -37.548 59.127 9.327 1.00 28.43 48 SER B C 1
ATOM 3080 O O . SER B 1 51 ? -38.692 58.891 9.714 1.00 31.62 48 SER B O 1
ATOM 3083 N N . LEU B 1 52 ? -36.573 58.213 9.362 1.00 28.75 49 LEU B N 1
ATOM 3084 C CA . LEU B 1 52 ? -36.831 56.871 9.882 1.00 26.43 49 LEU B CA 1
ATOM 3085 C C . LEU B 1 52 ? -36.293 56.714 11.299 1.00 26.10 49 LEU B C 1
ATOM 3086 O O . LEU B 1 52 ? -36.337 55.639 11.872 1.00 26.66 49 LEU B O 1
ATOM 3091 N N . THR B 1 53 ? -35.805 57.805 11.878 1.00 27.21 50 THR B N 1
ATOM 3092 C CA . THR B 1 53 ? -35.308 57.750 13.236 1.00 27.03 50 THR B CA 1
ATOM 3093 C C . THR B 1 53 ? -36.448 57.351 14.173 1.00 27.97 50 THR B C 1
ATOM 3094 O O . THR B 1 53 ? -37.535 57.925 14.118 1.00 29.65 50 THR B O 1
ATOM 3098 N N . GLY B 1 54 ? -36.195 56.345 15.006 1.00 29.17 51 GLY B N 1
ATOM 3099 C CA . GLY B 1 54 ? -37.169 55.867 15.969 1.00 31.49 51 GLY B CA 1
ATOM 3100 C C . GLY B 1 54 ? -38.161 54.852 15.419 1.00 29.78 51 GLY B C 1
ATOM 3101 O O . GLY B 1 54 ? -39.006 54.345 16.158 1.00 33.04 51 GLY B O 1
ATOM 3102 N N . ARG B 1 55 ? -38.075 54.579 14.119 1.00 28.94 52 ARG B N 1
ATOM 3103 C CA . ARG B 1 55 ? -39.016 53.666 13.483 1.00 28.89 52 ARG B CA 1
ATOM 3104 C C . ARG B 1 55 ? -38.485 52.245 13.493 1.00 26.98 52 ARG B C 1
ATOM 3105 O O . ARG B 1 55 ? -37.302 52.005 13.695 1.00 25.77 52 ARG B O 1
ATOM 3113 N N . TYR B 1 56 ? -39.379 51.296 13.279 1.00 28.77 53 TYR B N 1
ATOM 3114 C CA . TYR B 1 56 ? -39.004 49.898 13.432 1.00 26.38 53 TYR B CA 1
ATOM 3115 C C . TYR B 1 56 ? -39.724 49.027 12.428 1.00 26.46 53 TYR B C 1
ATOM 3116 O O . TYR B 1 56 ? -40.952 49.011 12.393 1.00 28.94 53 TYR B O 1
ATOM 3125 N N . ASP B 1 57 ? -38.945 48.307 11.616 1.00 26.18 54 ASP B N 1
ATOM 3126 C CA . ASP B 1 57 ? -39.489 47.294 10.710 1.00 25.10 54 ASP B CA 1
ATOM 3127 C C . ASP B 1 57 ? -38.652 46.029 10.830 1.00 26.35 54 ASP B C 1
ATOM 3128 O O . ASP B 1 57 ? -38.141 45.507 9.839 1.00 24.50 54 ASP B O 1
ATOM 3133 N N . TYR B 1 58 ? -38.486 45.571 12.069 1.00 27.48 55 TYR B N 1
ATOM 3134 C CA . TYR B 1 58 ? -37.879 44.283 12.372 1.00 27.15 55 TYR B CA 1
ATOM 3135 C C . TYR B 1 58 ? -36.392 44.291 12.086 1.00 23.83 55 TYR B C 1
ATOM 3136 O O . TYR B 1 58 ? -35.619 44.787 12.906 1.00 26.59 55 TYR B O 1
ATOM 3145 N N . TYR B 1 59 ? -35.967 43.782 10.934 1.00 22.70 56 TYR B N 1
ATOM 3146 C CA . TYR B 1 59 ? -34.549 43.740 10.626 1.00 19.67 56 TYR B CA 1
ATOM 3147 C C . TYR B 1 59 ? -34.061 45.019 9.957 1.00 21.67 56 TYR B C 1
ATOM 3148 O O . TYR B 1 59 ? -32.854 45.197 9.740 1.00 20.22 56 TYR B O 1
ATOM 3157 N N . ARG B 1 60 ? -35.001 45.894 9.624 1.00 21.15 57 ARG B N 1
ATOM 3158 C CA . ARG B 1 60 ? -34.672 47.136 8.942 1.00 19.16 57 ARG B CA 1
ATOM 3159 C C . ARG B 1 60 ? -35.490 48.307 9.507 1.00 22.86 57 ARG B C 1
ATOM 3160 O O . ARG B 1 60 ? -36.428 48.119 10.296 1.00 23.09 57 ARG B O 1
ATOM 3168 N N . SER B 1 61 ? -35.121 49.520 9.112 1.00 21.76 58 SER B N 1
ATOM 3169 C CA . SER B 1 61 ? -35.794 50.735 9.554 1.00 21.86 58 SER B CA 1
ATOM 3170 C C . SER B 1 61 ? -37.071 51.031 8.785 1.00 26.41 58 SER B C 1
ATOM 3171 O O . SER B 1 61 ? -37.912 51.786 9.254 1.00 26.71 58 SER B O 1
ATOM 3174 N N . GLY B 1 62 ? -37.208 50.451 7.601 1.00 24.37 59 GLY B N 1
ATOM 3175 C CA . GLY B 1 62 ? -38.364 50.711 6.773 1.00 24.76 59 GLY B CA 1
ATOM 3176 C C . GLY B 1 62 ? -38.167 50.068 5.418 1.00 22.36 59 GLY B C 1
ATOM 3177 O O . GLY B 1 62 ? -37.143 49.422 5.186 1.00 23.96 59 GLY B O 1
ATOM 3178 N N . SER B 1 63 ? -39.134 50.279 4.527 1.00 23.52 60 SER B N 1
ATOM 3179 C CA . SER B 1 63 ? -39.100 49.698 3.197 1.00 27.83 60 SER B CA 1
ATOM 3180 C C . SER B 1 63 ? -37.931 50.270 2.412 1.00 26.48 60 SER B C 1
ATOM 3181 O O . SER B 1 63 ? -37.323 51.281 2.809 1.00 23.72 60 SER B O 1
ATOM 3184 N N . ILE B 1 64 ? -37.616 49.619 1.296 1.00 25.26 61 ILE B N 1
ATOM 3185 C CA . ILE B 1 64 ? -36.580 50.123 0.405 1.00 22.47 61 ILE B CA 1
ATOM 3186 C C . ILE B 1 64 ? -36.849 51.585 0.040 1.00 23.78 61 ILE B C 1
ATOM 3187 O O . ILE B 1 64 ? -35.984 52.452 0.172 1.00 22.47 61 ILE B O 1
ATOM 3192 N N . GLN B 1 65 ? -38.067 51.876 -0.405 1.00 24.08 62 GLN B N 1
ATOM 3193 C CA . GLN B 1 65 ? -38.402 53.239 -0.814 1.00 26.92 62 GLN B CA 1
ATOM 3194 C C . GLN B 1 65 ? -38.348 54.226 0.347 1.00 25.63 62 GLN B C 1
ATOM 3195 O O . GLN B 1 65 ? -37.886 55.352 0.166 1.00 26.19 62 GLN B O 1
ATOM 3201 N N . GLU B 1 66 ? -38.773 53.800 1.538 1.00 25.64 63 GLU B N 1
ATOM 3202 C CA . GLU B 1 66 ? -38.728 54.670 2.724 1.00 26.39 63 GLU B CA 1
ATOM 3203 C C . GLU B 1 66 ? -37.286 55.027 3.089 1.00 24.76 63 GLU B C 1
ATOM 3204 O O . GLU B 1 66 ? -36.990 56.175 3.443 1.00 24.81 63 GLU B O 1
ATOM 3210 N N . ARG B 1 67 ? -36.386 54.056 2.981 1.00 22.03 64 ARG B N 1
ATOM 3211 C CA . ARG B 1 67 ? -34.983 54.301 3.307 1.00 20.87 64 ARG B CA 1
ATOM 3212 C C . ARG B 1 67 ? -34.298 55.167 2.246 1.00 21.36 64 ARG B C 1
ATOM 3213 O O . ARG B 1 67 ? -33.518 56.047 2.580 1.00 22.93 64 ARG B O 1
ATOM 3221 N N . ALA B 1 68 ? -34.614 54.956 0.970 1.00 22.01 65 ALA B N 1
ATOM 3222 C CA . ALA B 1 68 ? -34.081 55.836 -0.066 1.00 23.94 65 ALA B CA 1
ATOM 3223 C C . ALA B 1 68 ? -34.574 57.266 0.139 1.00 25.51 65 ALA B C 1
ATOM 3224 O O . ALA B 1 68 ? -33.798 58.207 0.011 1.00 25.55 65 ALA B O 1
ATOM 3226 N N . LYS B 1 69 ? -35.852 57.429 0.472 1.00 23.93 66 LYS B N 1
ATOM 3227 C CA . LYS B 1 69 ? -36.387 58.755 0.693 1.00 26.86 66 LYS B CA 1
ATOM 3228 C C . LYS B 1 69 ? -35.678 59.428 1.869 1.00 27.57 66 LYS B C 1
ATOM 3229 O O . LYS B 1 69 ? -35.399 60.627 1.829 1.00 26.76 66 LYS B O 1
ATOM 3235 N N . GLU B 1 70 ? -35.403 58.661 2.918 1.00 26.11 67 GLU B N 1
ATOM 3236 C CA . GLU B 1 70 ? -34.731 59.200 4.093 1.00 24.39 67 GLU B CA 1
ATOM 3237 C C . GLU B 1 70 ? -33.369 59.795 3.722 1.00 22.62 67 GLU B C 1
ATOM 3238 O O . GLU B 1 70 ? -33.048 60.946 4.101 1.00 25.20 67 GLU B O 1
ATOM 3244 N N . LEU B 1 71 ? -32.564 59.011 3.008 1.00 22.09 68 LEU B N 1
ATOM 3245 C CA . LEU B 1 71 ? -31.234 59.444 2.641 1.00 20.80 68 LEU B CA 1
ATOM 3246 C C . LEU B 1 71 ? -31.328 60.578 1.628 1.00 22.09 68 LEU B C 1
ATOM 3247 O O . LEU B 1 71 ? -30.606 61.566 1.746 1.00 22.60 68 LEU B O 1
ATOM 3252 N N . ASN B 1 72 ? -32.224 60.462 0.658 1.00 23.04 69 ASN B N 1
ATOM 3253 C CA . ASN B 1 72 ? -32.326 61.518 -0.349 1.00 23.62 69 ASN B CA 1
ATOM 3254 C C . ASN B 1 72 ? -32.706 62.879 0.256 1.00 28.50 69 ASN B C 1
ATOM 3255 O O . ASN B 1 72 ? -32.229 63.915 -0.198 1.00 28.28 69 ASN B O 1
ATOM 3260 N N . ALA B 1 73 ? -33.553 62.893 1.275 1.00 25.20 70 ALA B N 1
ATOM 3261 C CA . ALA B 1 73 ? -33.901 64.161 1.913 1.00 27.76 70 ALA B CA 1
ATOM 3262 C C . ALA B 1 73 ? -32.662 64.836 2.515 1.00 25.95 70 ALA B C 1
ATOM 3263 O O . ALA B 1 73 ? -32.547 66.063 2.508 1.00 27.17 70 ALA B O 1
ATOM 3265 N N . LEU B 1 74 ? -31.726 64.044 3.028 1.00 24.44 71 LEU B N 1
ATOM 3266 C CA . LEU B 1 74 ? -30.498 64.611 3.583 1.00 25.84 71 LEU B CA 1
ATOM 3267 C C . LEU B 1 74 ? -29.577 65.089 2.448 1.00 25.08 71 LEU B C 1
ATOM 3268 O O . LEU B 1 74 ? -28.976 66.167 2.535 1.00 27.39 71 LEU B O 1
ATOM 3273 N N . ILE B 1 75 ? -29.461 64.282 1.398 1.00 26.26 72 ILE B N 1
ATOM 3274 C CA . ILE B 1 75 ? -28.648 64.640 0.239 1.00 25.30 72 ILE B CA 1
ATOM 3275 C C . ILE B 1 75 ? -29.102 65.966 -0.379 1.00 26.70 72 ILE B C 1
ATOM 3276 O O . ILE B 1 75 ? -28.282 66.810 -0.729 1.00 28.22 72 ILE B O 1
ATOM 3281 N N . ARG B 1 76 ? -30.411 66.147 -0.490 1.00 25.91 73 ARG B N 1
ATOM 3282 C CA . ARG B 1 76 ? -30.993 67.352 -1.083 1.00 28.65 73 ARG B CA 1
ATOM 3283 C C . ARG B 1 76 ? -31.057 68.562 -0.135 1.00 30.87 73 ARG B C 1
ATOM 3284 O O . ARG B 1 76 ? -31.465 69.659 -0.541 1.00 33.67 73 ARG B O 1
ATOM 3292 N N . ASN B 1 77 ? -30.681 68.379 1.125 1.00 28.53 74 ASN B N 1
ATOM 3293 C CA . ASN B 1 77 ? -30.745 69.459 2.104 1.00 29.00 74 ASN B CA 1
ATOM 3294 C C . ASN B 1 77 ? -29.433 70.261 2.131 1.00 30.98 74 ASN B C 1
ATOM 3295 O O . ASN B 1 77 ? -28.406 69.747 2.581 1.00 29.41 74 ASN B O 1
ATOM 3300 N N . PRO B 1 78 ? -29.463 71.531 1.675 1.00 32.80 75 PRO B N 1
ATOM 3301 C CA . PRO B 1 78 ? -28.216 72.308 1.596 1.00 32.98 75 PRO B CA 1
ATOM 3302 C C . PRO B 1 78 ? -27.617 72.664 2.950 1.00 30.81 75 PRO B C 1
ATOM 3303 O O . PRO B 1 78 ? -26.442 73.038 3.023 1.00 38.62 75 PRO B O 1
ATOM 3307 N N . ASN B 1 79 ? -28.404 72.529 4.009 1.00 32.54 76 ASN B N 1
ATOM 3308 C CA . ASN B 1 79 ? -27.918 72.826 5.349 1.00 32.03 76 ASN B CA 1
ATOM 3309 C C . ASN B 1 79 ? -27.164 71.690 5.996 1.00 31.93 76 ASN B C 1
ATOM 3310 O O . ASN B 1 79 ? -26.660 71.858 7.102 1.00 32.20 76 ASN B O 1
ATOM 3315 N N . VAL B 1 80 ? -27.106 70.543 5.325 1.00 27.81 77 VAL B N 1
ATOM 3316 C CA . VAL B 1 80 ? -26.396 69.383 5.853 1.00 27.69 77 VAL B CA 1
ATOM 3317 C C . VAL B 1 80 ? -24.982 69.326 5.262 1.00 27.92 77 VAL B C 1
ATOM 3318 O O . VAL B 1 80 ? -24.823 69.322 4.049 1.00 31.73 77 VAL B O 1
ATOM 3322 N N . SER B 1 81 ? -23.965 69.265 6.131 1.00 25.51 78 SER B N 1
ATOM 3323 C CA . SER B 1 81 ? -22.564 69.196 5.697 1.00 25.54 78 SER B CA 1
ATOM 3324 C C . SER B 1 81 ? -21.996 67.786 5.721 1.00 28.36 78 SER B C 1
ATOM 3325 O O . SER B 1 81 ? -20.963 67.509 5.100 1.00 26.75 78 SER B O 1
ATOM 3328 N N . CYS B 1 82 ? -22.647 66.898 6.462 1.00 23.85 79 CYS B N 1
ATOM 3329 C CA . CYS B 1 82 ? -22.107 65.554 6.687 1.00 24.12 79 CYS B CA 1
ATOM 3330 C C . CYS B 1 82 ? -23.284 64.622 6.853 1.00 22.64 79 CYS B C 1
ATOM 3331 O O . CYS B 1 82 ? -24.225 64.948 7.583 1.00 24.37 79 CYS B O 1
ATOM 3334 N N . ILE B 1 83 ? -23.245 63.499 6.138 1.00 20.52 80 ILE B N 1
ATOM 3335 C CA . ILE B 1 83 ? -24.302 62.493 6.170 1.00 21.32 80 ILE B CA 1
ATOM 3336 C C . ILE B 1 83 ? -23.669 61.227 6.708 1.00 19.38 80 ILE B C 1
ATOM 3337 O O . ILE B 1 83 ? -22.719 60.691 6.122 1.00 19.85 80 ILE B O 1
ATOM 3350 N N . SER B 1 85 ? -24.305 57.382 8.626 1.00 18.72 82 SER B N 1
ATOM 3351 C CA . SER B 1 85 ? -25.220 56.289 8.930 1.00 17.49 82 SER B CA 1
ATOM 3352 C C . SER B 1 85 ? -25.302 56.109 10.443 1.00 20.86 82 SER B C 1
ATOM 3353 O O . SER B 1 85 ? -24.336 56.346 11.166 1.00 19.78 82 SER B O 1
ATOM 3356 N N . THR B 1 86 ? -26.450 55.671 10.930 1.00 18.51 83 THR B N 1
ATOM 3357 C CA . THR B 1 86 ? -26.591 55.422 12.364 1.00 18.69 83 THR B CA 1
ATOM 3358 C C . THR B 1 86 ? -25.893 54.108 12.716 1.00 20.06 83 THR B C 1
ATOM 3359 O O . THR B 1 86 ? -25.331 53.986 13.813 1.00 20.43 83 THR B O 1
ATOM 3363 N N . ILE B 1 87 ? -25.960 53.152 11.783 1.00 18.29 84 ILE B N 1
ATOM 3364 C CA . ILE B 1 87 ? -25.391 51.806 11.905 1.00 18.53 84 ILE B CA 1
ATOM 3365 C C . ILE B 1 87 ? -25.560 51.099 10.563 1.00 18.11 84 ILE B C 1
ATOM 3366 O O . ILE B 1 87 ? -26.285 51.595 9.687 1.00 18.14 84 ILE B O 1
ATOM 3371 N N . GLY B 1 88 ? -24.902 49.951 10.405 1.00 17.18 85 GLY B N 1
ATOM 3372 C CA . GLY B 1 88 ? -25.062 49.147 9.207 1.00 18.21 85 GLY B CA 1
ATOM 3373 C C . GLY B 1 88 ? -26.151 48.114 9.359 1.00 18.56 85 GLY B C 1
ATOM 3374 O O . GLY B 1 88 ? -27.268 48.415 9.808 1.00 19.54 85 GLY B O 1
ATOM 3375 N N . GLY B 1 89 ? -25.813 46.892 8.969 1.00 17.75 86 GLY B N 1
ATOM 3376 C CA . GLY B 1 89 ? -26.744 45.788 8.971 1.00 18.52 86 GLY B CA 1
ATOM 3377 C C . GLY B 1 89 ? -26.435 44.913 7.770 1.00 18.35 86 GLY B C 1
ATOM 3378 O O . GLY B 1 89 ? -25.380 44.279 7.732 1.00 19.73 86 GLY B O 1
ATOM 3395 N N . ASN B 1 91 ? -28.577 45.754 4.490 1.00 15.96 88 ASN B N 1
ATOM 3396 C CA . ASN B 1 91 ? -29.494 46.140 3.423 1.00 16.48 88 ASN B CA 1
ATOM 3397 C C . ASN B 1 91 ? -29.327 47.491 2.758 1.00 17.95 88 ASN B C 1
ATOM 3398 O O . ASN B 1 91 ? -30.200 47.928 2.013 1.00 17.94 88 ASN B O 1
ATOM 3403 N N . SER B 1 92 ? -28.168 48.112 2.974 1.00 15.67 89 SER B N 1
ATOM 3404 C CA . SER B 1 92 ? -27.895 49.391 2.341 1.00 16.51 89 SER B CA 1
ATOM 3405 C C . SER B 1 92 ? -27.911 49.277 0.825 1.00 16.23 89 SER B C 1
ATOM 3406 O O . SER B 1 92 ? -28.353 50.213 0.154 1.00 17.81 89 SER B O 1
ATOM 3409 N N . ASN B 1 93 ? -27.472 48.136 0.275 1.00 16.93 90 ASN B N 1
ATOM 3410 C CA . ASN B 1 93 ? -27.383 48.017 -1.175 1.00 16.31 90 ASN B CA 1
ATOM 3411 C C . ASN B 1 93 ? -28.765 48.130 -1.845 1.00 17.85 90 ASN B C 1
ATOM 3412 O O . ASN B 1 93 ? -28.847 48.425 -3.035 1.00 18.81 90 ASN B O 1
ATOM 3417 N N . SER B 1 94 ? -29.846 47.883 -1.104 1.00 16.96 91 SER B N 1
ATOM 3418 C CA . SER B 1 94 ? -31.186 48.002 -1.686 1.00 17.39 91 SER B CA 1
ATOM 3419 C C . SER B 1 94 ? -31.472 49.409 -2.186 1.00 20.41 91 SER B C 1
ATOM 3420 O O . SER B 1 94 ? -32.258 49.576 -3.135 1.00 21.77 91 SER B O 1
ATOM 3423 N N . LEU B 1 95 ? -30.859 50.408 -1.544 1.00 17.76 92 LEU B N 1
ATOM 3424 C CA . LEU B 1 95 ? -31.132 51.805 -1.856 1.00 19.01 92 LEU B CA 1
ATOM 3425 C C . LEU B 1 95 ? -30.530 52.284 -3.167 1.00 19.32 92 LEU B C 1
ATOM 3426 O O . LEU B 1 95 ? -30.956 53.304 -3.714 1.00 21.22 92 LEU B O 1
ATOM 3431 N N . LEU B 1 96 ? -29.518 51.581 -3.656 1.00 19.41 93 LEU B N 1
ATOM 3432 C CA . LEU B 1 96 ? -28.645 52.126 -4.692 1.00 18.39 93 LEU B CA 1
ATOM 3433 C C . LEU B 1 96 ? -29.346 52.587 -5.983 1.00 21.03 93 LEU B C 1
ATOM 3434 O O . LEU B 1 96 ? -28.983 53.643 -6.505 1.00 23.06 93 LEU B O 1
ATOM 3439 N N . PRO B 1 97 ? -30.366 51.862 -6.484 1.00 21.45 94 PRO B N 1
ATOM 3440 C CA . PRO B 1 97 ? -31.021 52.372 -7.707 1.00 21.69 94 PRO B CA 1
ATOM 3441 C C . PRO B 1 97 ? -31.779 53.688 -7.512 1.00 22.42 94 PRO B C 1
ATOM 3442 O O . PRO B 1 97 ? -32.145 54.324 -8.506 1.00 26.00 94 PRO B O 1
ATOM 3446 N N . TYR B 1 98 ? -32.025 54.077 -6.264 1.00 22.09 95 TYR B N 1
ATOM 3447 C CA . TYR B 1 98 ? -32.996 55.122 -5.956 1.00 22.64 95 TYR B CA 1
ATOM 3448 C C . TYR B 1 98 ? -32.383 56.370 -5.358 1.00 22.99 95 TYR B C 1
ATOM 3449 O O . TYR B 1 98 ? -33.092 57.330 -5.079 1.00 24.58 95 TYR B O 1
ATOM 3458 N N . ILE B 1 99 ? -31.071 56.380 -5.217 1.00 22.24 96 ILE B N 1
ATOM 3459 C CA . ILE B 1 99 ? -30.371 57.526 -4.636 1.00 23.89 96 ILE B CA 1
ATOM 3460 C C . ILE B 1 99 ? -30.226 58.650 -5.656 1.00 24.72 96 ILE B C 1
ATOM 3461 O O . ILE B 1 99 ? -30.003 58.417 -6.848 1.00 23.28 96 ILE B O 1
ATOM 3466 N N . ASP B 1 100 ? -30.392 59.873 -5.180 1.00 23.40 97 ASP B N 1
ATOM 3467 C CA . ASP B 1 100 ? -30.306 61.047 -6.033 1.00 25.89 97 ASP B CA 1
ATOM 3468 C C . ASP B 1 100 ? -28.833 61.424 -6.213 1.00 25.39 97 ASP B C 1
ATOM 3469 O O . ASP B 1 100 ? -28.335 62.352 -5.580 1.00 25.44 97 ASP B O 1
ATOM 3474 N N . TYR B 1 101 ? -28.112 60.670 -7.040 1.00 24.19 98 TYR B N 1
ATOM 3475 C CA . TYR B 1 101 ? -26.700 60.949 -7.271 1.00 21.95 98 TYR B CA 1
ATOM 3476 C C . TYR B 1 101 ? -26.467 62.327 -7.888 1.00 26.90 98 TYR B C 1
ATOM 3477 O O . TYR B 1 101 ? -25.461 62.980 -7.598 1.00 25.85 98 TYR B O 1
ATOM 3486 N N . ASP B 1 102 ? -27.394 62.773 -8.735 1.00 26.55 99 ASP B N 1
ATOM 3487 C CA . ASP B 1 102 ? -27.291 64.099 -9.327 1.00 27.97 99 ASP B CA 1
ATOM 3488 C C . ASP B 1 102 ? -27.313 65.162 -8.241 1.00 27.16 99 ASP B C 1
ATOM 3489 O O . ASP B 1 102 ? -26.520 66.093 -8.269 1.00 29.42 99 ASP B O 1
ATOM 3494 N N . ALA B 1 103 ? -28.238 65.051 -7.294 1.00 28.70 100 ALA B N 1
ATOM 3495 C CA . ALA B 1 103 ? -28.313 66.058 -6.240 1.00 27.15 100 ALA B CA 1
ATOM 3496 C C . ALA B 1 103 ? -27.027 66.010 -5.411 1.00 26.33 100 ALA B C 1
ATOM 3497 O O . ALA B 1 103 ? -26.531 67.056 -4.991 1.00 26.74 100 ALA B O 1
ATOM 3499 N N . PHE B 1 104 ? -26.479 64.816 -5.181 1.00 26.21 101 PHE B N 1
ATOM 3500 C CA . PHE B 1 104 ? -25.229 64.721 -4.426 1.00 25.35 101 PHE B CA 1
ATOM 3501 C C . PHE B 1 104 ? -24.085 65.397 -5.181 1.00 28.86 101 PHE B C 1
ATOM 3502 O O . PHE B 1 104 ? -23.331 66.191 -4.633 1.00 25.94 101 PHE B O 1
ATOM 3510 N N . GLN B 1 105 ? -23.987 65.089 -6.458 1.00 27.82 102 GLN B N 1
ATOM 3511 C CA . GLN B 1 105 ? -23.008 65.715 -7.327 1.00 33.20 102 GLN B CA 1
ATOM 3512 C C . GLN B 1 105 ? -23.141 67.230 -7.319 1.00 35.26 102 GLN B C 1
ATOM 3513 O O . GLN B 1 105 ? -22.140 67.940 -7.345 1.00 33.91 102 GLN B O 1
ATOM 3519 N N . ASN B 1 106 ? -24.379 67.716 -7.281 1.00 30.15 103 ASN B N 1
ATOM 3520 C CA . ASN B 1 106 ? -24.653 69.150 -7.327 1.00 32.21 103 ASN B CA 1
ATOM 3521 C C . ASN B 1 106 ? -24.271 69.862 -6.033 1.00 30.31 103 ASN B C 1
ATOM 3522 O O . ASN B 1 106 ? -24.042 71.077 -6.033 1.00 35.84 103 ASN B O 1
ATOM 3527 N N . ASN B 1 107 ? -24.218 69.114 -4.933 1.00 28.89 104 ASN B N 1
ATOM 3528 C CA . ASN B 1 107 ? -23.965 69.697 -3.616 1.00 32.67 104 ASN B CA 1
ATOM 3529 C C . ASN B 1 107 ? -23.304 68.653 -2.734 1.00 31.07 104 ASN B C 1
ATOM 3530 O O . ASN B 1 107 ? -23.948 68.059 -1.859 1.00 30.43 104 ASN B O 1
ATOM 3535 N N . PRO B 1 108 ? -22.019 68.386 -2.998 1.00 26.35 105 PRO B N 1
ATOM 3536 C CA . PRO B 1 108 ? -21.330 67.280 -2.328 1.00 30.79 105 PRO B CA 1
ATOM 3537 C C . PRO B 1 108 ? -21.218 67.509 -0.835 1.00 31.36 105 PRO B C 1
ATOM 3538 O O . PRO B 1 108 ? -21.106 68.645 -0.377 1.00 32.41 105 PRO B O 1
ATOM 3542 N N . LYS B 1 109 ? -21.254 66.422 -0.083 1.00 27.43 106 LYS B N 1
ATOM 3543 C CA . LYS B 1 109 ? -21.106 66.487 1.350 1.00 29.54 106 LYS B CA 1
ATOM 3544 C C . LYS B 1 109 ? -20.190 65.361 1.771 1.00 20.59 106 LYS B C 1
ATOM 3545 O O . LYS B 1 109 ? -19.906 64.444 1.005 1.00 23.05 106 LYS B O 1
ATOM 3551 N N . ILE B 1 110 ? -19.776 65.412 3.018 1.00 21.54 107 ILE B N 1
ATOM 3552 C CA . ILE B 1 110 ? -19.024 64.317 3.588 1.00 20.26 107 ILE B CA 1
ATOM 3553 C C . ILE B 1 110 ? -19.992 63.157 3.848 1.00 22.71 107 ILE B C 1
ATOM 3554 O O . ILE B 1 110 ? -20.952 63.305 4.608 1.00 24.22 107 ILE B O 1
ATOM 3567 N N . ILE B 1 112 ? -20.112 59.475 5.360 1.00 17.23 109 ILE B N 1
ATOM 3568 C CA . ILE B 1 112 ? -19.278 58.660 6.257 1.00 16.98 109 ILE B CA 1
ATOM 3569 C C . ILE B 1 112 ? -20.080 57.553 6.923 1.00 17.50 109 ILE B C 1
ATOM 3570 O O . ILE B 1 112 ? -21.279 57.696 7.188 1.00 18.78 109 ILE B O 1
ATOM 3575 N N . GLY B 1 113 ? -19.403 56.428 7.137 1.00 16.76 110 GLY B N 1
ATOM 3576 C CA . GLY B 1 113 ? -19.951 55.295 7.874 1.00 16.11 110 GLY B CA 1
ATOM 3577 C C . GLY B 1 113 ? -19.057 54.090 7.615 1.00 16.00 110 GLY B C 1
ATOM 3578 O O . GLY B 1 113 ? -17.970 54.217 7.056 1.00 15.30 110 GLY B O 1
ATOM 3579 N N . TYR B 1 114 ? -19.506 52.916 8.019 1.00 14.95 111 TYR B N 1
ATOM 3580 C CA . TYR B 1 114 ? -18.715 51.729 7.775 1.00 15.82 111 TYR B CA 1
ATOM 3581 C C . TYR B 1 114 ? -19.587 50.498 7.704 1.00 14.45 111 TYR B C 1
ATOM 3582 O O . TYR B 1 114 ? -20.823 50.556 7.721 1.00 14.45 111 TYR B O 1
ATOM 3591 N N . ALA B 1 115 ? -18.925 49.365 7.571 1.00 14.34 112 ALA B N 1
ATOM 3592 C CA . ALA B 1 115 ? -19.619 48.096 7.546 1.00 13.79 112 ALA B CA 1
ATOM 3593 C C . ALA B 1 115 ? -20.621 48.062 6.375 1.00 14.55 112 ALA B C 1
ATOM 3594 O O . ALA B 1 115 ? -20.234 48.375 5.251 1.00 14.08 112 ALA B O 1
ATOM 3596 N N . ASP B 1 116 ? -21.881 47.715 6.601 1.00 13.72 113 ASP B N 1
ATOM 3597 C CA . ASP B 1 116 ? -22.839 47.647 5.494 1.00 15.50 113 ASP B CA 1
ATOM 3598 C C . ASP B 1 116 ? -22.945 48.967 4.717 1.00 14.65 113 ASP B C 1
ATOM 3599 O O . ASP B 1 116 ? -23.275 48.956 3.520 1.00 16.20 113 ASP B O 1
ATOM 3604 N N . ALA B 1 117 ? -22.688 50.098 5.375 1.00 15.20 114 ALA B N 1
ATOM 3605 C CA . ALA B 1 117 ? -22.720 51.382 4.670 1.00 15.49 114 ALA B CA 1
ATOM 3606 C C . ALA B 1 117 ? -21.700 51.479 3.520 1.00 16.42 114 ALA B C 1
ATOM 3607 O O . ALA B 1 117 ? -21.814 52.357 2.652 1.00 16.02 114 ALA B O 1
ATOM 3609 N N . THR B 1 118 ? -20.745 50.551 3.472 1.00 14.68 115 THR B N 1
ATOM 3610 C CA . THR B 1 118 ? -19.822 50.435 2.344 1.00 13.20 115 THR B CA 1
ATOM 3611 C C . THR B 1 118 ? -20.573 50.450 1.009 1.00 14.76 115 THR B C 1
ATOM 3612 O O . THR B 1 118 ? -20.086 51.025 0.036 1.00 14.68 115 THR B O 1
ATOM 3616 N N . ALA B 1 119 ? -21.754 49.830 0.946 1.00 14.87 116 ALA B N 1
ATOM 3617 C CA . ALA B 1 119 ? -22.487 49.804 -0.316 1.00 15.45 116 ALA B CA 1
ATOM 3618 C C . ALA B 1 119 ? -22.743 51.215 -0.834 1.00 15.79 116 ALA B C 1
ATOM 3619 O O . ALA B 1 119 ? -22.630 51.478 -2.038 1.00 16.69 116 ALA B O 1
ATOM 3621 N N . LEU B 1 120 ? -23.077 52.113 0.084 1.00 15.43 117 LEU B N 1
ATOM 3622 C CA . LEU B 1 120 ? -23.398 53.500 -0.251 1.00 15.82 117 LEU B CA 1
ATOM 3623 C C . LEU B 1 120 ? -22.150 54.352 -0.429 1.00 16.78 117 LEU B C 1
ATOM 3624 O O . LEU B 1 120 ? -22.110 55.226 -1.300 1.00 17.51 117 LEU B O 1
ATOM 3629 N N . LEU B 1 121 ? -21.145 54.134 0.408 1.00 16.19 118 LEU B N 1
ATOM 3630 C CA . LEU B 1 121 ? -19.900 54.869 0.251 1.00 15.84 118 LEU B CA 1
ATOM 3631 C C . LEU B 1 121 ? -19.298 54.609 -1.115 1.00 15.85 118 LEU B C 1
ATOM 3632 O O . LEU B 1 121 ? -18.872 55.544 -1.787 1.00 16.50 118 LEU B O 1
ATOM 3637 N N . LEU B 1 122 ? -19.231 53.342 -1.513 1.00 15.13 119 LEU B N 1
ATOM 3638 C CA . LEU B 1 122 ? -18.647 52.997 -2.790 1.00 14.26 119 LEU B CA 1
ATOM 3639 C C . LEU B 1 122 ? -19.599 53.363 -3.926 1.00 16.19 119 LEU B C 1
ATOM 3640 O O . LEU B 1 122 ? -19.144 53.815 -4.979 1.00 17.41 119 LEU B O 1
ATOM 3645 N N . GLY B 1 123 ? -20.913 53.204 -3.724 1.00 16.32 120 GLY B N 1
ATOM 3646 C CA . GLY B 1 123 ? -21.873 53.585 -4.748 1.00 16.73 120 GLY B CA 1
ATOM 3647 C C . GLY B 1 123 ? -21.803 55.066 -5.092 1.00 19.04 120 GLY B C 1
ATOM 3648 O O . GLY B 1 123 ? -21.779 55.423 -6.272 1.00 18.77 120 GLY B O 1
ATOM 3649 N N . ILE B 1 124 ? -21.759 55.920 -4.072 1.00 19.72 121 ILE B N 1
ATOM 3650 C CA . ILE B 1 124 ? -21.669 57.357 -4.304 1.00 18.98 121 ILE B CA 1
ATOM 3651 C C . ILE B 1 124 ? -20.363 57.686 -5.016 1.00 20.35 121 ILE B C 1
ATOM 3652 O O . ILE B 1 124 ? -20.364 58.425 -6.001 1.00 20.23 121 ILE B O 1
ATOM 3657 N N . TYR B 1 125 ? -19.248 57.135 -4.540 1.00 17.82 122 TYR B N 1
ATOM 3658 C CA . TYR B 1 125 ? -17.988 57.353 -5.227 1.00 17.26 122 TYR B CA 1
ATOM 3659 C C . TYR B 1 125 ? -17.997 56.877 -6.676 1.00 19.27 122 TYR B C 1
ATOM 3660 O O . TYR B 1 125 ? -17.533 57.570 -7.589 1.00 20.28 122 TYR B O 1
ATOM 3669 N N . ALA B 1 126 ? -18.534 55.686 -6.915 1.00 18.11 123 ALA B N 1
ATOM 3670 C CA . ALA B 1 126 ? -18.590 55.148 -8.254 1.00 17.54 123 ALA B CA 1
ATOM 3671 C C . ALA B 1 126 ? -19.431 56.028 -9.181 1.00 20.41 123 ALA B C 1
ATOM 3672 O O . ALA B 1 126 ? -19.082 56.219 -10.338 1.00 22.22 123 ALA B O 1
ATOM 3674 N N . LYS B 1 127 ? -20.539 56.574 -8.684 1.00 19.02 124 LYS B N 1
ATOM 3675 C CA . LYS B 1 127 ? -21.450 57.334 -9.547 1.00 20.61 124 LYS B CA 1
ATOM 3676 C C . LYS B 1 127 ? -21.062 58.801 -9.711 1.00 19.99 124 LYS B C 1
ATOM 3677 O O . LYS B 1 127 ? -21.393 59.419 -10.729 1.00 23.30 124 LYS B O 1
ATOM 3683 N N . THR B 1 128 ? -20.392 59.370 -8.714 1.00 21.56 125 THR B N 1
ATOM 3684 C CA . THR B 1 128 ? -20.133 60.805 -8.702 1.00 22.42 125 THR B CA 1
ATOM 3685 C C . THR B 1 128 ? -18.656 61.166 -8.712 1.00 23.25 125 THR B C 1
ATOM 3686 O O . THR B 1 128 ? -18.336 62.318 -8.987 1.00 24.14 125 THR B O 1
ATOM 3690 N N . GLY B 1 129 ? -17.773 60.229 -8.352 1.00 23.72 126 GLY B N 1
ATOM 3691 C CA . GLY B 1 129 ? -16.338 60.471 -8.314 1.00 23.49 126 GLY B CA 1
ATOM 3692 C C . GLY B 1 129 ? -15.885 61.252 -7.087 1.00 20.76 126 GLY B C 1
ATOM 3693 O O . GLY B 1 129 ? -14.698 61.549 -6.935 1.00 22.80 126 GLY B O 1
ATOM 3694 N N A ILE B 1 130 ? -16.819 61.559 -6.203 0.46 21.25 127 ILE B N 1
ATOM 3695 N N B ILE B 1 130 ? -16.840 61.598 -6.227 0.54 21.46 127 ILE B N 1
ATOM 3696 C CA A ILE B 1 130 ? -16.486 62.306 -5.002 0.46 21.21 127 ILE B CA 1
ATOM 3697 C CA B ILE B 1 130 ? -16.547 62.294 -4.974 0.54 19.43 127 ILE B CA 1
ATOM 3698 C C A ILE B 1 130 ? -16.025 61.345 -3.901 0.46 22.74 127 ILE B C 1
ATOM 3699 C C B ILE B 1 130 ? -15.981 61.280 -3.963 0.54 17.81 127 ILE B C 1
ATOM 3700 O O A ILE B 1 130 ? -16.744 60.405 -3.563 0.46 16.32 127 ILE B O 1
ATOM 3701 O O B ILE B 1 130 ? -16.589 60.239 -3.740 0.54 23.80 127 ILE B O 1
ATOM 3710 N N . PRO B 1 131 ? -14.832 61.583 -3.324 1.00 18.34 128 PRO B N 1
ATOM 3711 C CA . PRO B 1 131 ? -14.376 60.680 -2.251 1.00 16.93 128 PRO B CA 1
ATOM 3712 C C . PRO B 1 131 ? -15.367 60.603 -1.085 1.00 17.34 128 PRO B C 1
ATOM 3713 O O . PRO B 1 131 ? -15.992 61.603 -0.736 1.00 18.00 128 PRO B O 1
ATOM 3717 N N . THR B 1 132 ? -15.494 59.401 -0.517 1.00 16.75 129 THR B N 1
ATOM 3718 C CA . THR B 1 132 ? -16.354 59.156 0.624 1.00 18.73 129 THR B CA 1
ATOM 3719 C C . THR B 1 132 ? -15.480 58.573 1.714 1.00 15.61 129 THR B C 1
ATOM 3720 O O . THR B 1 132 ? -14.301 58.347 1.483 1.00 17.84 129 THR B O 1
ATOM 3724 N N . PHE B 1 133 ? -16.026 58.385 2.909 1.00 16.59 130 PHE B N 1
ATOM 3725 C CA . PHE B 1 133 ? -15.177 58.138 4.065 1.00 15.32 130 PHE B CA 1
ATOM 3726 C C . PHE B 1 133 ? -15.576 56.898 4.825 1.00 14.02 130 PHE B C 1
ATOM 3727 O O . PHE B 1 133 ? -16.729 56.795 5.260 1.00 15.85 130 PHE B O 1
ATOM 3735 N N . TYR B 1 134 ? -14.614 55.994 4.980 1.00 15.25 131 TYR B N 1
ATOM 3736 C CA . TYR B 1 134 ? -14.779 54.824 5.812 1.00 15.17 131 TYR B CA 1
ATOM 3737 C C . TYR B 1 134 ? -14.411 55.256 7.207 1.00 18.23 131 TYR B C 1
ATOM 3738 O O . TYR B 1 134 ? -13.251 55.550 7.513 1.00 18.06 131 TYR B O 1
ATOM 3747 N N . GLY B 1 135 ? -15.417 55.356 8.052 1.00 16.62 132 GLY B N 1
ATOM 3748 C CA . GLY B 1 135 ? -15.259 55.964 9.349 1.00 14.65 132 GLY B CA 1
ATOM 3749 C C . GLY B 1 135 ? -16.496 55.823 10.212 1.00 16.04 132 GLY B C 1
ATOM 3750 O O . GLY B 1 135 ? -17.352 54.989 9.950 1.00 17.09 132 GLY B O 1
ATOM 3751 N N . PRO B 1 136 ? -16.583 56.620 11.270 1.00 15.55 133 PRO B N 1
ATOM 3752 C CA . PRO B 1 136 ? -17.639 56.476 12.256 1.00 18.96 133 PRO B CA 1
ATOM 3753 C C . PRO B 1 136 ? -19.044 56.423 11.694 1.00 18.20 133 PRO B C 1
ATOM 3754 O O . PRO B 1 136 ? -19.439 57.210 10.815 1.00 19.11 133 PRO B O 1
ATOM 3758 N N . ALA B 1 137 ? -19.785 55.461 12.231 1.00 17.64 134 ALA B N 1
ATOM 3759 C CA . ALA B 1 137 ? -21.238 55.491 12.214 1.00 17.85 134 ALA B CA 1
ATOM 3760 C C . ALA B 1 137 ? -21.732 55.966 13.582 1.00 18.76 134 ALA B C 1
ATOM 3761 O O . ALA B 1 137 ? -21.102 55.689 14.607 1.00 20.53 134 ALA B O 1
ATOM 3763 N N . LEU B 1 138 ? -22.864 56.646 13.617 1.00 18.46 135 LEU B N 1
ATOM 3764 C CA . LEU B 1 138 ? -23.231 57.348 14.838 1.00 18.83 135 LEU B CA 1
ATOM 3765 C C . LEU B 1 138 ? -23.266 56.470 16.097 1.00 26.37 135 LEU B C 1
ATOM 3766 O O . LEU B 1 138 ? -22.586 56.763 17.080 1.00 21.24 135 LEU B O 1
ATOM 3771 N N . VAL B 1 139 ? -24.041 55.390 16.066 1.00 19.70 136 VAL B N 1
ATOM 3772 C CA . VAL B 1 139 ? -24.324 54.679 17.305 1.00 22.25 136 VAL B CA 1
ATOM 3773 C C . VAL B 1 139 ? -23.140 53.799 17.757 1.00 18.63 136 VAL B C 1
ATOM 3774 O O . VAL B 1 139 ? -22.715 53.897 18.923 1.00 20.62 136 VAL B O 1
ATOM 3778 N N . PRO B 1 140 ? -22.589 52.962 16.861 1.00 18.10 137 PRO B N 1
ATOM 3779 C CA . PRO B 1 140 ? -21.436 52.153 17.290 1.00 18.42 137 PRO B CA 1
ATOM 3780 C C . PRO B 1 140 ? -20.221 53.011 17.659 1.00 22.64 137 PRO B C 1
ATOM 3781 O O . PRO B 1 140 ? -19.550 52.749 18.659 1.00 22.54 137 PRO B O 1
ATOM 3785 N N . SER B 1 141 ? -19.953 54.050 16.879 1.00 19.36 138 SER B N 1
ATOM 3786 C CA . SER B 1 141 ? -18.702 54.784 17.026 1.00 20.36 138 SER B CA 1
ATOM 3787 C C . SER B 1 141 ? -18.762 55.891 18.056 1.00 24.04 138 SER B C 1
ATOM 3788 O O . SER B 1 141 ? -17.864 56.014 18.888 1.00 21.80 138 SER B O 1
ATOM 3791 N N . PHE B 1 142 ? -19.805 56.708 18.008 1.00 20.02 139 PHE B N 1
ATOM 3792 C CA . PHE B 1 142 ? -19.884 57.836 18.925 1.00 20.62 139 PHE B CA 1
ATOM 3793 C C . PHE B 1 142 ? -20.702 57.566 20.180 1.00 23.09 139 PHE B C 1
ATOM 3794 O O . PHE B 1 142 ? -20.715 58.377 21.100 1.00 23.20 139 PHE B O 1
ATOM 3802 N N . GLY B 1 143 ? -21.354 56.402 20.215 1.00 21.59 140 GLY B N 1
ATOM 3803 C CA . GLY B 1 143 ? -22.026 55.947 21.416 1.00 22.40 140 GLY B CA 1
ATOM 3804 C C . GLY B 1 143 ? -21.093 55.163 22.335 1.00 21.92 140 GLY B C 1
ATOM 3805 O O . GLY B 1 143 ? -21.472 54.804 23.438 1.00 24.07 140 GLY B O 1
ATOM 3806 N N . GLU B 1 144 ? -19.888 54.876 21.866 1.00 21.09 141 GLU B N 1
ATOM 3807 C CA . GLU B 1 144 ? -18.877 54.207 22.669 1.00 22.01 141 GLU B CA 1
ATOM 3808 C C . GLU B 1 144 ? -18.585 55.055 23.912 1.00 21.87 141 GLU B C 1
ATOM 3809 O O . GLU B 1 144 ? -18.492 56.285 23.820 1.00 23.51 141 GLU B O 1
ATOM 3815 N N . PHE B 1 145 ? -18.465 54.426 25.079 1.00 23.00 142 PHE B N 1
ATOM 3816 C CA . PHE B 1 145 ? -18.038 55.151 26.270 1.00 24.19 142 PHE B CA 1
ATOM 3817 C C . PHE B 1 145 ? -16.583 55.609 26.192 1.00 22.37 142 PHE B C 1
ATOM 3818 O O . PHE B 1 145 ? -15.788 55.108 25.387 1.00 22.81 142 PHE B O 1
ATOM 3826 N N . GLU B 1 146 ? -16.224 56.563 27.040 1.00 25.35 143 GLU B N 1
ATOM 3827 C CA . GLU B 1 146 ? -14.818 56.893 27.217 1.00 24.13 143 GLU B CA 1
ATOM 3828 C C . GLU B 1 146 ? -14.103 55.610 27.635 1.00 23.87 143 GLU B C 1
ATOM 3829 O O . GLU B 1 146 ? -14.706 54.746 28.274 1.00 30.39 143 GLU B O 1
ATOM 3835 N N . PRO B 1 147 ? -12.821 55.478 27.284 1.00 24.17 144 PRO B N 1
ATOM 3836 C CA . PRO B 1 147 ? -11.968 56.484 26.649 1.00 26.77 144 PRO B CA 1
ATOM 3837 C C . PRO B 1 147 ? -11.930 56.406 25.125 1.00 23.00 144 PRO B C 1
ATOM 3838 O O . PRO B 1 147 ? -11.497 57.349 24.460 1.00 23.14 144 PRO B O 1
ATOM 3842 N N . PHE B 1 148 ? -12.349 55.289 24.543 1.00 21.97 145 PHE B N 1
ATOM 3843 C CA . PHE B 1 148 ? -12.077 55.079 23.131 1.00 20.60 145 PHE B CA 1
ATOM 3844 C C . PHE B 1 148 ? -12.787 56.072 22.224 1.00 20.89 145 PHE B C 1
ATOM 3845 O O . PHE B 1 148 ? -12.274 56.414 21.154 1.00 20.82 145 PHE B O 1
ATOM 3853 N N . VAL B 1 149 ? -13.963 56.531 22.639 1.00 21.93 146 VAL B N 1
ATOM 3854 C CA . VAL B 1 149 ? -14.721 57.467 21.810 1.00 20.00 146 VAL B CA 1
ATOM 3855 C C . VAL B 1 149 ? -13.927 58.743 21.531 1.00 21.38 146 VAL B C 1
ATOM 3856 O O . VAL B 1 149 ? -13.994 59.297 20.436 1.00 22.72 146 VAL B O 1
ATOM 3860 N N . ASP B 1 150 ? -13.118 59.172 22.492 1.00 22.82 147 ASP B N 1
ATOM 3861 C CA . ASP B 1 150 ? -12.339 60.398 22.324 1.00 24.63 147 ASP B CA 1
ATOM 3862 C C . ASP B 1 150 ? -11.248 60.235 21.259 1.00 20.33 147 ASP B C 1
ATOM 3863 O O . ASP B 1 150 ? -10.957 61.160 20.492 1.00 22.56 147 ASP B O 1
ATOM 3868 N N . ASP B 1 151 ? -10.658 59.040 21.171 1.00 19.96 148 ASP B N 1
ATOM 3869 C CA . ASP B 1 151 ? -9.688 58.749 20.129 1.00 19.90 148 ASP B CA 1
ATOM 3870 C C . ASP B 1 151 ? -10.377 58.730 18.759 1.00 19.98 148 ASP B C 1
ATOM 3871 O O . ASP B 1 151 ? -9.909 59.338 17.809 1.00 19.16 148 ASP B O 1
ATOM 3876 N N . THR B 1 152 ? -11.485 58.011 18.647 1.00 18.36 149 THR B N 1
ATOM 3877 C CA . THR B 1 152 ? -12.246 58.013 17.391 1.00 17.44 149 THR B CA 1
ATOM 3878 C C . THR B 1 152 ? -12.606 59.451 16.987 1.00 19.03 149 THR B C 1
ATOM 3879 O O . THR B 1 152 ? -12.466 59.816 15.812 1.00 18.45 149 THR B O 1
ATOM 3883 N N . TYR B 1 153 ? -13.023 60.267 17.951 1.00 17.87 150 TYR B N 1
ATOM 3884 C CA . TYR B 1 153 ? -13.419 61.633 17.650 1.00 19.78 150 TYR B CA 1
ATOM 3885 C C . TYR B 1 153 ? -12.204 62.428 17.177 1.00 24.38 150 TYR B C 1
ATOM 3886 O O . TYR B 1 153 ? -12.289 63.197 16.218 1.00 21.27 150 TYR B O 1
ATOM 3895 N N . LYS B 1 154 ? -11.064 62.243 17.833 1.00 20.98 151 LYS B N 1
ATOM 3896 C CA . LYS B 1 154 ? -9.834 62.900 17.405 1.00 23.01 151 LYS B CA 1
ATOM 3897 C C . LYS B 1 154 ? -9.521 62.649 15.928 1.00 19.79 151 LYS B C 1
ATOM 3898 O O . LYS B 1 154 ? -9.258 63.594 15.189 1.00 21.79 151 LYS B O 1
ATOM 3904 N N A TYR B 1 155 ? -9.542 61.382 15.509 0.50 20.30 152 TYR B N 1
ATOM 3905 N N B TYR B 1 155 ? -9.579 61.393 15.489 0.50 19.89 152 TYR B N 1
ATOM 3906 C CA A TYR B 1 155 ? -9.245 61.035 14.124 0.50 18.68 152 TYR B CA 1
ATOM 3907 C CA B TYR B 1 155 ? -9.233 61.066 14.110 0.50 20.00 152 TYR B CA 1
ATOM 3908 C C A TYR B 1 155 ? -10.262 61.683 13.182 0.50 23.68 152 TYR B C 1
ATOM 3909 C C B TYR B 1 155 ? -10.285 61.570 13.124 0.50 18.27 152 TYR B C 1
ATOM 3910 O O A TYR B 1 155 ? -9.897 62.240 12.148 0.50 19.06 152 TYR B O 1
ATOM 3911 O O B TYR B 1 155 ? -9.975 61.875 11.985 0.50 20.88 152 TYR B O 1
ATOM 3928 N N . PHE B 1 156 ? -11.532 61.629 13.569 1.00 18.64 153 PHE B N 1
ATOM 3929 C CA . PHE B 1 156 ? -12.623 62.204 12.778 1.00 20.71 153 PHE B CA 1
ATOM 3930 C C . PHE B 1 156 ? -12.369 63.692 12.527 1.00 21.07 153 PHE B C 1
ATOM 3931 O O . PHE B 1 156 ? -12.425 64.172 11.390 1.00 20.50 153 PHE B O 1
ATOM 3939 N N . LEU B 1 157 ? -12.080 64.433 13.594 1.00 19.99 154 LEU B N 1
ATOM 3940 C CA . LEU B 1 157 ? -11.787 65.858 13.479 1.00 22.52 154 LEU B CA 1
ATOM 3941 C C . LEU B 1 157 ? -10.549 66.101 12.624 1.00 29.52 154 LEU B C 1
ATOM 3942 O O . LEU B 1 157 ? -10.563 66.963 11.743 1.00 29.32 154 LEU B O 1
ATOM 3947 N N . GLU B 1 158 ? -9.479 65.361 12.901 1.00 29.73 155 GLU B N 1
ATOM 3948 C CA . GLU B 1 158 ? -8.212 65.586 12.208 1.00 42.95 155 GLU B CA 1
ATOM 3949 C C . GLU B 1 158 ? -8.326 65.338 10.709 1.00 34.07 155 GLU B C 1
ATOM 3950 O O . GLU B 1 158 ? -7.698 66.024 9.907 1.00 36.28 155 GLU B O 1
ATOM 3956 N N . THR B 1 159 ? -9.172 64.402 10.323 1.00 25.46 156 THR B N 1
ATOM 3957 C CA . THR B 1 159 ? -9.347 64.102 8.912 1.00 22.69 156 THR B CA 1
ATOM 3958 C C . THR B 1 159 ? -10.391 64.989 8.243 1.00 24.44 156 THR B C 1
ATOM 3959 O O . THR B 1 159 ? -10.208 65.394 7.096 1.00 23.28 156 THR B O 1
ATOM 3963 N N . LEU B 1 160 ? -11.466 65.332 8.950 1.00 20.76 157 LEU B N 1
ATOM 3964 C CA . LEU B 1 160 ? -12.592 66.005 8.286 1.00 21.80 157 LEU B CA 1
ATOM 3965 C C . LEU B 1 160 ? -12.687 67.503 8.518 1.00 24.22 157 LEU B C 1
ATOM 3966 O O . LEU B 1 160 ? -13.322 68.216 7.729 1.00 24.56 157 LEU B O 1
ATOM 3971 N N . LEU B 1 161 ? -12.106 67.977 9.612 1.00 22.03 158 LEU B N 1
ATOM 3972 C CA . LEU B 1 161 ? -12.268 69.377 9.990 1.00 24.41 158 LEU B CA 1
ATOM 3973 C C . LEU B 1 161 ? -10.956 70.150 9.928 1.00 25.52 158 LEU B C 1
ATOM 3974 O O . LEU B 1 161 ? -10.905 71.226 9.325 1.00 27.69 158 LEU B O 1
ATOM 3979 N N . HIS B 1 162 ? -9.901 69.610 10.532 1.00 27.08 159 HIS B N 1
ATOM 3980 C CA . HIS B 1 162 ? -8.609 70.301 10.539 1.00 27.11 159 HIS B CA 1
ATOM 3981 C C . HIS B 1 162 ? -8.013 70.435 9.139 1.00 32.08 159 HIS B C 1
ATOM 3982 O O . HIS B 1 162 ? -8.264 69.595 8.279 1.00 28.80 159 HIS B O 1
ATOM 3989 N N . ASP B 1 163 ? -7.240 71.495 8.907 1.00 29.42 160 ASP B N 1
ATOM 3990 C CA . ASP B 1 163 ? -6.429 71.577 7.700 1.00 30.26 160 ASP B CA 1
ATOM 3991 C C . ASP B 1 163 ? -5.317 70.579 7.900 1.00 30.76 160 ASP B C 1
ATOM 3992 O O . ASP B 1 163 ? -4.839 70.416 9.018 1.00 34.77 160 ASP B O 1
ATOM 3997 N N . GLN B 1 164 ? -4.932 69.878 6.834 1.00 26.97 161 GLN B N 1
ATOM 3998 C CA . GLN B 1 164 ? -3.800 68.961 6.888 1.00 27.42 161 GLN B CA 1
ATOM 3999 C C . GLN B 1 164 ? -2.864 69.225 5.707 1.00 30.33 161 GLN B C 1
ATOM 4000 O O . GLN B 1 164 ? -3.305 69.263 4.560 1.00 37.58 161 GLN B O 1
ATOM 4006 N N . ALA B 1 165 ? -1.579 69.373 6.002 1.00 25.33 162 ALA B N 1
ATOM 4007 C CA . ALA B 1 165 ? -0.551 69.392 4.970 1.00 25.23 162 ALA B CA 1
ATOM 4008 C C . ALA B 1 165 ? -0.401 67.974 4.444 1.00 24.30 162 ALA B C 1
ATOM 4009 O O . ALA B 1 165 ? -0.591 66.991 5.176 1.00 24.30 162 ALA B O 1
ATOM 4011 N N . LEU B 1 166 ? -0.077 67.872 3.163 1.00 21.88 163 LEU B N 1
ATOM 4012 C CA . LEU B 1 166 ? 0.151 66.581 2.539 1.00 19.58 163 LEU B CA 1
ATOM 4013 C C . LEU B 1 166 ? 1.649 66.379 2.365 1.00 20.46 163 LEU B C 1
ATOM 4014 O O . LEU B 1 166 ? 2.378 67.339 2.161 1.00 24.47 163 LEU B O 1
ATOM 4019 N N . PRO B 1 167 ? 2.118 65.129 2.454 1.00 20.12 164 PRO B N 1
ATOM 4020 C CA . PRO B 1 167 ? 1.373 63.911 2.795 1.00 18.81 164 PRO B CA 1
ATOM 4021 C C . PRO B 1 167 ? 0.898 63.929 4.242 1.00 23.30 164 PRO B C 1
ATOM 4022 O O . PRO B 1 167 ? 1.581 64.486 5.115 1.00 23.41 164 PRO B O 1
ATOM 4026 N N . TYR B 1 168 ? -0.269 63.352 4.470 1.00 18.38 165 TYR B N 1
ATOM 4027 C CA . TYR B 1 168 ? -0.890 63.331 5.797 1.00 17.24 165 TYR B CA 1
ATOM 4028 C C . TYR B 1 168 ? -0.700 61.948 6.387 1.00 16.51 165 TYR B C 1
ATOM 4029 O O . TYR B 1 168 ? -1.227 60.965 5.865 1.00 16.58 165 TYR B O 1
ATOM 4038 N N . ASN B 1 169 ? 0.033 61.873 7.494 1.00 16.65 166 ASN B N 1
ATOM 4039 C CA . ASN B 1 169 ? 0.336 60.626 8.175 1.00 16.51 166 ASN B CA 1
ATOM 4040 C C . ASN B 1 169 ? -0.855 60.168 9.024 1.00 19.63 166 ASN B C 1
ATOM 4041 O O . ASN B 1 169 ? -1.393 60.956 9.811 1.00 19.44 166 ASN B O 1
ATOM 4046 N N . ILE B 1 170 ? -1.274 58.921 8.836 1.00 16.02 167 ILE B N 1
ATOM 4047 C CA . ILE B 1 170 ? -2.339 58.327 9.632 1.00 17.19 167 ILE B CA 1
ATOM 4048 C C . ILE B 1 170 ? -1.693 57.671 10.835 1.00 21.24 167 ILE B C 1
ATOM 4049 O O . ILE B 1 170 ? -1.024 56.638 10.704 1.00 20.16 167 ILE B O 1
ATOM 4054 N N . LYS B 1 171 ? -1.851 58.262 12.008 1.00 20.86 168 LYS B N 1
ATOM 4055 C CA . LYS B 1 171 ? -1.107 57.811 13.189 1.00 22.23 168 LYS B CA 1
ATOM 4056 C C . LYS B 1 171 ? -1.715 56.523 13.724 1.00 19.11 168 LYS B C 1
ATOM 4057 O O . LYS B 1 171 ? -2.926 56.322 13.677 1.00 20.83 168 LYS B O 1
ATOM 4063 N N A GLN B 1 172 ? -0.876 55.617 14.201 0.41 21.63 169 GLN B N 1
ATOM 4064 N N B GLN B 1 172 ? -0.854 55.642 14.222 0.59 21.43 169 GLN B N 1
ATOM 4065 C CA A GLN B 1 172 ? -1.379 54.376 14.765 0.41 14.09 169 GLN B CA 1
ATOM 4066 C CA B GLN B 1 172 ? -1.298 54.415 14.868 0.59 22.09 169 GLN B CA 1
ATOM 4067 C C A GLN B 1 172 ? -1.912 54.657 16.181 0.41 20.19 169 GLN B C 1
ATOM 4068 C C B GLN B 1 172 ? -1.926 54.730 16.233 0.59 14.50 169 GLN B C 1
ATOM 4069 O O A GLN B 1 172 ? -1.214 55.238 16.990 0.41 14.99 169 GLN B O 1
ATOM 4070 O O B GLN B 1 172 ? -1.310 55.400 17.049 0.59 20.48 169 GLN B O 1
ATOM 4081 N N . PRO B 1 173 ? -3.156 54.255 16.479 1.00 14.92 170 PRO B N 1
ATOM 4082 C CA . PRO B 1 173 ? -3.667 54.390 17.854 1.00 15.77 170 PRO B CA 1
ATOM 4083 C C . PRO B 1 173 ? -2.799 53.599 18.824 1.00 16.75 170 PRO B C 1
ATOM 4084 O O . PRO B 1 173 ? -2.248 52.566 18.470 1.00 15.76 170 PRO B O 1
ATOM 4088 N N . LEU B 1 174 ? -2.691 54.080 20.055 1.00 16.47 171 LEU B N 1
ATOM 4089 C CA . LEU B 1 174 ? -1.861 53.399 21.045 1.00 17.46 171 LEU B CA 1
ATOM 4090 C C . LEU B 1 174 ? -2.550 52.215 21.721 1.00 16.85 171 LEU B C 1
ATOM 4091 O O . LEU B 1 174 ? -1.880 51.292 22.179 1.00 18.50 171 LEU B O 1
ATOM 4096 N N . PHE B 1 175 ? -3.881 52.228 21.784 1.00 17.11 172 PHE B N 1
ATOM 4097 C CA . PHE B 1 175 ? -4.625 51.164 22.447 1.00 15.73 172 PHE B CA 1
ATOM 4098 C C . PHE B 1 175 ? -5.850 50.785 21.624 1.00 17.32 172 PHE B C 1
ATOM 4099 O O . PHE B 1 175 ? -6.339 51.607 20.847 1.00 16.92 172 PHE B O 1
ATOM 4107 N N . TRP B 1 176 ? -6.372 49.576 21.827 1.00 15.87 173 TRP B N 1
ATOM 4108 C CA . TRP B 1 176 ? -7.586 49.125 21.137 1.00 15.75 173 TRP B CA 1
ATOM 4109 C C . TRP B 1 176 ? -8.348 48.106 21.964 1.00 15.27 173 TRP B C 1
ATOM 4110 O O . TRP B 1 176 ? -7.849 47.595 22.975 1.00 17.57 173 TRP B O 1
ATOM 4121 N N . SER B 1 177 ? -9.576 47.836 21.526 1.00 15.44 174 SER B N 1
ATOM 4122 C CA . SER B 1 177 ? -10.377 46.770 22.095 1.00 15.91 174 SER B CA 1
ATOM 4123 C C . SER B 1 177 ? -11.450 46.346 21.118 1.00 18.10 174 SER B C 1
ATOM 4124 O O . SER B 1 177 ? -11.924 47.153 20.312 1.00 17.05 174 SER B O 1
ATOM 4127 N N . ASP B 1 178 ? -11.841 45.077 21.198 1.00 16.37 175 ASP B N 1
ATOM 4128 C CA . ASP B 1 178 ? -13.038 44.588 20.496 1.00 16.64 175 ASP B CA 1
ATOM 4129 C C . ASP B 1 178 ? -14.012 43.928 21.467 1.00 18.55 175 ASP B C 1
ATOM 4130 O O . ASP B 1 178 ? -14.866 43.148 21.044 1.00 17.60 175 ASP B O 1
ATOM 4135 N N . GLU B 1 179 ? -13.906 44.251 22.757 1.00 18.41 176 GLU B N 1
ATOM 4136 C CA . GLU B 1 179 ? -14.710 43.563 23.764 1.00 20.85 176 GLU B CA 1
ATOM 4137 C C . GLU B 1 179 ? -16.178 43.765 23.517 1.00 21.65 176 GLU B C 1
ATOM 4138 O O . GLU B 1 179 ? -16.627 44.874 23.239 1.00 22.06 176 GLU B O 1
ATOM 4144 N N . PHE B 1 180 ? -16.932 42.679 23.670 1.00 22.03 177 PHE B N 1
ATOM 4145 C CA . PHE B 1 180 ? -18.375 42.685 23.456 1.00 23.61 177 PHE B CA 1
ATOM 4146 C C . PHE B 1 180 ? -19.066 43.008 24.777 1.00 25.62 177 PHE B C 1
ATOM 4147 O O . PHE B 1 180 ? -19.727 42.162 25.378 1.00 26.16 177 PHE B O 1
ATOM 4155 N N . ILE B 1 181 ? -18.856 44.240 25.233 1.00 23.95 178 ILE B N 1
ATOM 4156 C CA . ILE B 1 181 ? -19.475 44.766 26.447 1.00 26.50 178 ILE B CA 1
ATOM 4157 C C . ILE B 1 181 ? -19.809 46.235 26.260 1.00 22.10 178 ILE B C 1
ATOM 4158 O O . ILE B 1 181 ? -19.388 46.853 25.276 1.00 23.10 178 ILE B O 1
ATOM 4163 N N . ASN B 1 182 ? -20.524 46.795 27.235 1.00 23.69 179 ASN B N 1
ATOM 4164 C CA . ASN B 1 182 ? -20.752 48.237 27.324 1.00 25.33 179 ASN B CA 1
ATOM 4165 C C . ASN B 1 182 ? -21.461 48.783 26.095 1.00 26.57 179 ASN B C 1
ATOM 4166 O O . ASN B 1 182 ? -21.116 49.838 25.578 1.00 25.69 179 ASN B O 1
ATOM 4171 N N . TRP B 1 183 ? -22.459 48.057 25.629 1.00 24.64 180 TRP B N 1
ATOM 4172 C CA . TRP B 1 183 ? -23.212 48.521 24.474 1.00 24.15 180 TRP B CA 1
ATOM 4173 C C . TRP B 1 183 ? -24.225 49.607 24.845 1.00 23.84 180 TRP B C 1
ATOM 4174 O O . TRP B 1 183 ? -24.022 50.772 24.512 1.00 27.03 180 TRP B O 1
ATOM 4185 N N . GLU B 1 184 ? -25.290 49.250 25.567 1.00 26.49 181 GLU B N 1
ATOM 4186 C CA . GLU B 1 184 ? -26.232 50.257 26.074 1.00 26.94 181 GLU B CA 1
ATOM 4187 C C . GLU B 1 184 ? -25.770 50.902 27.390 1.00 31.99 181 GLU B C 1
ATOM 4188 O O . GLU B 1 184 ? -25.897 52.113 27.572 1.00 37.39 181 GLU B O 1
ATOM 4194 N N . GLU B 1 185 ? -25.267 50.081 28.308 1.00 32.83 182 GLU B N 1
ATOM 4195 C CA . GLU B 1 185 ? -24.844 50.549 29.624 1.00 31.86 182 GLU B CA 1
ATOM 4196 C C . GLU B 1 185 ? -23.456 50.036 29.956 1.00 33.98 182 GLU B C 1
ATOM 4197 O O . GLU B 1 185 ? -23.089 48.937 29.547 1.00 31.34 182 GLU B O 1
ATOM 4203 N N . LYS B 1 186 ? -22.693 50.819 30.715 1.00 32.29 183 LYS B N 1
ATOM 4204 C CA . LYS B 1 186 ? -21.329 50.439 31.053 1.00 30.75 183 LYS B CA 1
ATOM 4205 C C . LYS B 1 186 ? -21.339 49.589 32.309 1.00 33.47 183 LYS B C 1
ATOM 4206 O O . LYS B 1 186 ? -21.990 49.944 33.282 1.00 33.32 183 LYS B O 1
ATOM 4212 N N . THR B 1 187 ? -20.624 48.468 32.283 1.00 31.44 184 THR B N 1
ATOM 4213 C CA . THR B 1 187 ? -20.533 47.582 33.447 1.00 39.12 184 THR B CA 1
ATOM 4214 C C . THR B 1 187 ? -19.108 47.451 33.979 1.00 34.63 184 THR B C 1
ATOM 4215 O O . THR B 1 187 ? -18.905 47.080 35.141 1.00 37.98 184 THR B O 1
ATOM 4219 N N . LYS B 1 188 ? -18.130 47.759 33.136 1.00 35.96 185 LYS B N 1
ATOM 4220 C CA . LYS B 1 188 ? -16.734 47.775 33.552 1.00 45.90 185 LYS B CA 1
ATOM 4221 C C . LYS B 1 188 ? -15.909 48.469 32.484 1.00 33.39 185 LYS B C 1
ATOM 4222 O O . LYS B 1 188 ? -16.416 48.750 31.407 1.00 31.33 185 LYS B O 1
ATOM 4228 N N . GLU B 1 189 ? -14.641 48.743 32.774 1.00 28.66 186 GLU B N 1
ATOM 4229 C CA . GLU B 1 189 ? -13.761 49.337 31.776 1.00 32.87 186 GLU B CA 1
ATOM 4230 C C . GLU B 1 189 ? -13.298 48.293 30.766 1.00 24.98 186 GLU B C 1
ATOM 4231 O O . GLU B 1 189 ? -12.916 47.185 31.141 1.00 25.65 186 GLU B O 1
ATOM 4237 N N . LYS B 1 190 ? -13.328 48.650 29.491 1.00 23.22 187 LYS B N 1
ATOM 4238 C CA . LYS B 1 190 ? -12.701 47.814 28.479 1.00 25.11 187 LYS B CA 1
ATOM 4239 C C . LYS B 1 190 ? -11.204 47.799 28.713 1.00 24.54 187 LYS B C 1
ATOM 4240 O O . LYS B 1 190 ? -10.613 48.794 29.147 1.00 25.21 187 LYS B O 1
ATOM 4246 N N . GLU B 1 191 ? -10.596 46.655 28.446 1.00 23.28 188 GLU B N 1
ATOM 4247 C CA . GLU B 1 191 ? -9.154 46.511 28.521 1.00 27.77 188 GLU B CA 1
ATOM 4248 C C . GLU B 1 191 ? -8.513 47.435 27.479 1.00 22.00 188 GLU B C 1
ATOM 4249 O O . GLU B 1 191 ? -8.942 47.482 26.340 1.00 23.64 188 GLU B O 1
ATOM 4255 N N . LEU B 1 192 ? -7.502 48.196 27.896 1.00 22.69 189 LEU B N 1
ATOM 4256 C CA . LEU B 1 192 ? -6.707 48.985 26.953 1.00 20.18 189 LEU B CA 1
ATOM 4257 C C . LEU B 1 192 ? -5.560 48.137 26.426 1.00 21.74 189 LEU B C 1
ATOM 4258 O O . LEU B 1 192 ? -4.480 48.067 27.030 1.00 23.44 189 LEU B O 1
ATOM 4263 N N . ARG B 1 193 ? -5.793 47.465 25.308 1.00 20.68 190 ARG B N 1
ATOM 4264 C CA A ARG B 1 193 ? -4.788 46.577 24.759 0.46 18.51 190 ARG B CA 1
ATOM 4265 C CA B ARG B 1 193 ? -4.784 46.580 24.751 0.54 18.80 190 ARG B CA 1
ATOM 4266 C C . ARG B 1 193 ? -3.741 47.394 23.996 1.00 19.61 190 ARG B C 1
ATOM 4267 O O . ARG B 1 193 ? -4.086 48.174 23.117 1.00 18.64 190 ARG B O 1
ATOM 4282 N N . PRO B 1 194 ? -2.453 47.205 24.315 1.00 19.34 191 PRO B N 1
ATOM 4283 C CA . PRO B 1 194 ? -1.437 47.923 23.535 1.00 22.87 191 PRO B CA 1
ATOM 4284 C C . PRO B 1 194 ? -1.536 47.541 22.069 1.00 20.21 191 PRO B C 1
ATOM 4285 O O . PRO B 1 194 ? -1.701 46.375 21.733 1.00 22.12 191 PRO B O 1
ATOM 4289 N N . ASN B 1 195 ? -1.460 48.535 21.192 1.00 17.16 192 ASN B N 1
ATOM 4290 C CA . ASN B 1 195 ? -1.779 48.309 19.788 1.00 16.02 192 ASN B CA 1
ATOM 4291 C C . ASN B 1 195 ? -0.547 48.189 18.919 1.00 17.61 192 ASN B C 1
ATOM 4292 O O . ASN B 1 195 ? 0.502 48.768 19.230 1.00 19.85 192 ASN B O 1
ATOM 4297 N N . ASN B 1 196 ? -0.691 47.435 17.833 1.00 17.10 193 ASN B N 1
ATOM 4298 C CA . ASN B 1 196 ? 0.318 47.391 16.787 1.00 19.17 193 ASN B CA 1
ATOM 4299 C C . ASN B 1 196 ? -0.346 47.133 15.463 1.00 17.40 193 ASN B C 1
ATOM 4300 O O . ASN B 1 196 ? -1.399 46.515 15.417 1.00 18.08 193 ASN B O 1
ATOM 4305 N N . TRP B 1 197 ? 0.268 47.615 14.396 1.00 14.31 194 TRP B N 1
ATOM 4306 C CA . TRP B 1 197 ? -0.076 47.159 13.063 1.00 13.46 194 TRP B CA 1
ATOM 4307 C C . TRP B 1 197 ? 0.904 46.033 12.732 1.00 14.09 194 TRP B C 1
ATOM 4308 O O . TRP B 1 197 ? 1.957 45.916 13.384 1.00 16.08 194 TRP B O 1
ATOM 4319 N N . ILE B 1 198 ? 0.588 45.235 11.717 1.00 13.05 195 ILE B N 1
ATOM 4320 C CA . ILE B 1 198 ? 1.369 44.035 11.440 1.00 13.16 195 ILE B CA 1
ATOM 4321 C C . ILE B 1 198 ? 1.950 44.130 10.040 1.00 14.39 195 ILE B C 1
ATOM 4322 O O . ILE B 1 198 ? 1.216 44.313 9.043 1.00 13.08 195 ILE B O 1
ATOM 4327 N N . SER B 1 199 ? 3.278 44.015 9.967 1.00 12.34 196 SER B N 1
ATOM 4328 C CA A SER B 1 199 ? 3.964 43.952 8.696 0.51 12.62 196 SER B CA 1
ATOM 4329 C CA B SER B 1 199 ? 3.976 43.946 8.689 0.49 12.76 196 SER B CA 1
ATOM 4330 C C . SER B 1 199 ? 3.902 42.506 8.194 1.00 12.10 196 SER B C 1
ATOM 4331 O O . SER B 1 199 ? 4.782 41.696 8.507 1.00 13.86 196 SER B O 1
ATOM 4336 N N . VAL B 1 200 ? 2.861 42.166 7.446 1.00 11.20 197 VAL B N 1
ATOM 4337 C CA . VAL B 1 200 ? 2.668 40.778 7.028 1.00 12.29 197 VAL B CA 1
ATOM 4338 C C . VAL B 1 200 ? 3.618 40.386 5.891 1.00 12.05 197 VAL B C 1
ATOM 4339 O O . VAL B 1 200 ? 4.202 39.312 5.894 1.00 13.35 197 VAL B O 1
ATOM 4343 N N . THR B 1 201 ? 3.717 41.267 4.902 1.00 11.62 198 THR B N 1
ATOM 4344 C CA . THR B 1 201 ? 4.619 41.088 3.777 1.00 12.44 198 THR B CA 1
ATOM 4345 C C . THR B 1 201 ? 5.243 42.451 3.511 1.00 15.25 198 THR B C 1
ATOM 4346 O O . THR B 1 201 ? 4.505 43.439 3.373 1.00 13.54 198 THR B O 1
ATOM 4350 N N . ASN B 1 202 ? 6.580 42.517 3.496 1.00 13.17 199 ASN B N 1
ATOM 4351 C CA . ASN B 1 202 ? 7.253 43.785 3.407 1.00 13.10 199 ASN B CA 1
ATOM 4352 C C . ASN B 1 202 ? 7.063 44.447 2.052 1.00 15.34 199 ASN B C 1
ATOM 4353 O O . ASN B 1 202 ? 6.723 43.808 1.063 1.00 15.75 199 ASN B O 1
ATOM 4358 N N . GLY B 1 203 ? 7.278 45.752 2.038 1.00 16.15 200 GLY B N 1
ATOM 4359 C CA . GLY B 1 203 ? 7.298 46.516 0.808 1.00 16.45 200 GLY B CA 1
ATOM 4360 C C . GLY B 1 203 ? 6.467 47.781 0.916 1.00 15.95 200 GLY B C 1
ATOM 4361 O O . GLY B 1 203 ? 5.950 48.106 1.976 1.00 17.27 200 GLY B O 1
ATOM 4362 N N . GLN B 1 204 ? 6.369 48.491 -0.209 1.00 17.21 201 GLN B N 1
ATOM 4363 C CA . GLN B 1 204 ? 5.682 49.784 -0.288 1.00 15.76 201 GLN B CA 1
ATOM 4364 C C . GLN B 1 204 ? 4.794 49.757 -1.500 1.00 18.31 201 GLN B C 1
ATOM 4365 O O . GLN B 1 204 ? 5.048 49.032 -2.473 1.00 19.04 201 GLN B O 1
ATOM 4371 N N . ALA B 1 205 ? 3.725 50.531 -1.434 1.00 16.07 202 ALA B N 1
ATOM 4372 C CA . ALA B 1 205 ? 2.838 50.705 -2.578 1.00 15.35 202 ALA B CA 1
ATOM 4373 C C . ALA B 1 205 ? 2.216 52.076 -2.517 1.00 15.78 202 ALA B C 1
ATOM 4374 O O . ALA B 1 205 ? 1.935 52.595 -1.437 1.00 17.00 202 ALA B O 1
ATOM 4376 N N . THR B 1 206 ? 2.002 52.652 -3.685 1.00 16.99 203 THR B N 1
ATOM 4377 C CA . THR B 1 206 ? 1.310 53.925 -3.821 1.00 16.79 203 THR B CA 1
ATOM 4378 C C . THR B 1 206 ? 0.180 53.764 -4.821 1.00 23.99 203 THR B C 1
ATOM 4379 O O . THR B 1 206 ? 0.359 53.191 -5.893 1.00 22.64 203 THR B O 1
ATOM 4383 N N . GLY B 1 207 ? -1.000 54.251 -4.477 1.00 15.58 204 GLY B N 1
ATOM 4384 C CA . GLY B 1 207 ? -2.097 54.190 -5.402 1.00 16.41 204 GLY B CA 1
ATOM 4385 C C . GLY B 1 207 ? -3.378 54.651 -4.778 1.00 15.15 204 GLY B C 1
ATOM 4386 O O . GLY B 1 207 ? -3.436 54.890 -3.554 1.00 15.17 204 GLY B O 1
ATOM 4387 N N . ARG B 1 208 ? -4.397 54.784 -5.614 1.00 16.55 205 ARG B N 1
ATOM 4388 C CA . ARG B 1 208 ? -5.747 55.072 -5.154 1.00 15.50 205 ARG B CA 1
ATOM 4389 C C . ARG B 1 208 ? -6.234 53.983 -4.230 1.00 14.39 205 ARG B C 1
ATOM 4390 O O . ARG B 1 208 ? -6.181 52.791 -4.571 1.00 15.06 205 ARG B O 1
ATOM 4398 N N . VAL B 1 209 ? -6.748 54.359 -3.077 1.00 14.15 206 VAL B N 1
ATOM 4399 C CA . VAL B 1 209 ? -7.292 53.373 -2.157 1.00 15.47 206 VAL B CA 1
ATOM 4400 C C . VAL B 1 209 ? -8.765 53.108 -2.458 1.00 16.49 206 VAL B C 1
ATOM 4401 O O . VAL B 1 209 ? -9.568 54.030 -2.637 1.00 15.85 206 VAL B O 1
ATOM 4405 N N . ILE B 1 210 ? -9.106 51.822 -2.555 1.00 14.70 207 ILE B N 1
ATOM 4406 C CA . ILE B 1 210 ? -10.472 51.404 -2.837 1.00 13.92 207 ILE B CA 1
ATOM 4407 C C . ILE B 1 210 ? -10.761 50.255 -1.898 1.00 14.37 207 ILE B C 1
ATOM 4408 O O . ILE B 1 210 ? -9.931 49.347 -1.731 1.00 14.11 207 ILE B O 1
ATOM 4413 N N . GLY B 1 211 ? -11.956 50.267 -1.307 1.00 15.43 208 GLY B N 1
ATOM 4414 C CA . GLY B 1 211 ? -12.420 49.136 -0.521 1.00 14.18 208 GLY B CA 1
ATOM 4415 C C . GLY B 1 211 ? -13.349 49.551 0.589 1.00 15.79 208 GLY B C 1
ATOM 4416 O O . GLY B 1 211 ? -14.120 50.508 0.465 1.00 16.88 208 GLY B O 1
ATOM 4417 N N . GLY B 1 212 ? -13.319 48.780 1.665 1.00 13.38 209 GLY B N 1
ATOM 4418 C CA . GLY B 1 212 ? -14.231 48.944 2.771 1.00 14.03 209 GLY B CA 1
ATOM 4419 C C . GLY B 1 212 ? -14.538 47.568 3.340 1.00 13.37 209 GLY B C 1
ATOM 4420 O O . GLY B 1 212 ? -13.657 46.719 3.436 1.00 12.89 209 GLY B O 1
ATOM 4421 N N . ASN B 1 213 ? -15.782 47.346 3.741 1.00 12.23 210 ASN B N 1
ATOM 4422 C CA . ASN B 1 213 ? -16.188 46.063 4.297 1.00 12.45 210 ASN B CA 1
ATOM 4423 C C . ASN B 1 213 ? -16.294 45.004 3.207 1.00 11.10 210 ASN B C 1
ATOM 4424 O O . ASN B 1 213 ? -17.120 45.124 2.296 1.00 12.44 210 ASN B O 1
ATOM 4429 N N . LEU B 1 214 ? -15.478 43.965 3.298 1.00 11.25 211 LEU B N 1
ATOM 4430 C CA . LEU B 1 214 ? -15.371 43.008 2.205 1.00 11.34 211 LEU B CA 1
ATOM 4431 C C . LEU B 1 214 ? -16.663 42.194 2.023 1.00 11.55 211 LEU B C 1
ATOM 4432 O O . LEU B 1 214 ? -17.093 41.963 0.890 1.00 12.42 211 LEU B O 1
ATOM 4437 N N . ASN B 1 215 ? -17.259 41.752 3.122 1.00 12.16 212 ASN B N 1
ATOM 4438 C CA . ASN B 1 215 ? -18.525 41.032 3.037 1.00 12.56 212 ASN B CA 1
ATOM 4439 C C . ASN B 1 215 ? -19.582 41.848 2.280 1.00 12.22 212 ASN B C 1
ATOM 4440 O O . ASN B 1 215 ? -20.295 41.334 1.401 1.00 13.74 212 ASN B O 1
ATOM 4445 N N . THR B 1 216 ? -19.632 43.146 2.559 1.00 12.33 213 THR B N 1
ATOM 4446 C CA . THR B 1 216 ? -20.591 44.044 1.935 1.00 13.18 213 THR B CA 1
ATOM 4447 C C . THR B 1 216 ? -20.293 44.274 0.452 1.00 13.35 213 THR B C 1
ATOM 4448 O O . THR B 1 216 ? -21.213 44.427 -0.365 1.00 14.05 213 THR B O 1
ATOM 4452 N N . ILE B 1 217 ? -19.017 44.310 0.099 1.00 12.72 214 ILE B N 1
ATOM 4453 C CA . ILE B 1 217 ? -18.598 44.489 -1.300 1.00 13.10 214 ILE B CA 1
ATOM 4454 C C . ILE B 1 217 ? -19.186 43.395 -2.187 1.00 13.57 214 ILE B C 1
ATOM 4455 O O . ILE B 1 217 ? -19.569 43.639 -3.329 1.00 13.87 214 ILE B O 1
ATOM 4460 N N . GLN B 1 218 ? -19.326 42.198 -1.645 1.00 12.83 215 GLN B N 1
ATOM 4461 C CA . GLN B 1 218 ? -19.936 41.103 -2.410 1.00 14.02 215 GLN B CA 1
ATOM 4462 C C . GLN B 1 218 ? -21.406 41.306 -2.720 1.00 16.57 215 GLN B C 1
ATOM 4463 O O . GLN B 1 218 ? -21.965 40.602 -3.556 1.00 17.65 215 GLN B O 1
ATOM 4469 N N . GLY B 1 219 ? -22.063 42.249 -2.062 1.00 13.75 216 GLY B N 1
ATOM 4470 C CA . GLY B 1 219 ? -23.433 42.600 -2.407 1.00 15.62 216 GLY B CA 1
ATOM 4471 C C . GLY B 1 219 ? -23.581 43.665 -3.484 1.00 15.94 216 GLY B C 1
ATOM 4472 O O . GLY B 1 219 ? -24.697 43.944 -3.928 1.00 16.70 216 GLY B O 1
ATOM 4473 N N . ILE B 1 220 ? -22.470 44.297 -3.893 1.00 14.62 217 ILE B N 1
ATOM 4474 C CA . ILE B 1 220 ? -22.501 45.325 -4.947 1.00 15.13 217 ILE B CA 1
ATOM 4475 C C . ILE B 1 220 ? -21.571 45.018 -6.122 1.00 13.72 217 ILE B C 1
ATOM 4476 O O . ILE B 1 220 ? -21.621 45.710 -7.137 1.00 15.38 217 ILE B O 1
ATOM 4481 N N . TRP B 1 221 ? -20.767 43.969 -6.002 1.00 14.33 218 TRP B N 1
ATOM 4482 C CA . TRP B 1 221 ? -19.754 43.663 -7.000 1.00 14.23 218 TRP B CA 1
ATOM 4483 C C . TRP B 1 221 ? -20.384 43.449 -8.377 1.00 14.63 218 TRP B C 1
ATOM 4484 O O . TRP B 1 221 ? -21.450 42.843 -8.517 1.00 15.40 218 TRP B O 1
ATOM 4495 N N . GLY B 1 222 ? -19.727 43.983 -9.398 1.00 15.43 219 GLY B N 1
ATOM 4496 C CA . GLY B 1 222 ? -20.194 43.829 -10.769 1.00 16.38 219 GLY B CA 1
ATOM 4497 C C . GLY B 1 222 ? -21.173 44.892 -11.254 1.00 17.31 219 GLY B C 1
ATOM 4498 O O . GLY B 1 222 ? -21.449 45.005 -12.457 1.00 19.35 219 GLY B O 1
ATOM 4499 N N . SER B 1 223 ? -21.706 45.676 -10.322 1.00 17.07 220 SER B N 1
ATOM 4500 C CA . SER B 1 223 ? -22.761 46.631 -10.625 1.00 18.27 220 SER B CA 1
ATOM 4501 C C . SER B 1 223 ? -22.169 48.009 -10.940 1.00 20.37 220 SER B C 1
ATOM 4502 O O . SER B 1 223 ? -20.975 48.228 -10.719 1.00 19.08 220 SER B O 1
ATOM 4505 N N . PRO B 1 224 ? -23.004 48.947 -11.424 1.00 18.80 221 PRO B N 1
ATOM 4506 C CA . PRO B 1 224 ? -22.517 50.313 -11.661 1.00 19.81 221 PRO B CA 1
ATOM 4507 C C . PRO B 1 224 ? -22.108 51.040 -10.392 1.00 22.55 221 PRO B C 1
ATOM 4508 O O . PRO B 1 224 ? -21.523 52.132 -10.457 1.00 23.83 221 PRO B O 1
ATOM 4512 N N . TYR B 1 225 ? -22.425 50.458 -9.244 1.00 18.34 222 TYR B N 1
ATOM 4513 C CA . TYR B 1 225 ? -22.170 51.063 -7.946 1.00 18.51 222 TYR B CA 1
ATOM 4514 C C . TYR B 1 225 ? -20.856 50.589 -7.318 1.00 17.53 222 TYR B C 1
ATOM 4515 O O . TYR B 1 225 ? -20.459 51.088 -6.272 1.00 18.76 222 TYR B O 1
ATOM 4532 N N . PRO B 1 227 ? -16.926 50.720 -7.811 1.00 17.85 224 PRO B N 1
ATOM 4533 C CA . PRO B 1 227 ? -15.876 51.305 -8.649 1.00 17.42 224 PRO B CA 1
ATOM 4534 C C . PRO B 1 227 ? -14.949 50.211 -9.174 1.00 18.88 224 PRO B C 1
ATOM 4535 O O . PRO B 1 227 ? -14.651 49.243 -8.485 1.00 19.09 224 PRO B O 1
ATOM 4539 N N . CYS B 1 228 ? -14.500 50.370 -10.411 1.00 23.37 225 CYS B N 1
ATOM 4540 C CA . CYS B 1 228 ? -13.615 49.370 -10.997 1.00 23.86 225 CYS B CA 1
ATOM 4541 C C . CYS B 1 228 ? -12.265 49.448 -10.348 1.00 22.08 225 CYS B C 1
ATOM 4542 O O . CYS B 1 228 ? -11.708 50.522 -10.207 1.00 27.09 225 CYS B O 1
ATOM 4545 N N . ILE B 1 229 ? -11.744 48.313 -9.916 1.00 22.23 226 ILE B N 1
ATOM 4546 C CA A ILE B 1 229 ? -10.378 48.208 -9.387 0.42 21.58 226 ILE B CA 1
ATOM 4547 C CA B ILE B 1 229 ? -10.394 48.315 -9.381 0.58 22.64 226 ILE B CA 1
ATOM 4548 C C . ILE B 1 229 ? -9.406 48.313 -10.550 1.00 26.18 226 ILE B C 1
ATOM 4549 O O . ILE B 1 229 ? -9.545 47.573 -11.525 1.00 28.89 226 ILE B O 1
ATOM 4558 N N . GLN B 1 230 ? -8.435 49.206 -10.458 1.00 19.65 227 GLN B N 1
ATOM 4559 C CA . GLN B 1 230 ? -7.505 49.463 -11.531 1.00 21.09 227 GLN B CA 1
ATOM 4560 C C . GLN B 1 230 ? -6.088 49.032 -11.152 1.00 19.99 227 GLN B C 1
ATOM 4561 O O . GLN B 1 230 ? -5.719 48.957 -9.975 1.00 18.11 227 GLN B O 1
ATOM 4567 N N . GLU B 1 231 ? -5.287 48.763 -12.180 1.00 21.00 228 GLU B N 1
ATOM 4568 C CA . 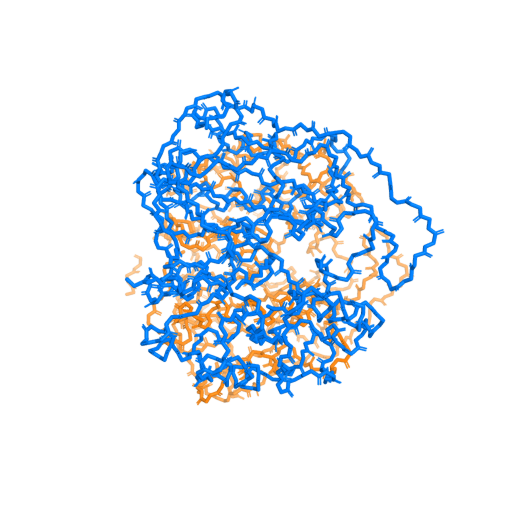GLU B 1 231 ? -3.884 48.448 -11.969 1.00 19.88 228 GLU B CA 1
ATOM 4569 C C . GLU B 1 231 ? -3.228 49.502 -11.097 1.00 16.98 228 GLU B C 1
ATOM 4570 O O . GLU B 1 231 ? -3.284 50.689 -11.394 1.00 20.39 228 GLU B O 1
ATOM 4576 N N . GLY B 1 232 ? -2.642 49.064 -9.990 1.00 15.85 229 GLY B N 1
ATOM 4577 C CA . GLY B 1 232 ? -1.877 49.946 -9.128 1.00 18.44 229 GLY B CA 1
ATOM 4578 C C . GLY B 1 232 ? -2.636 50.482 -7.947 1.00 17.52 229 GLY B C 1
ATOM 4579 O O . GLY B 1 232 ? -2.036 51.129 -7.082 1.00 17.92 229 GLY B O 1
ATOM 4580 N N . ASP B 1 233 ? -3.936 50.215 -7.877 1.00 16.15 230 ASP B N 1
ATOM 4581 C CA . ASP B 1 233 ? -4.714 50.569 -6.685 1.00 15.42 230 ASP B CA 1
ATOM 4582 C C . ASP B 1 233 ? -4.200 49.902 -5.439 1.00 14.74 230 ASP B C 1
ATOM 4583 O O . ASP B 1 233 ? -3.542 48.863 -5.507 1.00 15.01 230 ASP B O 1
ATOM 4588 N N . ILE B 1 234 ? -4.507 50.489 -4.291 1.00 13.63 231 ILE B N 1
ATOM 4589 C CA . ILE B 1 234 ? -4.311 49.852 -3.011 1.00 13.13 231 ILE B CA 1
ATOM 4590 C C . ILE B 1 234 ? -5.658 49.362 -2.520 1.00 14.42 231 ILE B C 1
ATOM 4591 O O . ILE B 1 234 ? -6.630 50.124 -2.466 1.00 14.22 231 ILE B O 1
ATOM 4596 N N . LEU B 1 235 ? -5.736 48.078 -2.203 1.00 12.48 232 LEU B N 1
ATOM 4597 C CA . LEU B 1 235 ? -6.955 47.500 -1.689 1.00 12.15 232 LEU B CA 1
ATOM 4598 C C . LEU B 1 235 ? -7.023 47.668 -0.189 1.00 12.16 232 LEU B C 1
ATOM 4599 O O . LEU B 1 235 ? -6.132 47.186 0.524 1.00 13.82 232 LEU B O 1
ATOM 4604 N N . PHE B 1 236 ? -8.104 48.258 0.303 1.00 12.05 233 PHE B N 1
ATOM 4605 C CA . PHE B 1 236 ? -8.360 48.325 1.738 1.00 11.87 233 PHE B CA 1
ATOM 4606 C C . PHE B 1 236 ? -9.556 47.428 2.005 1.00 11.69 233 PHE B C 1
ATOM 4607 O O . PHE B 1 236 ? -10.634 47.653 1.438 1.00 13.47 233 PHE B O 1
ATOM 4615 N N . ILE B 1 237 ? -9.401 46.423 2.868 1.00 10.77 234 ILE B N 1
ATOM 4616 C CA . ILE B 1 237 ? -10.499 45.505 3.193 1.00 11.49 234 ILE B CA 1
ATOM 4617 C C . ILE B 1 237 ? -10.533 45.247 4.685 1.00 12.58 234 ILE B C 1
ATOM 4618 O O . ILE B 1 237 ? -9.494 45.167 5.357 1.00 11.91 234 ILE B O 1
ATOM 4623 N N . GLU B 1 238 ? -11.739 45.098 5.224 1.00 12.03 235 GLU B N 1
ATOM 4624 C CA . GLU B 1 238 ? -11.903 44.598 6.587 1.00 11.53 235 GLU B CA 1
ATOM 4625 C C . GLU B 1 238 ? -13.168 43.777 6.623 1.00 11.89 235 GLU B C 1
ATOM 4626 O O . GLU B 1 238 ? -14.108 44.027 5.882 1.00 12.24 235 GLU B O 1
ATOM 4632 N N . ASP B 1 239 ? -13.160 42.773 7.475 1.00 11.86 236 ASP B N 1
ATOM 4633 C CA . ASP B 1 239 ? -14.371 42.128 7.936 1.00 12.39 236 ASP B CA 1
ATOM 4634 C C . ASP B 1 239 ? -14.414 42.109 9.470 1.00 12.05 236 ASP B C 1
ATOM 4635 O O . ASP B 1 239 ? -13.368 42.212 10.139 1.00 13.25 236 ASP B O 1
ATOM 4640 N N . SER B 1 240 ? -15.619 41.978 10.015 1.00 12.13 237 SER B N 1
ATOM 4641 C CA . SER B 1 240 ? -15.853 42.055 11.427 1.00 12.51 237 SER B CA 1
ATOM 4642 C C . SER B 1 240 ? -16.857 40.980 11.816 1.00 16.27 237 SER B C 1
ATOM 4643 O O . SER B 1 240 ? -17.853 40.772 11.118 1.00 15.68 237 SER B O 1
ATOM 4646 N N . SER B 1 241 ? -16.586 40.313 12.926 1.00 12.83 238 SER B N 1
ATOM 4647 C CA . SER B 1 241 ? -17.495 39.373 13.548 1.00 13.66 238 SER B CA 1
ATOM 4648 C C . SER B 1 241 ? -17.889 38.230 12.604 1.00 14.69 238 SER B C 1
ATOM 4649 O O . SER B 1 241 ? -19.024 37.769 12.600 1.00 16.39 238 SER B O 1
ATOM 4652 N N . LYS B 1 242 ? -16.927 37.755 11.834 1.00 13.08 239 LYS B N 1
ATOM 4653 C CA . LYS B 1 242 ? -17.118 36.608 10.958 1.00 13.77 239 LYS B CA 1
ATOM 4654 C C . LYS B 1 242 ? -16.229 35.463 11.383 1.00 15.62 239 LYS B C 1
ATOM 4655 O O . LYS B 1 242 ? -15.603 35.493 12.445 1.00 15.68 239 LYS B O 1
ATOM 4661 N N . ASP B 1 243 ? -16.185 34.427 10.549 1.00 15.93 240 ASP B N 1
ATOM 4662 C CA . ASP B 1 243 ? -15.397 33.232 10.863 1.00 16.05 240 ASP B CA 1
ATOM 4663 C C . ASP B 1 243 ? -14.439 32.935 9.715 1.00 13.68 240 ASP B C 1
ATOM 4664 O O . ASP B 1 243 ? -14.478 33.562 8.642 1.00 12.41 240 ASP B O 1
ATOM 4669 N N . ALA B 1 244 ? -13.562 31.976 9.974 1.00 12.05 241 ALA B N 1
ATOM 4670 C CA . ALA B 1 244 ? -12.523 31.603 9.018 1.00 11.94 241 ALA B CA 1
ATOM 4671 C C . ALA B 1 244 ? -13.111 31.158 7.690 1.00 11.01 241 ALA B C 1
ATOM 4672 O O . ALA B 1 244 ? -12.586 31.501 6.627 1.00 11.82 241 ALA B O 1
ATOM 4674 N N . ALA B 1 245 ? -14.185 30.385 7.718 1.00 11.16 242 ALA B N 1
ATOM 4675 C CA . ALA B 1 245 ? -14.787 29.877 6.484 1.00 10.68 242 ALA B CA 1
ATOM 4676 C C . ALA B 1 245 ? -15.318 31.032 5.646 1.00 12.54 242 ALA B C 1
ATOM 4677 O O . ALA B 1 245 ? -15.098 31.091 4.432 1.00 11.85 242 ALA B O 1
ATOM 4679 N N . THR B 1 246 ? -15.994 31.987 6.285 1.00 11.74 243 THR B N 1
ATOM 4680 C CA . THR B 1 246 ? -16.556 33.099 5.554 1.00 11.85 243 THR B CA 1
ATOM 4681 C C . THR B 1 246 ? -15.442 33.942 4.911 1.00 11.03 243 THR B C 1
ATOM 4682 O O . THR B 1 246 ? -15.527 34.342 3.735 1.00 11.39 243 THR B O 1
ATOM 4686 N N . ILE B 1 247 ? -14.383 34.236 5.649 1.00 11.49 244 ILE B N 1
ATOM 4687 C CA . ILE B 1 247 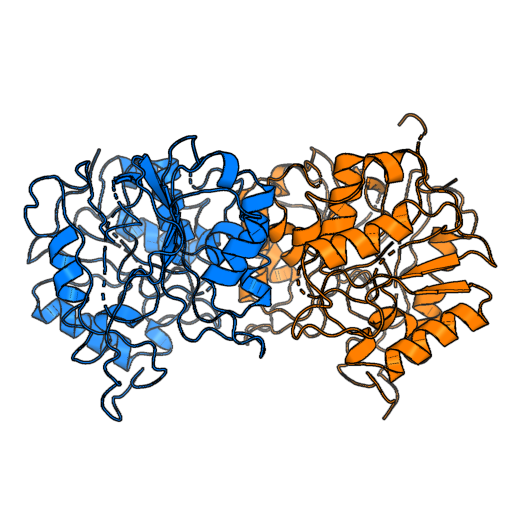? -13.366 35.112 5.074 1.00 11.42 244 ILE B CA 1
ATOM 4688 C C . ILE B 1 247 ? -12.525 34.394 4.018 1.00 10.42 244 ILE B C 1
ATOM 4689 O O . ILE B 1 247 ? -12.122 35.025 3.049 1.00 11.03 244 ILE B O 1
ATOM 4694 N N . GLU B 1 248 ? -12.323 33.074 4.128 1.00 10.32 245 GLU B N 1
ATOM 4695 C CA . GLU B 1 248 ? -11.670 32.377 3.024 1.00 9.57 245 GLU B CA 1
ATOM 4696 C C . GLU B 1 248 ? -12.502 32.531 1.744 1.00 9.59 245 GLU B C 1
ATOM 4697 O O . GLU B 1 248 ? -11.944 32.768 0.653 1.00 10.47 245 GLU B O 1
ATOM 4703 N N A ARG B 1 249 ? -13.823 32.423 1.843 0.41 14.13 246 ARG B N 1
ATOM 4704 N N B ARG B 1 249 ? -13.815 32.368 1.865 0.59 8.84 246 ARG B N 1
ATOM 4705 C CA A ARG B 1 249 ? -14.657 32.572 0.644 0.41 11.54 246 ARG B CA 1
ATOM 4706 C CA B ARG B 1 249 ? -14.688 32.559 0.706 0.59 10.87 246 ARG B CA 1
ATOM 4707 C C A ARG B 1 249 ? -14.561 33.983 0.068 0.41 10.41 246 ARG B C 1
ATOM 4708 C C B ARG B 1 249 ? -14.457 33.946 0.099 0.59 9.92 246 ARG B C 1
ATOM 4709 O O A ARG B 1 249 ? -14.560 34.186 -1.155 0.41 8.87 246 ARG B O 1
ATOM 4710 O O B ARG B 1 249 ? -14.231 34.081 -1.114 0.59 11.32 246 ARG B O 1
ATOM 4725 N N . SER B 1 250 ? -14.491 34.971 0.941 1.00 10.44 247 SER B N 1
ATOM 4726 C CA . SER B 1 250 ? -14.345 36.356 0.474 1.00 9.30 247 SER B CA 1
ATOM 4727 C C . SER B 1 250 ? -12.962 36.635 -0.132 1.00 10.18 247 SER B C 1
ATOM 4728 O O . SER B 1 250 ? -12.838 37.323 -1.170 1.00 11.27 247 SER B O 1
ATOM 4731 N N . PHE B 1 251 ? -11.902 36.097 0.465 1.00 9.77 248 PHE B N 1
ATOM 4732 C CA . PHE B 1 251 ? -10.576 36.270 -0.107 1.00 10.11 248 PHE B CA 1
ATOM 4733 C C . PHE B 1 251 ? -10.459 35.562 -1.459 1.00 10.00 248 PHE B C 1
ATOM 4734 O O . PHE B 1 251 ? -9.886 36.098 -2.424 1.00 11.04 248 PHE B O 1
ATOM 4742 N N . SER B 1 252 ? -10.987 34.336 -1.576 1.00 9.85 249 SER B N 1
ATOM 4743 C CA . SER B 1 252 ? -11.006 33.651 -2.856 1.00 10.21 249 SER B CA 1
ATOM 4744 C C . SER B 1 252 ? -11.862 34.346 -3.923 1.00 9.89 249 SER B C 1
ATOM 4745 O O . SER B 1 252 ? -11.500 34.299 -5.098 1.00 11.41 249 SER B O 1
ATOM 4748 N N . PHE B 1 253 ? -12.934 34.988 -3.496 1.00 10.58 250 PHE B N 1
ATOM 4749 C CA . PHE B 1 253 ? -13.755 35.810 -4.370 1.00 11.27 250 PHE B CA 1
ATOM 4750 C C . PHE B 1 253 ? -12.897 36.904 -5.020 1.00 11.89 250 PHE B C 1
ATOM 4751 O O . PHE B 1 253 ? -12.985 37.138 -6.224 1.00 11.86 250 PHE B O 1
ATOM 4759 N N . LEU B 1 254 ? -12.062 37.552 -4.228 1.00 10.71 251 LEU B N 1
ATOM 4760 C CA . LEU B 1 254 ? -11.166 38.572 -4.777 1.00 10.69 251 LEU B CA 1
ATOM 4761 C C . LEU B 1 254 ? -10.146 37.948 -5.745 1.00 11.00 251 LEU B C 1
ATOM 4762 O O . LEU B 1 254 ? -9.887 38.464 -6.844 1.00 11.38 251 LEU B O 1
ATOM 4767 N N . LYS B 1 255 ? -9.547 36.838 -5.321 1.00 10.60 252 LYS B N 1
ATOM 4768 C CA . LYS B 1 255 ? -8.552 36.146 -6.107 1.00 10.83 252 LYS B CA 1
ATOM 4769 C C . LYS B 1 255 ? -9.070 35.753 -7.489 1.00 12.17 252 LYS B C 1
ATOM 4770 O O . LYS B 1 255 ? -8.445 36.019 -8.526 1.00 12.78 252 LYS B O 1
ATOM 4776 N N . ILE B 1 256 ? -10.223 35.091 -7.534 1.00 10.92 253 ILE B N 1
ATOM 4777 C CA . ILE B 1 256 ? -10.747 34.599 -8.819 1.00 11.62 253 ILE B CA 1
ATOM 4778 C C . ILE B 1 256 ? -11.258 35.745 -9.723 1.00 13.01 253 ILE B C 1
ATOM 4779 O O . ILE B 1 256 ? -11.391 35.571 -10.920 1.00 14.60 253 ILE B O 1
ATOM 4784 N N . ASN B 1 257 ? -11.500 36.910 -9.136 1.00 12.58 254 ASN B N 1
ATOM 4785 C CA . ASN B 1 257 ? -11.825 38.119 -9.874 1.00 12.76 254 ASN B CA 1
ATOM 4786 C C . ASN B 1 257 ? -10.598 38.875 -10.369 1.00 15.93 254 ASN B C 1
ATOM 4787 O O . ASN B 1 257 ? -10.715 39.941 -10.994 1.00 16.92 254 ASN B O 1
ATOM 4792 N N . GLY B 1 258 ? -9.421 38.339 -10.082 1.00 13.20 255 GLY B N 1
ATOM 4793 C CA . GLY B 1 258 ? -8.208 38.964 -10.588 1.00 14.80 255 GLY B CA 1
ATOM 4794 C C . GLY B 1 258 ? -7.785 40.215 -9.830 1.00 13.93 255 GLY B C 1
ATOM 4795 O O . GLY B 1 258 ? -6.883 40.942 -10.277 1.00 15.64 255 GLY B O 1
ATOM 4796 N N . VAL B 1 259 ? -8.387 40.474 -8.669 1.00 12.39 256 VAL B N 1
ATOM 4797 C CA . VAL B 1 259 ? -8.090 41.689 -7.925 1.00 13.33 256 VAL B CA 1
ATOM 4798 C C . VAL B 1 259 ? -6.610 41.724 -7.530 1.00 13.75 256 VAL B C 1
ATOM 4799 O O . VAL B 1 259 ? -5.968 42.791 -7.585 1.00 14.15 256 VAL B O 1
ATOM 4803 N N . PHE B 1 260 ? -6.046 40.579 -7.156 1.00 13.47 257 PHE B N 1
ATOM 4804 C CA . PHE B 1 260 ? -4.677 40.540 -6.676 1.00 13.23 257 PHE B CA 1
ATOM 4805 C C . PHE B 1 260 ? -3.676 40.633 -7.815 1.00 15.89 257 PHE B C 1
ATOM 4806 O O . PHE B 1 260 ? -2.503 40.891 -7.564 1.00 18.00 257 PHE B O 1
ATOM 4814 N N . ASP B 1 261 ? -4.133 40.484 -9.056 1.00 15.07 258 ASP B N 1
ATOM 4815 C CA . ASP B 1 261 ? -3.288 40.763 -10.203 1.00 17.24 258 ASP B CA 1
ATOM 4816 C C . ASP B 1 261 ? -3.154 42.247 -10.475 1.00 21.03 258 ASP B C 1
ATOM 4817 O O . ASP B 1 261 ? -2.238 42.643 -11.183 1.00 22.28 258 ASP B O 1
ATOM 4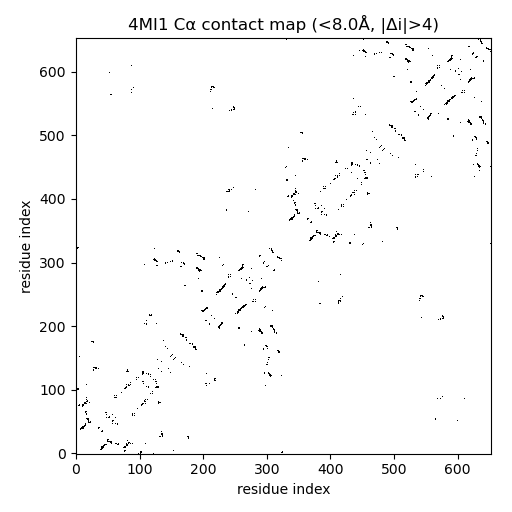822 N N . LYS B 1 262 ? -4.054 43.060 -9.921 1.00 15.46 259 LYS B N 1
ATOM 4823 C CA . LYS B 1 262 ? -4.074 44.492 -10.185 1.00 16.90 259 LYS B CA 1
ATOM 4824 C C . LYS B 1 262 ? -3.503 45.325 -9.046 1.00 16.74 259 LYS B C 1
ATOM 4825 O O . LYS B 1 262 ? -2.779 46.307 -9.321 1.00 17.48 259 LYS B O 1
ATOM 4831 N N . VAL B 1 263 ? -3.824 45.002 -7.804 1.00 14.78 260 VAL B N 1
ATOM 4832 C CA . VAL B 1 263 ? -3.488 45.914 -6.722 1.00 15.68 260 VAL B CA 1
ATOM 4833 C C . VAL B 1 263 ? -2.020 45.847 -6.393 1.00 14.42 260 VAL B C 1
ATOM 4834 O O . VAL B 1 263 ? -1.384 44.829 -6.596 1.00 18.84 260 VAL B O 1
ATOM 4838 N N . SER B 1 264 ? -1.477 46.970 -5.935 1.00 15.22 261 SER B N 1
ATOM 4839 C CA A SER B 1 264 ? -0.058 47.095 -5.602 0.51 13.81 261 SER B CA 1
ATOM 4840 C CA B SER B 1 264 ? -0.060 47.047 -5.604 0.49 16.53 261 SER B CA 1
ATOM 4841 C C . SER B 1 264 ? 0.223 46.769 -4.146 1.00 15.03 261 SER B C 1
ATOM 4842 O O . SER B 1 264 ? 1.361 46.484 -3.774 1.00 14.45 261 SER B O 1
ATOM 4847 N N . GLY B 1 265 ? -0.808 46.833 -3.317 1.00 13.12 262 GLY B N 1
ATOM 4848 C CA . GLY B 1 265 ? -0.667 46.578 -1.898 1.00 12.87 262 GLY B CA 1
ATOM 4849 C C . GLY B 1 265 ? -2.028 46.380 -1.276 1.00 12.36 262 GLY B C 1
ATOM 4850 O O . GLY B 1 265 ? -3.033 46.711 -1.886 1.00 12.90 262 GLY B O 1
ATOM 4851 N N . ILE B 1 266 ? -2.046 45.825 -0.068 1.00 11.51 263 ILE B N 1
ATOM 4852 C CA . ILE B 1 266 ? -3.277 45.506 0.656 1.00 10.57 263 ILE B CA 1
ATOM 4853 C C . ILE B 1 266 ? -3.156 46.029 2.088 1.00 10.59 263 ILE B C 1
ATOM 4854 O O . ILE B 1 266 ? -2.147 45.815 2.756 1.00 11.70 263 ILE B O 1
ATOM 4859 N N . ILE B 1 267 ? -4.178 46.751 2.546 1.00 11.87 264 ILE B N 1
ATOM 4860 C CA . ILE B 1 267 ? -4.373 47.130 3.940 1.00 10.76 264 ILE B CA 1
ATOM 4861 C C . ILE B 1 267 ? -5.552 46.325 4.473 1.00 12.18 264 ILE B C 1
ATOM 4862 O O . ILE B 1 267 ? -6.668 46.400 3.934 1.00 11.90 264 ILE B O 1
ATOM 4867 N N . LEU B 1 268 ? -5.296 45.526 5.504 1.00 11.25 265 LEU B N 1
ATOM 4868 C CA . LEU B 1 268 ? -6.322 44.678 6.108 1.00 10.77 265 LEU B CA 1
ATOM 4869 C C . LEU B 1 268 ? -6.646 45.183 7.511 1.00 9.82 265 LEU B C 1
ATOM 4870 O O . LEU B 1 268 ? -5.779 45.327 8.382 1.00 11.05 265 LEU B O 1
ATOM 4875 N N . GLY B 1 269 ? -7.921 45.439 7.747 1.00 10.80 266 GLY B N 1
ATOM 4876 C CA . GLY B 1 269 ? -8.348 45.865 9.058 1.00 12.42 266 GLY B CA 1
ATOM 4877 C C . GLY B 1 269 ? -8.259 44.776 10.106 1.00 10.74 266 GLY B C 1
ATOM 4878 O O . GLY B 1 269 ? -8.202 43.588 9.770 1.00 11.39 266 GLY B O 1
ATOM 4879 N N . LYS B 1 270 ? -8.273 45.164 11.379 1.00 11.50 267 LYS B N 1
ATOM 4880 C CA . LYS B 1 270 ? -8.507 44.190 12.447 1.00 11.46 267 LYS B CA 1
ATOM 4881 C C . LYS B 1 270 ? -9.837 43.494 12.196 1.00 11.72 267 LYS B C 1
ATOM 4882 O O . LYS B 1 270 ? -10.725 44.012 11.504 1.00 11.52 267 LYS B O 1
ATOM 4888 N N . HIS B 1 271 ? -9.973 42.302 12.780 1.00 12.65 268 HIS B N 1
ATOM 4889 C CA . HIS B 1 271 ? -11.195 41.510 12.638 1.00 11.37 268 HIS B CA 1
ATOM 4890 C C . HIS B 1 271 ? -11.839 41.306 14.006 1.00 12.40 268 HIS B C 1
ATOM 4891 O O . HIS B 1 271 ? -11.478 40.384 14.751 1.00 13.56 268 HIS B O 1
ATOM 4898 N N . GLU B 1 272 ? -12.777 42.181 14.336 1.00 12.17 269 GLU B N 1
ATOM 4899 C CA . GLU B 1 272 ? -13.476 42.152 15.610 1.00 12.13 269 GLU B CA 1
ATOM 4900 C C . GLU B 1 272 ? -14.024 40.745 15.886 1.00 14.02 269 GLU B C 1
ATOM 4901 O O . GLU B 1 272 ? -14.735 40.181 15.076 1.00 13.56 269 GLU B O 1
ATOM 4907 N N . GLN B 1 273 ? -13.748 40.226 17.075 1.00 15.84 270 GLN B N 1
ATOM 4908 C CA . GLN B 1 273 ? -14.375 38.980 17.536 1.00 15.00 270 GLN B CA 1
ATOM 4909 C C . GLN B 1 273 ? -14.251 37.845 16.507 1.00 15.72 270 GLN B C 1
ATOM 4910 O O . GLN B 1 273 ? -15.170 37.035 16.350 1.00 15.60 270 GLN B O 1
ATOM 4916 N N . PHE B 1 274 ? -13.113 37.751 15.831 1.00 13.97 271 PHE B N 1
ATOM 4917 C CA . PHE B 1 274 ? -12.930 36.726 14.803 1.00 13.15 271 PHE B CA 1
ATOM 4918 C C . PHE B 1 274 ? -13.081 35.314 15.384 1.00 14.90 271 PHE B C 1
ATOM 4919 O O . PHE B 1 274 ? -12.542 35.003 16.455 1.00 14.79 271 PHE B O 1
ATOM 4927 N N . ASP B 1 275 ? -13.836 34.475 14.681 1.00 13.15 272 ASP B N 1
ATOM 4928 C CA . ASP B 1 275 ? -13.980 33.072 15.024 1.00 13.52 272 ASP B CA 1
ATOM 4929 C C . ASP B 1 275 ? -13.059 32.268 14.102 1.00 13.98 272 ASP B C 1
ATOM 4930 O O . ASP B 1 275 ? -13.354 32.122 12.924 1.00 12.91 272 ASP B O 1
ATOM 4935 N N . ASP B 1 276 ? -11.953 31.751 14.637 1.00 13.60 273 ASP B N 1
ATOM 4936 C CA . ASP B 1 276 ? -10.986 31.026 13.823 1.00 14.87 273 ASP B CA 1
ATOM 4937 C C . ASP B 1 276 ? -11.375 29.563 13.574 1.00 15.12 273 ASP B C 1
ATOM 4938 O O . ASP B 1 276 ? -10.629 28.828 12.928 1.00 14.46 273 ASP B O 1
ATOM 4943 N N . CYS B 1 277 ? -12.549 29.165 14.055 1.00 13.75 274 CYS B N 1
ATOM 4944 C CA . CYS B 1 277 ? -13.076 27.822 13.819 1.00 13.70 274 CYS B CA 1
ATOM 4945 C C . CYS B 1 277 ? -12.182 26.723 14.388 1.00 14.22 274 CYS B C 1
ATOM 4946 O O . CYS B 1 277 ? -12.251 25.572 13.946 1.00 17.19 274 CYS B O 1
ATOM 4949 N N . GLY B 1 278 ? -11.362 27.060 15.378 1.00 14.94 275 GLY B N 1
ATOM 4950 C CA . GLY B 1 278 ? -10.482 26.099 16.013 1.00 16.00 275 GLY B CA 1
ATOM 4951 C C . GLY B 1 278 ? -9.105 26.006 15.376 1.00 15.56 275 GLY B C 1
ATOM 4952 O O . GLY B 1 278 ? -8.237 25.313 15.889 1.00 17.59 275 GLY B O 1
ATOM 4953 N N . THR B 1 279 ? -8.900 26.713 14.272 1.00 15.06 276 THR B N 1
ATOM 4954 C CA . THR B 1 279 ? -7.637 26.608 13.514 1.00 13.77 276 THR B CA 1
ATOM 4955 C C . THR B 1 279 ? -6.449 27.335 14.171 1.00 15.06 276 THR B C 1
ATOM 4956 O O . THR B 1 279 ? -5.293 27.056 13.837 1.00 15.47 276 THR B O 1
ATOM 4960 N N . ASN B 1 280 ? -6.714 28.296 15.050 1.00 14.35 277 ASN B N 1
ATOM 4961 C CA . ASN B 1 280 ? -5.669 29.188 15.584 1.00 15.20 277 ASN B CA 1
ATOM 4962 C C . ASN B 1 280 ? -4.979 30.008 14.485 1.00 15.22 277 ASN B C 1
ATOM 4963 O O . ASN B 1 280 ? -3.867 30.521 14.710 1.00 18.98 277 ASN B O 1
ATOM 4968 N N . ARG B 1 281 ? -5.605 30.148 13.323 1.00 12.06 278 ARG B N 1
ATOM 4969 C CA . ARG B 1 281 ? -5.100 31.008 12.266 1.00 11.57 278 ARG B CA 1
ATOM 4970 C C . ARG B 1 281 ? -5.606 32.426 12.401 1.00 12.26 278 ARG B C 1
ATOM 4971 O O . ARG B 1 281 ? -6.728 32.664 12.844 1.00 13.66 278 ARG B O 1
ATOM 4979 N N . LYS B 1 282 ? -4.761 33.365 12.009 1.00 12.28 279 LYS B N 1
ATOM 4980 C CA . LYS B 1 282 ? -5.149 34.764 11.907 1.00 13.11 279 LYS B CA 1
ATOM 4981 C C . LYS B 1 282 ? -5.750 35.026 10.529 1.00 12.22 279 LYS B C 1
ATOM 4982 O O . LYS B 1 282 ? -5.403 34.372 9.550 1.00 12.10 279 LYS B O 1
ATOM 4988 N N . PRO B 1 283 ? -6.620 36.047 10.418 1.00 11.61 280 PRO B N 1
ATOM 4989 C CA . PRO B 1 283 ? -7.190 36.358 9.116 1.00 11.43 280 PRO B CA 1
ATOM 4990 C C . PRO B 1 283 ? -6.135 36.559 8.029 1.00 12.02 280 PRO B C 1
ATOM 4991 O O . PRO B 1 283 ? -6.290 36.014 6.938 1.00 11.38 280 PRO B O 1
ATOM 4995 N N . TYR B 1 284 ? -5.030 37.241 8.337 1.00 11.01 281 TYR B N 1
ATOM 4996 C CA . TYR B 1 284 ? -4.025 37.422 7.293 1.00 11.74 281 TYR B CA 1
ATOM 4997 C C . TYR B 1 284 ? -3.379 36.117 6.830 1.00 11.60 281 TYR B C 1
ATOM 4998 O O . TYR B 1 284 ? -2.891 36.057 5.689 1.00 11.83 281 TYR B O 1
ATOM 5007 N N . GLU B 1 285 ? -3.328 35.104 7.697 1.00 10.62 282 GLU B N 1
ATOM 5008 C CA . GLU B 1 285 ? -2.756 33.798 7.331 1.00 10.86 282 GLU B CA 1
ATOM 5009 C C . GLU B 1 285 ? -3.649 33.091 6.300 1.00 10.92 282 GLU B C 1
ATOM 5010 O O . GLU B 1 285 ? -3.150 32.390 5.390 1.00 12.21 282 GLU B O 1
ATOM 5016 N N . ILE B 1 286 ? -4.951 33.256 6.442 1.00 11.03 283 ILE B N 1
ATOM 5017 C CA . ILE B 1 286 ? -5.880 32.685 5.486 1.00 10.81 283 ILE B CA 1
ATOM 5018 C C . ILE B 1 286 ? -5.775 33.420 4.140 1.00 9.88 283 ILE B C 1
ATOM 5019 O O . ILE B 1 286 ? -5.728 32.815 3.070 1.00 11.09 283 ILE B O 1
ATOM 5024 N N . LEU B 1 287 ? -5.730 34.739 4.192 1.00 10.34 284 LEU B N 1
ATOM 5025 C CA . LEU B 1 287 ? -5.499 35.540 2.987 1.00 10.40 284 LEU B CA 1
ATOM 5026 C C . LEU B 1 287 ? -4.201 35.119 2.289 1.00 9.21 284 LEU B C 1
ATOM 5027 O O . LEU B 1 287 ? -4.171 34.950 1.069 1.00 10.39 284 LEU B O 1
ATOM 5032 N N . LEU B 1 288 ? -3.107 34.953 3.041 1.00 10.45 285 LEU B N 1
ATOM 5033 C CA . LEU B 1 288 ? -1.853 34.548 2.413 1.00 9.79 285 LEU B CA 1
ATOM 5034 C C . LEU B 1 288 ? -1.942 33.182 1.756 1.00 9.47 285 LEU B C 1
ATOM 5035 O O . LEU B 1 288 ? -1.326 32.970 0.701 1.00 10.86 285 LEU B O 1
ATOM 5040 N N . GLU B 1 289 ? -2.713 32.241 2.326 1.00 10.64 286 GLU B N 1
ATOM 5041 C CA . GLU B 1 289 ? -2.855 30.971 1.633 1.00 10.41 286 GLU B CA 1
ATOM 5042 C C . GLU B 1 289 ? -3.564 31.212 0.282 1.00 10.70 286 GLU B C 1
ATOM 5043 O O . GLU B 1 289 ? -3.171 30.656 -0.742 1.00 11.65 286 GLU B O 1
ATOM 5049 N N . VAL B 1 290 ? -4.600 32.038 0.270 1.00 10.32 287 VAL B N 1
ATOM 5050 C CA . VAL B 1 290 ? -5.286 32.359 -0.982 1.00 10.77 287 VAL B CA 1
ATOM 5051 C C . VAL B 1 290 ? -4.352 33.012 -1.994 1.00 10.95 287 VAL B C 1
ATOM 5052 O O . VAL B 1 290 ? -4.415 32.723 -3.189 1.00 11.17 287 VAL B O 1
ATOM 5056 N N . LEU B 1 291 ? -3.438 33.843 -1.514 1.00 11.39 288 LEU B N 1
ATOM 5057 C CA . LEU B 1 291 ? -2.466 34.481 -2.399 1.00 10.57 288 LEU B CA 1
ATOM 5058 C C . LEU B 1 291 ? -1.447 33.507 -3.004 1.00 11.76 288 LEU B C 1
ATOM 5059 O O . LEU B 1 291 ? -0.853 33.771 -4.039 1.00 12.20 288 LEU B O 1
ATOM 5064 N N . GLN B 1 292 ? -1.265 32.368 -2.362 1.00 12.12 289 GLN B N 1
ATOM 5065 C CA . GLN B 1 292 ? -0.360 31.320 -2.847 1.00 12.98 289 GLN B CA 1
ATOM 5066 C C . GLN B 1 292 ? 1.039 31.917 -3.070 1.00 15.08 289 GLN B C 1
ATOM 5067 O O . GLN B 1 292 ? 1.596 32.523 -2.152 1.00 15.28 289 GLN B O 1
ATOM 5073 N N . ASN B 1 293 ? 1.575 31.830 -4.284 1.00 13.69 290 ASN B N 1
ATOM 5074 C CA . ASN B 1 293 ? 2.941 32.242 -4.528 1.00 13.69 290 ASN B CA 1
ATOM 5075 C C . ASN B 1 293 ? 3.112 33.696 -4.940 1.00 14.87 290 ASN B C 1
ATOM 5076 O O . ASN B 1 293 ? 4.227 34.125 -5.281 1.00 15.93 290 ASN B O 1
ATOM 5081 N N . GLN B 1 294 ? 2.029 34.466 -4.898 1.00 13.13 291 GLN B N 1
ATOM 5082 C CA . GLN B 1 294 ? 2.064 35.860 -5.272 1.00 13.77 291 GLN B CA 1
ATOM 5083 C C . GLN B 1 294 ? 2.438 36.735 -4.079 1.00 16.39 291 GLN B C 1
ATOM 5084 O O . GLN B 1 294 ? 1.769 36.709 -3.042 1.00 17.05 291 GLN B O 1
ATOM 5090 N N . ARG B 1 295 ? 3.509 37.500 -4.242 1.00 14.96 292 ARG B N 1
ATOM 5091 C CA . ARG B 1 295 ? 3.986 38.414 -3.210 1.00 14.59 292 ARG B CA 1
ATOM 5092 C C . ARG B 1 295 ? 3.333 39.792 -3.360 1.00 13.54 292 ARG B C 1
ATOM 5093 O O . ARG B 1 295 ? 3.463 40.426 -4.401 1.00 17.10 292 ARG B O 1
ATOM 5101 N N . ILE B 1 296 ? 2.649 40.248 -2.310 1.00 13.34 293 ILE B N 1
ATOM 5102 C CA . ILE B 1 296 ? 2.030 41.581 -2.303 1.00 12.82 293 ILE B CA 1
ATOM 5103 C C . ILE B 1 296 ? 2.258 42.234 -0.943 1.00 12.96 293 ILE B C 1
ATOM 5104 O O . ILE B 1 296 ? 1.925 41.642 0.081 1.00 13.15 293 ILE B O 1
ATOM 5109 N N . PRO B 1 297 ? 2.800 43.458 -0.918 1.00 12.95 294 PRO B N 1
ATOM 5110 C CA . PRO B 1 297 ? 2.963 44.135 0.376 1.00 12.58 294 PRO B CA 1
ATOM 5111 C C . PRO B 1 297 ? 1.626 44.225 1.098 1.00 13.21 294 PRO B C 1
ATOM 5112 O O . PRO B 1 297 ? 0.589 44.543 0.503 1.00 13.09 294 PRO B O 1
ATOM 5116 N N . LEU B 1 298 ? 1.655 43.933 2.403 1.00 11.56 295 LEU B N 1
ATOM 5117 C CA . LEU B 1 298 ? 0.429 43.796 3.184 1.00 10.25 295 LEU B CA 1
ATOM 5118 C C . LEU B 1 298 ? 0.659 44.273 4.605 1.00 11.99 295 LEU B C 1
ATOM 5119 O O . LEU B 1 298 ? 1.561 43.780 5.309 1.00 11.83 295 LEU B O 1
ATOM 5124 N N . LEU B 1 299 ? -0.167 45.248 4.998 1.00 11.63 296 LEU B N 1
ATOM 5125 C CA . LEU B 1 299 ? -0.179 45.823 6.321 1.00 12.25 296 LEU B CA 1
ATOM 5126 C C . LEU B 1 299 ? -1.507 45.427 6.957 1.00 12.95 296 LEU B C 1
ATOM 5127 O O . LEU B 1 299 ? -2.569 45.745 6.424 1.00 13.47 296 LEU B O 1
ATOM 5132 N N . ALA B 1 300 ? -1.459 44.702 8.076 1.00 12.10 297 ALA B N 1
ATOM 5133 C CA . ALA B 1 300 ? -2.678 44.164 8.702 1.00 11.12 297 ALA B CA 1
ATOM 5134 C C . ALA B 1 300 ? -2.919 44.739 10.097 1.00 11.62 297 ALA B C 1
ATOM 5135 O O . ALA B 1 300 ? -2.084 45.475 10.666 1.00 12.36 297 ALA B O 1
ATOM 5137 N N . ASP B 1 301 ? -4.095 44.418 10.622 1.00 11.75 298 ASP B N 1
ATOM 5138 C CA . ASP B 1 301 ? -4.583 44.930 11.906 1.00 11.95 298 ASP B CA 1
ATOM 5139 C C . ASP B 1 301 ? -4.707 46.463 11.909 1.00 12.79 298 ASP B C 1
ATOM 5140 O O . ASP B 1 301 ? -4.557 47.106 12.924 1.00 13.16 298 ASP B O 1
ATOM 5145 N N . PHE B 1 302 ? -5.056 47.020 10.751 1.00 11.77 299 PHE B N 1
ATOM 5146 C CA . PHE B 1 302 ? -5.296 48.441 10.632 1.00 12.68 299 PHE B CA 1
ATOM 5147 C C . PHE B 1 302 ? -6.604 48.817 11.368 1.00 12.25 299 PHE B C 1
ATOM 5148 O O . PHE B 1 302 ? -7.620 48.108 11.235 1.00 12.43 299 PHE B O 1
ATOM 5156 N N . ASP B 1 303 ? -6.559 49.922 12.118 1.00 12.04 300 ASP B N 1
ATOM 5157 C CA . ASP B 1 303 ? -7.691 50.354 12.960 1.00 12.46 300 ASP B CA 1
ATOM 5158 C C . ASP B 1 303 ? -8.752 51.153 12.220 1.00 12.91 300 ASP B C 1
ATOM 5159 O O . ASP B 1 303 ? -9.050 52.302 12.561 1.00 15.00 300 ASP B O 1
ATOM 5164 N N . CYS B 1 304 ? -9.374 50.512 11.241 1.00 12.88 301 CYS B N 1
ATOM 5165 C CA . CYS B 1 304 ? -10.434 51.152 10.469 1.00 14.37 301 CYS B CA 1
ATOM 5166 C C . CYS B 1 304 ? -11.461 50.075 10.181 1.00 15.10 301 CYS B C 1
ATOM 5167 O O . CYS B 1 304 ? -11.524 49.500 9.085 1.00 15.03 301 CYS B O 1
ATOM 5170 N N . CYS B 1 305 ? -12.256 49.783 11.200 1.00 13.98 302 CYS B N 1
ATOM 5171 C CA . CYS B 1 305 ? -13.086 48.591 11.193 1.00 13.46 302 CYS B CA 1
ATOM 5172 C C . CYS B 1 305 ? -13.991 48.683 12.425 1.00 16.08 302 CYS B C 1
ATOM 5173 O O . CYS B 1 305 ? -14.199 49.778 12.966 1.00 16.05 302 CYS B O 1
ATOM 5176 N N . ALA B 1 306 ? -14.530 47.558 12.888 1.00 13.96 303 ALA B N 1
ATOM 5177 C CA . ALA B 1 306 ? -15.452 47.600 14.029 1.00 15.76 303 ALA B CA 1
ATOM 5178 C C . ALA B 1 306 ? -14.773 47.650 15.396 1.00 15.86 303 ALA B C 1
ATOM 5179 O O . ALA B 1 306 ? -15.434 47.884 16.417 1.00 16.73 303 ALA B O 1
ATOM 5181 N N . THR B 1 307 ? -13.462 47.423 15.439 1.00 14.69 304 THR B N 1
ATOM 5182 C CA . THR B 1 307 ? -12.744 47.565 16.711 1.00 14.65 304 THR B CA 1
ATOM 5183 C C . THR B 1 307 ? -12.657 49.045 17.085 1.00 13.91 304 THR B C 1
ATOM 5184 O O . THR B 1 307 ? -12.827 49.931 16.241 1.00 15.28 304 THR B O 1
ATOM 5188 N N . HIS B 1 308 ? -12.411 49.326 18.367 1.00 14.85 305 HIS B N 1
ATOM 5189 C CA . HIS B 1 308 ? -12.287 50.702 18.858 1.00 15.09 305 HIS B CA 1
ATOM 5190 C C . HIS B 1 308 ? -10.838 50.970 19.227 1.00 16.90 305 HIS B C 1
ATOM 5191 O O . HIS B 1 308 ? -10.206 50.131 19.842 1.00 17.39 305 HIS B O 1
ATOM 5198 N N . PRO B 1 309 ? -10.298 52.102 18.862 1.00 17.04 306 PRO B N 1
ATOM 5199 C CA . PRO B 1 309 ? -10.980 53.175 18.189 1.00 16.21 306 PRO B CA 1
ATOM 5200 C C . PRO B 1 309 ? -10.905 53.056 16.686 1.00 14.60 306 PRO B C 1
ATOM 5201 O O . PRO B 1 309 ? -10.237 52.203 16.222 1.00 16.11 306 PRO B O 1
ATOM 5213 N N . ILE B 1 311 ? -10.221 54.931 12.913 1.00 14.50 308 ILE B N 1
ATOM 5214 C CA . ILE B 1 311 ? -9.662 55.944 12.057 1.00 15.71 308 ILE B CA 1
ATOM 5215 C C . ILE B 1 311 ? -10.701 56.308 11.012 1.00 17.08 308 ILE B C 1
ATOM 5216 O O . ILE B 1 311 ? -11.506 55.468 10.658 1.00 17.84 308 ILE B O 1
ATOM 5221 N N . THR B 1 312 ? -10.698 57.557 10.547 1.00 16.10 309 THR B N 1
ATOM 5222 C CA . THR B 1 312 ? -11.485 57.961 9.369 1.00 15.88 309 THR B CA 1
ATOM 5223 C C . THR B 1 312 ? -10.587 57.951 8.134 1.00 18.94 309 THR B C 1
ATOM 5224 O O . THR B 1 312 ? -9.588 58.689 8.079 1.00 19.21 309 THR B O 1
ATOM 5236 N N . PRO B 1 314 ? -10.286 58.377 3.965 1.00 16.49 311 PRO B N 1
ATOM 5237 C CA . PRO B 1 314 ? -10.859 58.739 2.678 1.00 17.44 311 PRO B CA 1
ATOM 5238 C C . PRO B 1 314 ? -10.689 57.572 1.697 1.00 17.00 311 PRO B C 1
ATOM 5239 O O . PRO B 1 314 ? -9.644 56.907 1.732 1.00 19.23 311 PRO B O 1
ATOM 5243 N N . ILE B 1 315 ? -11.697 57.361 0.865 1.00 18.45 312 ILE B N 1
ATOM 5244 C CA . ILE B 1 315 ? -11.690 56.365 -0.192 1.00 17.51 312 ILE B CA 1
ATOM 5245 C C . ILE B 1 315 ? -11.703 57.094 -1.537 1.00 19.04 312 ILE B C 1
ATOM 5246 O O . ILE B 1 315 ? -12.452 58.056 -1.730 1.00 19.06 312 ILE B O 1
ATOM 5251 N N . GLY B 1 316 ? -10.870 56.625 -2.465 1.00 15.87 313 GLY B N 1
ATOM 5252 C CA . GLY B 1 316 ? -10.808 57.155 -3.806 1.00 16.45 313 GLY B CA 1
ATOM 5253 C C . GLY B 1 316 ? -9.699 58.172 -4.052 1.00 17.62 313 GLY B C 1
ATOM 5254 O O . GLY B 1 316 ? -9.668 58.845 -5.086 1.00 21.89 313 GLY B O 1
ATOM 5255 N N . VAL B 1 317 ? -8.794 58.293 -3.084 1.00 17.92 314 VAL B N 1
ATOM 5256 C CA . VAL B 1 317 ? -7.647 59.188 -3.208 1.00 18.26 314 VAL B CA 1
ATOM 5257 C C . VAL B 1 317 ? -6.337 58.411 -3.059 1.00 15.17 314 VAL B C 1
ATOM 5258 O O . VAL B 1 317 ? -6.318 57.293 -2.520 1.00 17.05 314 VAL B O 1
ATOM 5262 N N . GLN B 1 318 ? -5.261 59.005 -3.585 1.00 16.03 315 GLN B N 1
ATOM 5263 C CA . GLN B 1 318 ? -3.949 58.357 -3.525 1.00 15.05 315 GLN B CA 1
ATOM 5264 C C . GLN B 1 318 ? -3.396 58.300 -2.121 1.00 15.42 315 GLN B C 1
ATOM 5265 O O . GLN B 1 318 ? -3.456 59.281 -1.361 1.00 17.33 315 GLN B O 1
ATOM 5271 N N . VAL B 1 319 ? -2.810 57.152 -1.823 1.00 15.68 316 VAL B N 1
ATOM 5272 C CA . VAL B 1 319 ? -2.193 56.847 -0.555 1.00 15.99 316 VAL B CA 1
ATOM 5273 C C . VAL B 1 319 ? -0.850 56.172 -0.803 1.00 16.36 316 VAL B C 1
ATOM 5274 O O . VAL B 1 319 ? -0.686 55.517 -1.834 1.00 16.77 316 VAL B O 1
ATOM 5278 N N . LYS B 1 320 ? 0.095 56.338 0.120 1.00 15.79 317 LYS B N 1
ATOM 5279 C CA . LYS B 1 320 ? 1.299 55.525 0.148 1.00 15.14 317 LYS B CA 1
ATOM 5280 C C . LYS B 1 320 ? 1.231 54.650 1.385 1.00 17.15 317 LYS B C 1
ATOM 5281 O O . LYS B 1 320 ? 1.062 55.146 2.502 1.00 15.58 317 LYS B O 1
ATOM 5295 N N . ASP B 1 322 ? 3.424 51.773 3.516 1.00 15.40 319 ASP B N 1
ATOM 5296 C CA . ASP B 1 322 ? 4.737 51.179 3.730 1.00 15.39 319 ASP B CA 1
ATOM 5297 C C . ASP B 1 322 ? 4.494 50.049 4.699 1.00 15.06 319 ASP B C 1
ATOM 5298 O O . ASP B 1 322 ? 4.343 50.270 5.905 1.00 15.72 319 ASP B O 1
ATOM 5303 N N . ALA B 1 323 ? 4.414 48.836 4.180 1.00 14.38 320 ALA B N 1
ATOM 5304 C CA . ALA B 1 323 ? 4.166 47.694 5.041 1.00 13.75 320 ALA B CA 1
ATOM 5305 C C . ALA B 1 323 ? 5.360 47.335 5.897 1.00 16.29 320 ALA B C 1
ATOM 5306 O O . ALA B 1 323 ? 5.193 46.800 6.981 1.00 20.53 320 ALA B O 1
ATOM 5308 N N . THR B 1 324 ? 6.561 47.612 5.411 1.00 13.89 321 THR B N 1
ATOM 5309 C CA . THR B 1 324 ? 7.770 47.337 6.169 1.00 17.12 321 THR B CA 1
ATOM 5310 C C . THR B 1 324 ? 7.839 48.179 7.434 1.00 18.42 321 THR B C 1
ATOM 5311 O O . THR B 1 324 ? 8.090 47.691 8.548 1.00 18.78 321 THR B O 1
ATOM 5315 N N . ASN B 1 325 ? 7.581 49.472 7.275 1.00 15.90 322 ASN B N 1
ATOM 5316 C CA . ASN B 1 325 ? 7.680 50.407 8.392 1.00 15.38 322 ASN B CA 1
ATOM 5317 C C . ASN B 1 325 ? 6.339 50.741 9.032 1.00 16.99 322 ASN B C 1
ATOM 5318 O O . ASN B 1 325 ? 6.275 51.513 9.997 1.00 18.14 322 ASN B O 1
ATOM 5323 N N . LYS B 1 326 ? 5.278 50.136 8.507 1.00 15.88 323 LYS B N 1
ATOM 5324 C CA . LYS B 1 326 ? 3.943 50.244 9.085 1.00 15.20 323 LYS B CA 1
ATOM 5325 C C . LYS B 1 326 ? 3.449 51.689 9.122 1.00 14.75 323 LYS B C 1
ATOM 5326 O O . LYS B 1 326 ? 3.053 52.209 10.167 1.00 16.70 323 LYS B O 1
ATOM 5332 N N . THR B 1 327 ? 3.463 52.318 7.948 1.00 14.55 324 THR B N 1
ATOM 5333 C CA . THR B 1 327 ? 2.934 53.672 7.800 1.00 14.58 324 THR B CA 1
ATOM 5334 C C . THR B 1 327 ? 1.939 53.772 6.654 1.00 16.10 324 THR B C 1
ATOM 5335 O O . THR B 1 327 ? 2.016 53.035 5.648 1.00 14.61 324 THR B O 1
ATOM 5339 N N . ILE B 1 328 ? 0.997 54.694 6.815 1.00 15.60 325 ILE B N 1
ATOM 5340 C CA . ILE B 1 328 ? 0.031 55.050 5.781 1.00 15.84 325 ILE B CA 1
ATOM 5341 C C . ILE B 1 328 ? -0.048 56.556 5.715 1.00 15.67 325 ILE B C 1
ATOM 5342 O O . ILE B 1 328 ? -0.260 57.214 6.732 1.00 15.57 325 ILE B O 1
ATOM 5347 N N . HIS B 1 329 ? 0.176 57.103 4.526 1.00 14.34 326 HIS B N 1
ATOM 5348 C CA . HIS B 1 329 ? 0.063 58.531 4.286 1.00 14.52 326 HIS B CA 1
ATOM 5349 C C . HIS B 1 329 ? -0.944 58.788 3.189 1.00 16.29 326 HIS B C 1
ATOM 5350 O O . HIS B 1 329 ? -0.935 58.093 2.165 1.00 17.51 326 HIS B O 1
ATOM 5357 N N . ILE B 1 330 ? -1.783 59.806 3.362 1.00 15.09 327 ILE B N 1
ATOM 5358 C CA . ILE B 1 330 ? -2.705 60.234 2.311 1.00 15.14 327 ILE B CA 1
ATOM 5359 C C . ILE B 1 330 ? -1.980 61.315 1.485 1.00 15.85 327 ILE B C 1
ATOM 5360 O O . ILE B 1 330 ? -1.423 62.279 2.032 1.00 16.78 327 ILE B O 1
ATOM 5365 N N . LEU B 1 331 ? -1.983 61.171 0.153 1.00 15.37 328 LEU B N 1
ATOM 5366 C CA . LEU B 1 331 ? -1.145 61.979 -0.730 1.00 16.21 328 LEU B CA 1
ATOM 5367 C C . LEU B 1 331 ? -1.872 63.036 -1.533 1.00 20.70 328 LEU B C 1
ATOM 5368 O O . LEU B 1 331 ? -1.236 63.852 -2.157 1.00 23.24 328 LEU B O 1
ATOM 5373 N N . GLU B 1 332 ? -3.198 63.002 -1.539 1.00 19.04 329 GLU B N 1
ATOM 5374 C CA . GLU B 1 332 ? -4.013 63.874 -2.369 1.00 21.88 329 GLU B CA 1
ATOM 5375 C C . GLU B 1 332 ? -5.150 64.457 -1.509 1.00 22.02 329 GLU B C 1
ATOM 5376 O O . GLU B 1 332 ? -5.620 63.784 -0.580 1.00 22.89 329 GLU B O 1
ATOM 5382 N N . LYS B 1 333 ? -5.584 65.682 -1.791 1.00 23.20 330 LYS B N 1
ATOM 5383 C CA . LYS B 1 333 ? -6.671 66.302 -1.029 1.00 25.32 330 LYS B CA 1
A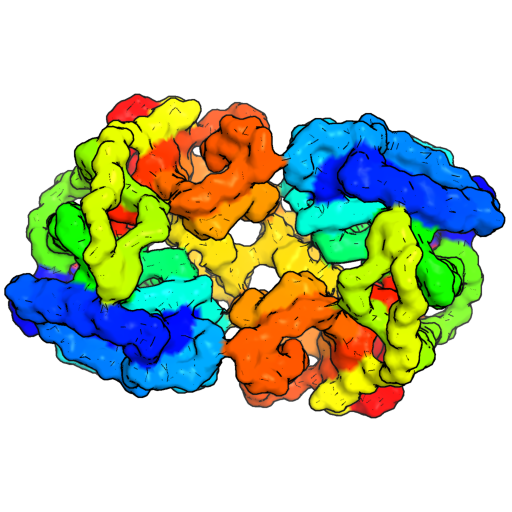TOM 5384 C C . LYS B 1 333 ? -7.938 65.478 -1.090 1.00 22.50 330 LYS B C 1
ATOM 5385 O O . LYS B 1 333 ? -8.278 64.923 -2.141 1.00 24.16 330 LYS B O 1
ATOM 5391 N N . TRP B 1 334 ? -8.670 65.461 0.021 1.00 20.62 331 TRP B N 1
ATOM 5392 C CA . TRP B 1 334 ? -9.951 64.762 0.070 1.00 21.83 331 TRP B CA 1
ATOM 5393 C C . TRP B 1 334 ? -11.103 65.657 0.496 1.00 21.37 331 TRP B C 1
ATOM 5394 O O . TRP B 1 334 ? -12.233 65.199 0.571 1.00 22.59 331 TRP B O 1
ATOM 5405 N N . LYS B 1 335 ? -10.816 66.936 0.761 1.00 19.72 332 LYS B N 1
ATOM 5406 C CA . LYS B 1 335 ? -11.806 67.937 1.141 1.00 20.04 332 LYS B CA 1
ATOM 5407 C C . LYS B 1 335 ? -11.228 69.317 0.825 1.00 22.80 332 LYS B C 1
ATOM 5408 O O . LYS B 1 335 ? -10.015 69.444 0.635 1.00 23.63 332 LYS B O 1
ATOM 5414 N N . ILE B 1 336 ? -12.085 70.328 0.777 1.00 25.18 333 ILE B N 1
ATOM 5415 C CA . ILE B 1 336 ? -11.616 71.697 0.516 1.00 31.76 333 ILE B CA 1
ATOM 5416 C C . ILE B 1 336 ? -12.010 72.678 1.624 1.00 42.15 333 ILE B C 1
ATOM 5417 O O . ILE B 1 336 ? -12.755 72.338 2.541 1.00 54.63 333 ILE B O 1
#

CATH classification: 3.40.50.10740 (+1 more: 3.50.30.60)

B-factor: mean 23.23, std 11.73, range [8.84, 101.1]

Secondary structure (DSSP, 8-state):
--PPPP-TTPEEEE--SSS-HHHH-HHHHHHHHHHHHHHT-EEEE-TTTT--BTTBSS-HHHHHHHHHHHHT-TTEEE-------GGGGGGG--HHHHHHS----B-GGGHHHHHHHHHHH---B-B---IIIIISPPTTHHHHHHHHHHHHHTS--PSSEEEPPPSEEB--S--SSS--SPPPPEEP--EEEE-----EEEEEEEHHHHTTTTTS------TTPEEEEE--S-BHHHHHHHHHHHHHTTHHHH-SEEEEE--TT-B-TTS---HHHHHHHHHTT----EEEEES-SSSB----BSSEE--TTTT-EEE-S----/-----PPPP-TTPEEEE--SSS-HHHH-HHHHHHHHHHHHHTT-EEEE-TTTT--BTTBSS-HHHHHHHHHHHHT-TTEEE-------GGGGGGG--HHHHHHS----B-GGGHHHHHHHHHHH---B-B---IIIIISSPTTHHHHHHHHHHHHHTS--PSSEE-PPPSEEB--S--SSS--SPPP-EEP--EEEE-----EEEEEEEHHHHTTTTTS------TTPEEEEE--S-BHHHHHHHHHHHHHTTHHHH-SEEEEE--TT-B-TTS---HHHHHHHHHTT----EEEEES-SSSB----BSSEE--TTTT--EE-S----

Sequence (653 aa):
PLPKSLKYGDTIGIYSPSSPVTYTSPKRFERAKSYLLQKGFHIILEGSLTGRYDYYRSGSIQERAKELNALIRNPNVSSCISTIGGNSNSLLPYIDYDAFQNNPKIIGYADATALLLGIYAKTGIPTFYGPALVPSFGEFEPFVDDDTYKYFLETLLHDQALPYNIKQPLFWSDEFINWEEKTKEKELRPNNWISSVTNGQATGRVIGGNLNTIQGIWGSPYPCCIQEGDILFIEDSSKDAATIERRSFSFLKINGVFDKVSSGIILGKHEQFDDCGTNRKPYEILLEVLQNQRIPLLADFDCCATHPITPIGVQVKDATNKTIHILEKWKISNAPLPKSLKYGDTIGIYSPSSPVTYTSPKRFERAKSYLLQKGFHILEGSLTGRYDYYRSGSIQERAKELNALIRNPNVSCISTIGGNSNSLLPYIDYDAFQNNPKIIGYADATALLLGIYAKTGIIPTFYGPALVPSFGEFEPFVDDTYKYYFLETLLHDQALPYNIKQQPLFWSDEFINWEEKTKEKELRRPNNWISSVTNGQATGRVIGGNLNTIQGIWGSPYPCIIQEGDILFIEDSSKDAATIERRSFSFLKINGVFDKVSSGIILGKHEQFDDCGTNRKPYEILLEVLQNQRIPLLADFDCCATHPITPIGVQVKDATNKTIHILEKWKI

Solvent-accessible surface area: 23530 Å² total

Organism: Bacillus anthracis (NCBI:txid1392)

InterPro domains:
  IPR003507 Peptidase family S66 [PIRSF028757] (4-330)
  IPR003507 Peptidase family S66 [PTHR30237] (3-328)
  IPR027461 LD-carboxypeptidase A, C-terminal domain superfamily [G3DSA:3.50.30.60] (165-333)
  IPR027461 LD-carboxypeptidase A, C-terminal domain superfamily [SSF141986] (176-325)
  IPR027478 Murein tetrapeptide carboxypeptidase, N-terminal [G3DSA:3.40.50.10740] (1-164)
  IPR029062 Class I glutamine amidotransferase-like [SSF52317] (1-162)
  IPR040449 LD-carboxypeptidase, N-terminal [PF02016] (13-132)
  IPR040921 LD-carboxypeptidase, C-terminal [PF17676] (203-318)